Protein AF-0000000068833234 (afdb_homodimer)

pLDDT: mean 72.95, std 23.66, range [19.7, 96.44]

Organism: Rhodotorula toruloides (NCBI:txid5286)

Structure (mmCIF, N/CA/C/O backbone):
data_AF-0000000068833234-model_v1
#
loop_
_entity.id
_entity.type
_entity.pdbx_description
1 polymer 'BY PROTMAP: gi|342319693|gb|EGU11640.1| Zinc transporter 1'
#
loop_
_atom_site.group_PDB
_atom_site.id
_atom_site.type_symbol
_atom_site.label_atom_id
_atom_site.label_alt_id
_atom_site.label_comp_id
_atom_site.label_asym_id
_atom_site.label_entity_id
_atom_site.label_seq_id
_atom_site.pdbx_PDB_ins_code
_atom_site.Cartn_x
_atom_site.Cartn_y
_atom_site.Cartn_z
_atom_site.occupancy
_atom_site.B_iso_or_equiv
_atom_site.auth_seq_id
_atom_site.auth_comp_id
_atom_site.auth_asym_id
_atom_site.auth_atom_id
_atom_site.pdbx_PDB_model_num
ATOM 1 N N . MET A 1 1 ? 36.844 1.672 -14.086 1 32.22 1 MET A N 1
ATOM 2 C CA . MET A 1 1 ? 35.5 1.136 -14.133 1 32.22 1 MET A CA 1
ATOM 3 C C . MET A 1 1 ? 34.469 2.254 -14.32 1 32.22 1 MET A C 1
ATO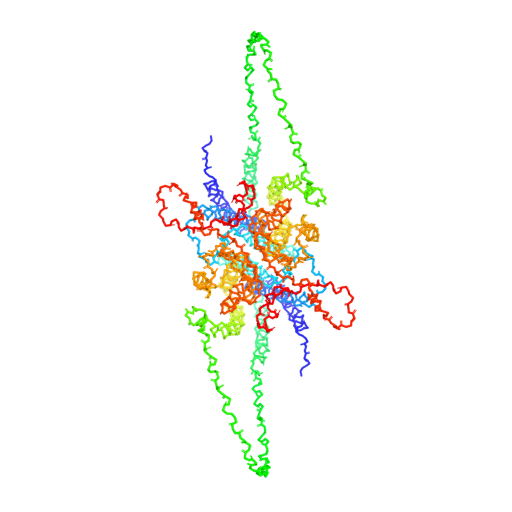M 5 O O . MET A 1 1 ? 34.5 3.256 -13.602 1 32.22 1 MET A O 1
ATOM 9 N N . PHE A 1 2 ? 33.938 2.52 -15.461 1 42.16 2 PHE A N 1
ATOM 10 C CA . PHE A 1 2 ? 33.156 3.643 -15.977 1 42.16 2 PHE A CA 1
ATOM 11 C C . PHE A 1 2 ? 32.062 4.039 -15 1 42.16 2 PHE A C 1
ATOM 13 O O . PHE A 1 2 ? 31.359 3.176 -14.453 1 42.16 2 PHE A O 1
ATOM 20 N N . ALA A 1 3 ? 32.156 4.973 -14.258 1 54.72 3 ALA A N 1
ATOM 21 C CA . ALA A 1 3 ? 31.344 5.641 -13.258 1 54.72 3 ALA A CA 1
ATOM 22 C C . ALA A 1 3 ? 29.891 5.727 -13.711 1 54.72 3 ALA A C 1
ATOM 24 O O . ALA A 1 3 ? 29.531 6.605 -14.492 1 54.72 3 ALA A O 1
ATOM 25 N N . LEU A 1 4 ? 29.156 4.633 -13.945 1 68.5 4 LEU A N 1
ATOM 26 C CA . LEU A 1 4 ? 27.766 4.668 -14.391 1 68.5 4 LEU A CA 1
ATOM 27 C C . LEU A 1 4 ? 26.891 5.422 -13.391 1 68.5 4 LEU A C 1
ATOM 29 O O . LEU A 1 4 ? 27.125 5.359 -12.18 1 68.5 4 LEU A O 1
ATOM 33 N N . SER A 1 5 ? 26.25 6.355 -13.977 1 76.69 5 SER A N 1
ATOM 34 C CA . SER A 1 5 ? 25.281 7.07 -13.156 1 76.69 5 SER A CA 1
ATOM 35 C C . SER A 1 5 ? 24.359 6.102 -12.422 1 76.69 5 SER A C 1
ATOM 37 O O . SER A 1 5 ? 24.234 4.941 -12.82 1 76.69 5 SER A O 1
ATOM 39 N N . LYS A 1 6 ? 24.031 6.402 -11.32 1 80.56 6 LYS A N 1
ATOM 40 C CA . LYS A 1 6 ? 23.094 5.598 -10.539 1 80.56 6 LYS A CA 1
ATOM 41 C C . LYS A 1 6 ? 21.922 5.125 -11.391 1 80.56 6 LYS A C 1
ATOM 43 O O . LYS A 1 6 ? 21.516 3.967 -11.305 1 80.56 6 LYS A O 1
ATOM 48 N N . ALA A 1 7 ? 21.453 5.953 -12.219 1 83.25 7 ALA A N 1
ATOM 49 C CA . ALA A 1 7 ? 20.328 5.602 -13.094 1 83.25 7 ALA A CA 1
ATOM 50 C C . ALA A 1 7 ? 20.719 4.496 -14.07 1 83.25 7 ALA A C 1
ATOM 52 O O . ALA A 1 7 ? 19.953 3.564 -14.305 1 83.25 7 ALA A O 1
ATOM 53 N N . ARG A 1 8 ? 21.828 4.656 -14.602 1 86.94 8 ARG A N 1
ATOM 54 C CA . ARG A 1 8 ? 22.297 3.672 -15.578 1 86.94 8 ARG A CA 1
ATOM 55 C C . ARG A 1 8 ? 22.516 2.318 -14.914 1 86.94 8 ARG A C 1
ATOM 57 O O . ARG A 1 8 ? 22.25 1.274 -15.508 1 86.94 8 ARG A O 1
ATOM 64 N N . LYS A 1 9 ? 23.047 2.346 -13.766 1 86.12 9 LYS A N 1
ATOM 65 C CA . LYS A 1 9 ? 23.234 1.104 -13.016 1 86.12 9 LYS A CA 1
ATOM 66 C C . LYS A 1 9 ? 21.906 0.406 -12.781 1 86.12 9 LYS A C 1
ATOM 68 O O . LYS A 1 9 ? 21.797 -0.814 -12.922 1 86.12 9 LYS A O 1
ATOM 73 N N . LEU A 1 10 ? 20.938 1.18 -12.445 1 86.44 10 LEU A N 1
ATOM 74 C CA . LEU A 1 10 ? 19.609 0.63 -12.195 1 86.44 10 LEU A CA 1
ATOM 75 C C . LEU A 1 10 ? 19.016 0.076 -13.484 1 86.44 10 LEU A C 1
ATOM 77 O O . LEU A 1 10 ? 18.375 -0.986 -13.469 1 86.44 10 LEU A O 1
ATOM 81 N N . GLU A 1 11 ? 19.234 0.723 -14.523 1 91.25 11 GLU A N 1
ATOM 82 C CA . GLU A 1 11 ? 18.719 0.266 -15.805 1 91.25 11 GLU A CA 1
ATOM 83 C C . GLU A 1 11 ? 19.359 -1.055 -16.219 1 91.25 11 GLU A C 1
ATOM 85 O O . GLU A 1 11 ? 18.688 -1.936 -16.766 1 91.25 11 GLU A O 1
ATOM 90 N N . ILE A 1 12 ? 20.578 -1.143 -16.016 1 88.62 12 ILE A N 1
ATOM 91 C CA . ILE A 1 12 ? 21.297 -2.375 -16.328 1 88.62 12 ILE A CA 1
ATOM 92 C C . ILE A 1 12 ? 20.781 -3.51 -15.453 1 88.62 12 ILE A C 1
ATOM 94 O O . ILE A 1 12 ? 20.531 -4.617 -15.938 1 88.62 12 ILE A O 1
ATOM 98 N N . ALA A 1 13 ? 20.641 -3.195 -14.195 1 87.25 13 ALA A N 1
ATOM 99 C CA . ALA A 1 13 ? 20.109 -4.191 -13.266 1 87.25 13 ALA A CA 1
ATOM 100 C C . ALA A 1 13 ? 18.719 -4.652 -13.695 1 87.25 13 ALA A C 1
ATOM 102 O O . ALA A 1 13 ? 18.422 -5.848 -13.641 1 87.25 13 ALA A O 1
ATOM 103 N N . ILE A 1 14 ? 17.969 -3.762 -14.156 1 91.56 14 ILE A N 1
ATOM 104 C CA . ILE A 1 14 ? 16.625 -4.07 -14.633 1 91.56 14 ILE A CA 1
ATOM 105 C C . ILE A 1 14 ? 16.703 -4.961 -15.867 1 91.56 14 ILE A C 1
ATOM 107 O O . ILE A 1 14 ? 15.969 -5.945 -15.977 1 91.56 14 ILE A O 1
ATOM 111 N N . GLY A 1 15 ? 17.578 -4.613 -16.766 1 93.12 15 GLY A N 1
ATOM 112 C CA . GLY A 1 15 ? 17.75 -5.41 -17.969 1 93.12 15 GLY A CA 1
ATOM 113 C C . GLY A 1 15 ? 18.203 -6.832 -17.672 1 93.12 15 GLY A C 1
ATOM 114 O O . GLY A 1 15 ? 17.625 -7.785 -18.219 1 93.12 15 GLY A O 1
ATOM 115 N N . ILE A 1 16 ? 19.141 -6.98 -16.859 1 90.62 16 ILE A N 1
ATOM 116 C CA . ILE A 1 16 ? 19.672 -8.289 -16.516 1 90.62 16 ILE A CA 1
ATOM 117 C C . ILE A 1 16 ? 18.609 -9.109 -15.789 1 90.62 16 ILE A C 1
ATOM 119 O O . ILE A 1 16 ? 18.391 -10.281 -16.109 1 90.62 16 ILE A O 1
ATOM 123 N N . SER A 1 17 ? 17.969 -8.516 -14.836 1 91.12 17 SER A N 1
ATOM 124 C CA . SER A 1 17 ? 16.938 -9.203 -14.062 1 91.12 17 SER A CA 1
ATOM 125 C C . SER A 1 17 ? 15.766 -9.617 -14.938 1 91.12 17 SER A C 1
ATOM 127 O O . SER A 1 17 ? 15.203 -10.703 -14.766 1 91.12 17 SER A O 1
ATOM 129 N N . THR A 1 18 ? 15.461 -8.742 -15.867 1 94.5 18 THR A N 1
ATOM 130 C CA . THR A 1 18 ? 14.375 -9.07 -16.781 1 94.5 18 THR A CA 1
ATOM 131 C C . THR A 1 18 ? 14.742 -10.266 -17.656 1 94.5 18 THR A C 1
ATOM 133 O O . THR A 1 18 ? 13.938 -11.18 -17.828 1 94.5 18 THR A O 1
ATOM 136 N N . ALA A 1 19 ? 15.891 -10.234 -18.156 1 95.06 19 ALA A N 1
ATOM 137 C CA . ALA A 1 19 ? 16.359 -11.344 -18.984 1 95.06 19 ALA A CA 1
ATOM 138 C C . ALA A 1 19 ? 16.375 -12.648 -18.203 1 95.06 19 ALA A C 1
ATOM 140 O O . ALA A 1 19 ? 15.938 -13.688 -18.688 1 95.06 19 ALA A O 1
ATOM 141 N N . PHE A 1 20 ? 16.875 -12.57 -17.062 1 93 20 PHE A N 1
ATOM 142 C CA . PHE A 1 20 ? 16.953 -13.766 -16.234 1 93 20 PHE A CA 1
ATOM 143 C C . PHE A 1 20 ? 15.562 -14.25 -15.859 1 93 20 PHE A C 1
ATOM 145 O O . PHE A 1 20 ? 15.32 -15.453 -15.789 1 93 20 PHE A O 1
ATOM 152 N N . PHE A 1 21 ? 14.664 -13.383 -15.555 1 94.75 21 PHE A N 1
ATOM 153 C CA . PHE A 1 21 ? 13.281 -13.734 -15.258 1 94.75 21 PHE A CA 1
ATOM 154 C C . PHE A 1 21 ? 12.656 -14.508 -16.422 1 94.75 21 PHE A C 1
ATOM 156 O O . PHE A 1 21 ? 12.023 -15.539 -16.203 1 94.75 21 PHE A O 1
ATOM 163 N N . VAL A 1 22 ? 12.875 -14.008 -17.562 1 95.62 22 VAL A N 1
ATOM 164 C CA . VAL A 1 22 ? 12.305 -14.641 -18.75 1 95.62 22 VAL A CA 1
ATOM 165 C C . VAL A 1 22 ? 12.875 -16.047 -18.906 1 95.62 22 VAL A C 1
ATOM 167 O O . VAL A 1 22 ? 12.133 -17 -19.156 1 95.62 22 VAL A O 1
ATOM 170 N N . VAL A 1 23 ? 14.148 -16.156 -18.703 1 95.81 23 VAL A N 1
ATOM 171 C CA . VAL A 1 23 ? 14.797 -17.453 -18.812 1 95.81 23 VAL A CA 1
ATOM 172 C C . VAL A 1 23 ? 14.227 -18.406 -17.766 1 95.81 23 VAL A C 1
ATOM 174 O O . VAL A 1 23 ? 13.875 -19.547 -18.078 1 95.81 23 VAL A O 1
ATOM 177 N N . GLU A 1 24 ? 14.109 -17.938 -16.594 1 95.88 24 GLU A N 1
ATOM 178 C CA . GLU A 1 24 ? 13.633 -18.781 -15.508 1 95.88 24 GLU A CA 1
ATOM 179 C C . GLU A 1 24 ? 12.18 -19.203 -15.734 1 95.88 24 GLU A C 1
ATOM 181 O O . GLU A 1 24 ? 11.828 -20.375 -15.523 1 95.88 24 GLU A O 1
ATOM 186 N N . ILE A 1 25 ? 11.383 -18.281 -16.125 1 94.19 25 ILE A N 1
ATOM 187 C CA . ILE A 1 25 ? 9.969 -18.578 -16.312 1 94.19 25 ILE A CA 1
ATOM 188 C C . ILE A 1 25 ? 9.781 -19.562 -17.469 1 94.19 25 ILE A C 1
ATOM 190 O O . ILE A 1 25 ? 9.023 -20.531 -17.359 1 94.19 25 ILE A O 1
ATOM 194 N N . VAL A 1 26 ? 10.516 -19.359 -18.562 1 94.31 26 VAL A N 1
ATOM 195 C CA . VAL A 1 26 ? 10.406 -20.219 -19.734 1 94.31 26 VAL A CA 1
ATOM 196 C C . VAL A 1 26 ? 10.906 -21.625 -19.391 1 94.31 26 VAL A C 1
ATOM 198 O O . VAL A 1 26 ? 10.211 -22.609 -19.625 1 94.31 26 VAL A O 1
ATOM 201 N N . VAL A 1 27 ? 12.07 -21.703 -18.766 1 94.25 27 VAL A N 1
ATOM 202 C CA . VAL A 1 27 ? 12.633 -23 -18.406 1 94.25 27 VAL A CA 1
ATOM 203 C C . VAL A 1 27 ? 11.797 -23.641 -17.312 1 94.25 27 VAL A C 1
ATOM 205 O O . VAL A 1 27 ? 11.586 -24.859 -17.312 1 94.25 27 VAL A O 1
ATOM 208 N N . GLY A 1 28 ? 11.352 -22.875 -16.359 1 93.94 28 GLY A N 1
ATOM 209 C CA . GLY A 1 28 ? 10.508 -23.391 -15.289 1 93.94 28 GLY A CA 1
ATOM 210 C C . GLY A 1 28 ? 9.25 -24.062 -15.797 1 93.94 28 GLY A C 1
ATOM 211 O O . GLY A 1 28 ? 8.93 -25.188 -15.391 1 93.94 28 GLY A O 1
ATOM 212 N N . PHE A 1 29 ? 8.57 -23.484 -16.703 1 91.69 29 PHE A N 1
ATOM 213 C CA . PHE A 1 29 ? 7.344 -24.047 -17.266 1 91.69 29 PHE A CA 1
ATOM 214 C C . PHE A 1 29 ? 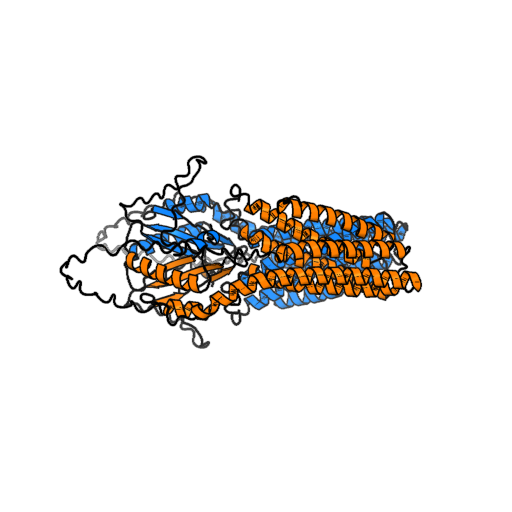7.648 -25.219 -18.172 1 91.69 29 PHE A C 1
ATOM 216 O O . PHE A 1 29 ? 6.992 -26.266 -18.094 1 91.69 29 PHE A O 1
ATOM 223 N N . ARG A 1 30 ? 8.672 -25.062 -19.016 1 90.62 30 ARG A N 1
ATOM 224 C CA . ARG A 1 30 ? 8.977 -26.125 -19.969 1 90.62 30 ARG A CA 1
ATOM 225 C C . ARG A 1 30 ? 9.438 -27.391 -19.266 1 90.62 30 ARG A C 1
ATOM 227 O O . ARG A 1 30 ? 9.156 -28.5 -19.719 1 90.62 30 ARG A O 1
ATOM 234 N N . GLN A 1 31 ? 10.055 -27.188 -18.141 1 91.81 31 GLN A N 1
ATOM 235 C CA . GLN A 1 31 ? 10.609 -28.344 -17.438 1 91.81 31 GLN A CA 1
ATOM 236 C C . GLN A 1 31 ? 9.742 -28.734 -16.25 1 91.81 31 GLN A C 1
ATOM 238 O O . GLN A 1 31 ? 10.094 -29.641 -15.484 1 91.81 31 GLN A O 1
ATOM 243 N N . ASN A 1 32 ? 8.672 -28.047 -16.047 1 91.25 32 ASN A N 1
ATOM 244 C CA . ASN A 1 32 ? 7.723 -28.312 -14.969 1 91.25 32 ASN A CA 1
ATOM 245 C C . ASN A 1 32 ? 8.391 -28.234 -13.602 1 91.25 32 ASN A C 1
ATOM 247 O O . ASN A 1 32 ? 8.219 -29.141 -12.766 1 91.25 32 ASN A O 1
ATOM 251 N N . SER A 1 33 ? 9.234 -27.297 -13.508 1 94.06 33 SER A N 1
ATOM 252 C CA . SER A 1 33 ? 9.891 -27.078 -12.227 1 94.06 33 SER A CA 1
ATOM 253 C C . SER A 1 33 ? 9.273 -25.891 -11.484 1 94.06 33 SER A C 1
ATOM 255 O O . SER A 1 33 ? 9.492 -24.734 -11.852 1 94.06 33 SER A O 1
ATOM 257 N N . LEU A 1 34 ? 8.602 -26.203 -10.438 1 93.12 34 LEU A N 1
ATOM 258 C CA . LEU A 1 34 ? 7.941 -25.156 -9.664 1 93.12 34 LEU A CA 1
ATOM 259 C C . LEU A 1 34 ? 8.969 -24.312 -8.898 1 93.12 34 LEU A C 1
ATOM 261 O O . LEU A 1 34 ? 8.766 -23.125 -8.703 1 93.12 34 LEU A O 1
ATOM 265 N N . VAL A 1 35 ? 10 -25 -8.438 1 94.19 35 VAL A N 1
ATOM 266 C CA . VAL A 1 35 ? 11 -24.281 -7.66 1 94.19 35 VAL A CA 1
ATOM 267 C C . VAL A 1 35 ? 11.664 -23.219 -8.531 1 94.19 35 VAL A C 1
ATOM 269 O O . VAL A 1 35 ? 11.969 -22.125 -8.055 1 94.19 35 VAL A O 1
ATOM 272 N N . LEU A 1 36 ? 11.859 -23.5 -9.758 1 93.69 36 LEU A N 1
ATOM 273 C CA . LEU A 1 36 ? 12.43 -22.516 -10.672 1 93.69 36 LEU A CA 1
ATOM 274 C C . LEU A 1 36 ? 11.438 -21.391 -10.945 1 93.69 36 LEU A C 1
ATOM 276 O O . LEU A 1 36 ? 11.828 -20.219 -11.031 1 93.69 36 LEU A O 1
ATOM 280 N N . ILE A 1 37 ? 10.195 -21.688 -11.094 1 93.12 37 ILE A N 1
ATOM 281 C CA . ILE A 1 37 ? 9.148 -20.688 -11.25 1 93.12 37 ILE A CA 1
ATOM 282 C C . ILE A 1 37 ? 9.086 -19.812 -10.008 1 93.12 37 ILE A C 1
ATOM 284 O O . ILE A 1 37 ? 8.969 -18.578 -10.109 1 93.12 37 ILE A O 1
ATOM 288 N N . ALA A 1 38 ? 9.18 -20.438 -8.875 1 92.81 38 ALA A N 1
ATOM 289 C CA . ALA A 1 38 ? 9.195 -19.688 -7.617 1 92.81 38 ALA A CA 1
ATOM 290 C C . ALA A 1 38 ? 10.359 -18.703 -7.582 1 92.81 38 ALA A C 1
ATOM 292 O O . ALA A 1 38 ? 10.203 -17.562 -7.152 1 92.81 38 ALA A O 1
ATOM 293 N N . ASP A 1 39 ? 11.461 -19.156 -8.016 1 92.31 39 ASP A N 1
ATOM 294 C CA . ASP A 1 39 ? 12.625 -18.266 -8.07 1 92.31 39 ASP A CA 1
ATOM 295 C C . ASP A 1 39 ? 12.391 -17.109 -9.047 1 92.31 39 ASP A C 1
ATOM 297 O O . ASP A 1 39 ? 12.805 -15.984 -8.781 1 92.31 39 ASP A O 1
ATOM 301 N N . ALA A 1 40 ? 11.797 -17.438 -10.141 1 93.06 40 ALA A N 1
ATOM 302 C CA . ALA A 1 40 ? 11.469 -16.391 -11.109 1 93.06 40 ALA A CA 1
ATOM 303 C C . ALA A 1 40 ? 10.586 -15.32 -10.477 1 93.06 40 ALA A C 1
ATOM 305 O O . ALA A 1 40 ? 10.781 -14.125 -10.727 1 93.06 40 ALA A O 1
ATOM 306 N N . PHE A 1 41 ? 9.641 -15.727 -9.68 1 89.62 41 PHE A N 1
ATOM 307 C CA . PHE A 1 41 ? 8.773 -14.773 -8.992 1 89.62 41 PHE A CA 1
ATOM 308 C C . PHE A 1 41 ? 9.57 -13.93 -8.008 1 89.62 41 PHE A C 1
ATOM 310 O O . PHE A 1 41 ? 9.289 -12.742 -7.832 1 89.62 41 PHE A O 1
ATOM 317 N N . HIS A 1 42 ? 10.5 -14.516 -7.406 1 87.75 42 HIS A N 1
ATOM 318 C CA . HIS A 1 42 ? 11.375 -13.742 -6.527 1 87.75 42 HIS A CA 1
ATOM 319 C C . HIS A 1 42 ? 12.141 -12.68 -7.309 1 87.75 42 HIS A C 1
ATOM 321 O O . HIS A 1 42 ? 12.305 -11.555 -6.836 1 87.75 42 HIS A O 1
ATOM 327 N N . VAL A 1 43 ? 12.586 -13.047 -8.492 1 89.06 43 VAL A N 1
ATOM 328 C CA . VAL A 1 43 ? 13.297 -12.109 -9.352 1 89.06 43 VAL A CA 1
ATOM 329 C C . VAL A 1 43 ? 12.391 -10.938 -9.711 1 89.06 43 VAL A C 1
ATOM 331 O O . VAL A 1 43 ? 12.852 -9.805 -9.844 1 89.06 43 VAL A O 1
ATOM 334 N N . VAL A 1 44 ? 11.156 -11.18 -9.805 1 87.25 44 VAL A N 1
ATOM 335 C CA . VAL A 1 44 ? 10.195 -10.125 -10.102 1 87.25 44 VAL A CA 1
ATOM 336 C C . VAL A 1 44 ? 10.18 -9.102 -8.969 1 87.25 44 VAL A C 1
ATOM 338 O O . VAL A 1 44 ? 10.07 -7.898 -9.211 1 87.25 44 VAL A O 1
ATOM 341 N N . SER A 1 45 ? 10.281 -9.594 -7.777 1 80.75 45 SER A N 1
ATOM 342 C CA . SER A 1 45 ? 10.336 -8.703 -6.621 1 80.75 45 SER A CA 1
ATOM 343 C C . SER A 1 45 ? 11.492 -7.707 -6.738 1 80.75 45 SER A C 1
ATOM 345 O O . SER A 1 45 ? 11.312 -6.512 -6.492 1 80.75 45 SER A O 1
ATOM 347 N N . ASP A 1 46 ? 12.602 -8.211 -7.125 1 82.56 46 ASP A N 1
ATOM 348 C CA . ASP A 1 46 ? 13.758 -7.344 -7.332 1 82.56 46 ASP A CA 1
ATOM 349 C C . ASP A 1 46 ? 13.5 -6.344 -8.453 1 82.56 46 ASP A C 1
ATOM 351 O O . ASP A 1 46 ? 13.859 -5.168 -8.344 1 82.56 46 ASP A O 1
ATOM 355 N N . LEU A 1 47 ? 12.945 -6.867 -9.445 1 87.88 47 LEU A N 1
ATOM 356 C CA . LEU A 1 47 ? 12.664 -6.035 -10.609 1 87.88 47 LEU A CA 1
ATOM 357 C C . LEU A 1 47 ? 11.742 -4.879 -10.242 1 87.88 47 LEU A C 1
ATOM 359 O O . LEU A 1 47 ? 11.992 -3.734 -10.633 1 87.88 47 LEU A O 1
ATOM 363 N N . VAL A 1 48 ? 10.719 -5.145 -9.5 1 82.12 48 VAL A N 1
ATOM 364 C CA . VAL A 1 48 ? 9.797 -4.102 -9.062 1 82.12 48 VAL A CA 1
ATOM 365 C C . VAL A 1 48 ? 10.531 -3.094 -8.188 1 82.12 48 VAL A C 1
ATOM 367 O O . VAL A 1 48 ? 10.359 -1.882 -8.336 1 82.12 48 VAL A O 1
ATOM 370 N N . GLY A 1 49 ? 11.336 -3.6 -7.348 1 77.56 49 GLY A N 1
ATOM 371 C CA . GLY A 1 49 ? 12.141 -2.715 -6.516 1 77.56 49 GLY A CA 1
ATOM 372 C C . GLY A 1 49 ? 13.031 -1.785 -7.316 1 77.56 49 GLY A C 1
ATOM 373 O O . GLY A 1 49 ? 13.109 -0.589 -7.027 1 77.56 49 GLY A O 1
ATOM 374 N N . PHE A 1 50 ? 13.648 -2.332 -8.359 1 82.75 50 PHE A N 1
ATOM 375 C CA . PHE A 1 50 ? 14.531 -1.541 -9.211 1 82.75 50 PHE A CA 1
ATOM 376 C C . PHE A 1 50 ? 13.742 -0.493 -9.984 1 82.75 50 PHE A C 1
ATOM 378 O O . PHE A 1 50 ? 14.18 0.649 -10.125 1 82.75 50 PHE A O 1
ATOM 385 N N . VAL A 1 51 ? 12.648 -0.889 -10.391 1 86.88 51 VAL A N 1
ATOM 386 C CA . VAL A 1 51 ? 11.828 0.019 -11.188 1 86.88 51 VAL A CA 1
ATOM 387 C C . VAL A 1 51 ? 11.336 1.17 -10.312 1 86.88 51 VAL A C 1
ATOM 389 O O . VAL A 1 51 ? 11.391 2.334 -10.719 1 86.88 51 VAL A O 1
ATOM 392 N N . VAL A 1 52 ? 10.906 0.849 -9.18 1 75.69 52 VAL A N 1
ATOM 393 C CA . VAL A 1 52 ? 10.445 1.874 -8.25 1 75.69 52 VAL A CA 1
ATOM 394 C C . VAL A 1 52 ? 11.586 2.822 -7.906 1 75.69 52 VAL A C 1
ATOM 396 O O . VAL A 1 52 ? 11.406 4.039 -7.871 1 75.69 52 VAL A O 1
ATOM 399 N N . ALA A 1 53 ? 12.695 2.26 -7.672 1 74.5 53 ALA A N 1
ATOM 400 C CA . ALA A 1 53 ? 13.867 3.074 -7.355 1 74.5 53 ALA A CA 1
ATOM 401 C C . ALA A 1 53 ? 14.227 3.994 -8.523 1 74.5 53 ALA A C 1
ATOM 403 O O . ALA A 1 53 ? 14.562 5.164 -8.312 1 74.5 53 ALA A O 1
ATOM 404 N N . LEU A 1 54 ? 14.148 3.479 -9.672 1 82.88 54 LEU A N 1
ATOM 405 C CA . LEU A 1 54 ? 14.469 4.262 -10.859 1 82.88 54 LEU A CA 1
ATOM 406 C C . LEU A 1 54 ? 13.469 5.398 -11.047 1 82.88 54 LEU A C 1
ATOM 408 O O . LEU A 1 54 ? 13.859 6.535 -11.32 1 82.88 54 LEU A O 1
ATOM 412 N N . VAL A 1 55 ? 12.234 5.121 -10.852 1 79.62 55 VAL A N 1
ATOM 413 C CA . VAL A 1 55 ? 11.188 6.125 -11.008 1 79.62 55 VAL A CA 1
ATOM 414 C C . VAL A 1 55 ? 11.344 7.203 -9.938 1 79.62 55 VAL A C 1
ATOM 416 O O . VAL A 1 55 ? 11.227 8.398 -10.227 1 79.62 55 VAL A O 1
ATOM 419 N N . ALA A 1 56 ? 11.547 6.766 -8.797 1 69.69 56 ALA A N 1
ATOM 420 C CA . ALA A 1 56 ? 11.758 7.719 -7.711 1 69.69 56 ALA A CA 1
ATOM 421 C C . ALA A 1 56 ? 12.945 8.633 -8.008 1 69.69 56 ALA A C 1
ATOM 423 O O . ALA A 1 56 ? 12.891 9.836 -7.75 1 69.69 56 ALA A O 1
ATOM 424 N N . PHE A 1 57 ? 13.93 8.031 -8.508 1 71.38 57 PHE A N 1
ATOM 425 C CA . PHE A 1 57 ? 15.133 8.781 -8.852 1 71.38 57 PHE A CA 1
ATOM 426 C C . PHE A 1 57 ? 14.844 9.797 -9.953 1 71.38 57 PHE A C 1
ATOM 428 O O . PHE A 1 57 ? 15.281 10.945 -9.867 1 71.38 57 PHE A O 1
ATOM 435 N N . ARG A 1 58 ? 14.117 9.414 -10.836 1 78.56 58 ARG A N 1
ATOM 436 C CA . ARG A 1 58 ? 13.812 10.297 -11.961 1 78.56 58 ARG A CA 1
ATOM 437 C C . ARG A 1 58 ? 12.852 11.398 -11.539 1 78.56 58 ARG A C 1
ATOM 439 O O . ARG A 1 58 ? 12.914 12.516 -12.062 1 78.56 58 ARG A O 1
ATOM 446 N N . LEU A 1 59 ? 11.969 11.062 -10.68 1 71.75 59 LEU A N 1
ATOM 447 C CA . LEU A 1 59 ? 11.008 12.055 -10.203 1 71.75 59 LEU A CA 1
ATOM 448 C C . LEU A 1 59 ? 11.68 13.07 -9.281 1 71.75 59 LEU A C 1
ATOM 450 O O . LEU A 1 59 ? 11.312 14.242 -9.273 1 71.75 59 LEU A O 1
ATOM 454 N N . ALA A 1 60 ? 12.523 12.531 -8.492 1 62.88 60 ALA A N 1
ATOM 455 C CA . ALA A 1 60 ? 13.266 13.438 -7.621 1 62.88 60 ALA A CA 1
ATOM 456 C C . ALA A 1 60 ? 14.086 14.43 -8.43 1 62.88 60 ALA A C 1
ATOM 458 O O . ALA A 1 60 ? 14.305 15.562 -7.992 1 62.88 60 ALA A O 1
ATOM 459 N N . ASP A 1 61 ? 14.445 13.898 -9.461 1 60.72 61 ASP A N 1
ATOM 460 C CA . ASP A 1 61 ? 15.273 14.734 -10.32 1 60.72 61 ASP A CA 1
ATOM 461 C C . ASP A 1 61 ? 14.422 15.75 -11.086 1 60.72 61 ASP A C 1
ATOM 463 O O . ASP A 1 61 ? 14.93 16.781 -11.539 1 60.72 61 ASP A O 1
ATOM 467 N N . ARG A 1 62 ? 13.188 15.422 -11.148 1 59.78 62 ARG A N 1
ATOM 468 C CA . ARG A 1 62 ? 12.328 16.328 -11.914 1 59.78 62 ARG A CA 1
ATOM 469 C C . ARG A 1 62 ? 11.789 17.438 -11.023 1 59.78 62 ARG A C 1
ATOM 471 O O . ARG A 1 62 ? 10.914 17.219 -10.188 1 59.78 62 ARG A O 1
ATOM 478 N N . LYS A 1 63 ? 12.594 18.406 -10.656 1 53.56 63 LYS A N 1
ATOM 479 C CA . LYS A 1 63 ? 12.195 19.594 -9.922 1 53.56 63 LYS A CA 1
ATOM 480 C C . LYS A 1 63 ? 10.891 20.172 -10.461 1 53.56 63 LYS A C 1
ATOM 482 O O . LYS A 1 63 ? 10.094 20.734 -9.703 1 53.56 63 LYS A O 1
ATOM 487 N N . HIS A 1 64 ? 10.68 19.891 -11.922 1 56.84 64 HIS A N 1
ATOM 488 C CA . HIS A 1 64 ? 9.633 20.578 -12.672 1 56.84 64 HIS A CA 1
ATOM 489 C C . HIS A 1 64 ? 8.562 19.594 -13.148 1 56.84 64 HIS A C 1
ATOM 491 O O . HIS A 1 64 ? 8.891 18.484 -13.57 1 56.84 64 HIS A O 1
ATOM 497 N N . GLY A 1 65 ? 7.414 19.5 -12.352 1 62.56 65 GLY A N 1
ATOM 498 C CA . GLY A 1 65 ? 6.332 18.797 -13.039 1 62.56 65 GLY A CA 1
ATOM 499 C C . GLY A 1 65 ? 5.418 18.047 -12.086 1 62.56 65 GLY A C 1
ATOM 500 O O . GLY A 1 65 ? 4.664 17.172 -12.516 1 62.56 65 GLY A O 1
ATOM 501 N N . VAL A 1 66 ? 5.648 18.234 -10.891 1 71 66 VAL A N 1
ATOM 502 C CA . VAL A 1 66 ? 4.699 17.562 -10.008 1 71 66 VAL A CA 1
ATOM 503 C C . VAL A 1 66 ? 3.363 18.297 -10.031 1 71 66 VAL A C 1
ATOM 505 O O . VAL A 1 66 ? 3.32 19.531 -9.914 1 71 66 VAL A O 1
ATOM 508 N N . PRO A 1 67 ? 2.338 17.578 -10.305 1 75.81 67 PRO A N 1
ATOM 509 C CA . PRO A 1 67 ? 1.027 18.234 -10.266 1 75.81 67 PRO A CA 1
ATOM 510 C C . PRO A 1 67 ? 0.765 18.938 -8.93 1 75.81 67 PRO A C 1
ATOM 512 O O . PRO A 1 67 ? 1.225 18.469 -7.883 1 75.81 67 PRO A O 1
ATOM 515 N N . ALA A 1 68 ? 0.074 19.969 -8.977 1 76.44 68 ALA A N 1
ATOM 516 C CA . ALA A 1 68 ? -0.185 20.844 -7.836 1 76.44 68 ALA A CA 1
ATOM 517 C C . ALA A 1 68 ? -0.916 20.094 -6.727 1 76.44 68 ALA A C 1
ATOM 519 O O . ALA A 1 68 ? -0.789 20.422 -5.551 1 76.44 68 ALA A O 1
ATOM 520 N N . ASN A 1 69 ? -1.567 19.016 -7.113 1 80.44 69 ASN A N 1
ATOM 521 C CA . ASN A 1 69 ? -2.369 18.297 -6.129 1 80.44 69 ASN A CA 1
ATOM 522 C C . ASN A 1 69 ? -1.498 17.453 -5.203 1 80.44 69 ASN A C 1
ATOM 524 O O . ASN A 1 69 ? -1.971 16.953 -4.18 1 80.44 69 ASN A O 1
ATOM 528 N N . TYR A 1 70 ? -0.329 17.375 -5.645 1 82.56 70 TYR A N 1
ATOM 529 C CA . TYR A 1 70 ? 0.622 16.703 -4.766 1 82.56 70 TYR A CA 1
ATOM 530 C C . TYR A 1 70 ? 1.478 17.703 -4.012 1 82.56 70 TYR A C 1
ATOM 532 O O . TYR A 1 70 ? 2.609 17.984 -4.41 1 82.56 70 TYR A O 1
ATOM 540 N N . SER A 1 71 ? 0.878 18.141 -2.947 1 79.38 71 SER A N 1
ATOM 541 C CA . SER A 1 71 ? 1.49 19.25 -2.219 1 79.38 71 SER A CA 1
ATOM 542 C C . SER A 1 71 ? 2.809 18.828 -1.58 1 79.38 71 SER A C 1
ATOM 544 O O . SER A 1 71 ? 3.674 19.656 -1.319 1 79.38 71 SER A O 1
ATOM 546 N N . PHE A 1 72 ? 2.951 17.484 -1.302 1 80.81 72 PHE A N 1
ATOM 547 C CA . PHE A 1 72 ? 4.207 16.984 -0.752 1 80.81 72 PHE A CA 1
ATOM 548 C C . PHE A 1 72 ? 5.078 16.391 -1.849 1 80.81 72 PHE A C 1
ATOM 550 O O . PHE A 1 72 ? 6.125 15.805 -1.565 1 80.81 72 PHE A O 1
ATOM 557 N N . GLY A 1 73 ? 4.574 16.516 -3.059 1 76.81 73 GLY A N 1
ATOM 558 C CA . GLY A 1 73 ? 5.273 15.867 -4.148 1 76.81 73 GLY A CA 1
ATOM 559 C C . GLY A 1 73 ? 5.184 14.352 -4.09 1 76.81 73 GLY A C 1
ATOM 560 O O . GLY A 1 73 ? 4.215 13.805 -3.559 1 76.81 73 GLY A O 1
ATOM 561 N N . PHE A 1 74 ? 6.191 13.727 -4.66 1 79.31 74 PHE A N 1
ATOM 562 C CA . PHE A 1 74 ? 6.184 12.273 -4.734 1 79.31 74 PHE A CA 1
ATOM 563 C C . PHE A 1 74 ? 7.141 11.68 -3.709 1 79.31 74 PHE A C 1
ATOM 565 O O . PHE A 1 74 ? 7.758 10.641 -3.959 1 79.31 74 PHE A O 1
ATOM 572 N N . GLN A 1 75 ? 7.207 12.297 -2.654 1 80 75 GLN A N 1
ATOM 573 C CA . GLN A 1 75 ? 8.156 11.883 -1.625 1 80 75 GLN A CA 1
ATOM 574 C C . GLN A 1 75 ? 7.777 10.523 -1.037 1 80 75 GLN A C 1
ATOM 576 O O . GLN A 1 75 ? 8.641 9.789 -0.566 1 80 75 GLN A O 1
ATOM 581 N N . ARG A 1 76 ? 6.555 10.203 -1.183 1 86.56 76 ARG A N 1
ATOM 582 C CA . ARG A 1 76 ? 6.09 8.961 -0.583 1 86.56 76 ARG A CA 1
ATOM 583 C C . ARG A 1 76 ? 6.133 7.816 -1.592 1 86.56 76 ARG A C 1
ATOM 585 O O . ARG A 1 76 ? 5.797 6.676 -1.263 1 86.56 76 ARG A O 1
ATOM 592 N N . ALA A 1 77 ? 6.605 8.07 -2.721 1 84 77 ALA A N 1
ATOM 593 C CA . ALA A 1 77 ? 6.637 7.055 -3.773 1 84 77 ALA A CA 1
ATOM 594 C C . ALA A 1 77 ? 7.484 5.855 -3.354 1 84 77 ALA A C 1
ATOM 596 O O . ALA A 1 77 ? 7.082 4.707 -3.547 1 84 77 ALA A O 1
ATOM 597 N N . PRO A 1 78 ? 8.617 6.09 -2.713 1 82.88 78 PRO A N 1
ATOM 598 C CA . PRO A 1 78 ? 9.422 4.934 -2.309 1 82.88 78 PRO A CA 1
ATOM 599 C C . PRO A 1 78 ? 8.711 4.055 -1.281 1 82.88 78 PRO A C 1
ATOM 601 O O . PRO A 1 78 ? 8.758 2.826 -1.381 1 82.88 78 PRO A O 1
ATOM 604 N N . VAL A 1 79 ? 8.109 4.652 -0.318 1 87.06 79 VAL A N 1
ATOM 605 C CA . VAL A 1 79 ? 7.422 3.895 0.722 1 87.06 79 VAL A CA 1
ATOM 606 C C . VAL A 1 79 ? 6.211 3.18 0.127 1 87.06 79 VAL A C 1
ATOM 608 O O . VAL A 1 79 ? 5.949 2.018 0.448 1 87.06 79 VAL A O 1
ATOM 611 N N . THR A 1 80 ? 5.488 3.84 -0.711 1 89.38 80 THR A N 1
ATOM 612 C CA . THR A 1 80 ? 4.344 3.24 -1.386 1 89.38 80 THR A CA 1
ATOM 613 C C . THR A 1 80 ? 4.785 2.088 -2.283 1 89.38 80 THR A C 1
ATOM 615 O O . THR A 1 80 ? 4.133 1.042 -2.326 1 89.38 80 THR A O 1
ATOM 618 N N . GLY A 1 81 ? 5.867 2.307 -2.967 1 87.56 81 GLY A N 1
ATOM 619 C CA . GLY A 1 81 ? 6.426 1.249 -3.793 1 87.56 81 GLY A CA 1
ATOM 620 C C . GLY A 1 81 ? 6.859 0.033 -2.994 1 87.56 81 GLY A C 1
ATOM 621 O O . GLY A 1 81 ? 6.656 -1.104 -3.426 1 87.56 81 GLY A O 1
ATOM 622 N N . ALA A 1 82 ? 7.496 0.259 -1.904 1 87.19 82 ALA A N 1
ATOM 623 C CA . ALA A 1 82 ? 7.906 -0.84 -1.035 1 87.19 82 ALA A CA 1
ATOM 624 C C . ALA A 1 82 ? 6.703 -1.648 -0.563 1 87.19 82 ALA A C 1
ATOM 626 O O . ALA A 1 82 ? 6.75 -2.881 -0.526 1 87.19 82 ALA A O 1
ATOM 627 N N . PHE A 1 83 ? 5.68 -0.959 -0.159 1 91.38 83 PHE A N 1
ATOM 628 C CA . PHE A 1 83 ? 4.453 -1.627 0.254 1 91.38 83 PHE A CA 1
ATOM 629 C C . PHE A 1 83 ? 3.859 -2.43 -0.898 1 91.38 83 PHE A C 1
ATOM 631 O O . PHE A 1 83 ? 3.43 -3.57 -0.71 1 91.38 83 PHE A O 1
ATOM 638 N N . PHE A 1 84 ? 3.814 -1.868 -2.062 1 90.56 84 PHE A N 1
ATOM 639 C CA . PHE A 1 84 ? 3.357 -2.582 -3.25 1 90.56 84 PHE A CA 1
ATOM 640 C C . PHE A 1 84 ? 4.16 -3.861 -3.455 1 90.56 84 PHE A C 1
ATOM 642 O O . PHE A 1 84 ? 3.586 -4.934 -3.654 1 90.56 84 PHE A O 1
ATOM 649 N N . ASN A 1 85 ? 5.387 -3.662 -3.439 1 88.38 85 ASN A N 1
ATOM 650 C CA . ASN A 1 85 ? 6.27 -4.801 -3.666 1 88.38 85 ASN A CA 1
ATOM 651 C C . ASN A 1 85 ? 6.008 -5.922 -2.664 1 88.38 85 ASN A C 1
ATOM 653 O O . ASN A 1 85 ? 5.914 -7.09 -3.041 1 88.38 85 ASN A O 1
ATOM 657 N N . GLY A 1 86 ? 5.977 -5.559 -1.441 1 90.38 86 GLY A N 1
ATOM 658 C CA . GLY A 1 86 ? 5.688 -6.551 -0.417 1 90.38 86 GLY A CA 1
ATOM 659 C C . GLY A 1 86 ? 4.371 -7.27 -0.638 1 90.38 86 GLY A C 1
ATOM 660 O O . GLY A 1 86 ? 4.312 -8.5 -0.569 1 90.38 86 GLY A O 1
ATOM 661 N N . ALA A 1 87 ? 3.348 -6.551 -0.904 1 91.62 87 ALA A N 1
ATOM 662 C CA . ALA A 1 87 ? 2.021 -7.129 -1.108 1 91.62 87 ALA A CA 1
ATOM 663 C C . ALA A 1 87 ? 1.989 -7.992 -2.367 1 91.62 87 ALA A C 1
ATOM 665 O O . ALA A 1 87 ? 1.409 -9.078 -2.365 1 91.62 87 ALA A O 1
ATOM 666 N N . PHE A 1 88 ? 2.549 -7.43 -3.408 1 91.62 88 PHE A N 1
ATOM 667 C CA . PHE A 1 88 ? 2.627 -8.141 -4.68 1 91.62 88 PHE A CA 1
ATOM 668 C C . PHE A 1 88 ? 3.336 -9.477 -4.512 1 91.62 88 PHE A C 1
ATOM 670 O O . PHE A 1 88 ? 2.838 -10.508 -4.965 1 91.62 88 PHE A O 1
ATOM 677 N N . LEU A 1 89 ? 4.414 -9.438 -3.818 1 90.94 89 LEU A N 1
ATOM 678 C CA . LEU A 1 89 ? 5.191 -10.648 -3.582 1 90.94 89 LEU A CA 1
ATOM 679 C C . LEU A 1 89 ? 4.449 -11.594 -2.645 1 90.94 89 LEU A C 1
ATOM 681 O O . LEU A 1 89 ? 4.57 -12.812 -2.768 1 90.94 89 LEU A O 1
ATOM 685 N N . ALA A 1 90 ? 3.803 -11.039 -1.733 1 92.25 90 ALA A N 1
ATOM 686 C CA . ALA A 1 90 ? 2.996 -11.883 -0.855 1 92.25 90 ALA A CA 1
ATOM 687 C C . ALA A 1 90 ? 1.97 -12.68 -1.653 1 92.25 90 ALA A C 1
ATOM 689 O O . ALA A 1 90 ? 1.737 -13.859 -1.373 1 92.25 90 ALA A O 1
ATOM 690 N N . GLY A 1 91 ? 1.332 -12.016 -2.635 1 92.69 91 GLY A N 1
ATOM 691 C CA . GLY A 1 91 ? 0.417 -12.734 -3.512 1 92.69 91 GLY A CA 1
ATOM 692 C C . GLY A 1 91 ? 1.084 -13.852 -4.285 1 92.69 91 GLY A C 1
ATOM 693 O O . GLY A 1 91 ? 0.558 -14.961 -4.355 1 92.69 91 GLY A O 1
ATOM 694 N N . LEU A 1 92 ? 2.207 -13.539 -4.828 1 92.88 92 LEU A N 1
ATOM 695 C CA . LEU A 1 92 ? 2.951 -14.547 -5.582 1 92.88 92 LEU A CA 1
ATOM 696 C C . LEU A 1 92 ? 3.391 -15.688 -4.672 1 92.88 92 LEU A C 1
ATOM 698 O O . LEU A 1 92 ? 3.283 -16.859 -5.043 1 92.88 92 LEU A O 1
ATOM 702 N N . GLY A 1 93 ? 3.947 -15.289 -3.514 1 93.31 93 GLY A N 1
ATOM 703 C CA . GLY A 1 93 ? 4.344 -16.297 -2.545 1 93.31 93 GLY A CA 1
ATOM 704 C C . GLY A 1 93 ? 3.195 -17.203 -2.119 1 93.31 93 GLY A C 1
ATOM 705 O O . GLY A 1 93 ? 3.369 -18.406 -1.98 1 93.31 93 GLY A O 1
ATOM 706 N N . PHE A 1 94 ? 2.09 -16.594 -1.938 1 93.25 94 PHE A N 1
ATOM 707 C CA . PHE A 1 94 ? 0.894 -17.359 -1.59 1 93.25 94 PHE A CA 1
ATOM 708 C C . PHE A 1 94 ? 0.559 -18.359 -2.678 1 93.25 94 PHE A C 1
ATOM 710 O O . PHE A 1 94 ? 0.263 -19.531 -2.381 1 93.25 94 PHE A O 1
ATOM 717 N N . SER A 1 95 ? 0.6 -17.953 -3.863 1 93.06 95 SER A N 1
ATOM 718 C CA . SER A 1 95 ? 0.335 -18.828 -4.996 1 93.06 95 SER A CA 1
ATOM 719 C C . SER A 1 95 ? 1.329 -19.984 -5.039 1 93.06 95 SER A C 1
ATOM 721 O O . SER A 1 95 ? 0.942 -21.141 -5.246 1 93.06 95 SER A O 1
ATOM 723 N N . ILE A 1 96 ? 2.59 -19.719 -4.77 1 94.12 96 ILE A N 1
ATOM 724 C CA . ILE A 1 96 ? 3.637 -20.734 -4.836 1 94.12 96 ILE A CA 1
ATOM 725 C C . ILE A 1 96 ? 3.432 -21.766 -3.723 1 94.12 96 ILE A C 1
ATOM 727 O O . ILE A 1 96 ? 3.576 -22.969 -3.947 1 94.12 96 ILE A O 1
ATOM 731 N N . VAL A 1 97 ? 3.094 -21.312 -2.572 1 95.25 97 VAL A N 1
ATOM 732 C CA . VAL A 1 97 ? 2.895 -22.203 -1.443 1 95.25 97 VAL A CA 1
ATOM 733 C C . VAL A 1 97 ? 1.747 -23.172 -1.747 1 95.25 97 VAL A C 1
ATOM 735 O O . VAL A 1 97 ? 1.858 -24.375 -1.51 1 95.25 97 VAL A O 1
ATOM 738 N N . LEU A 1 98 ? 0.684 -22.703 -2.322 1 92.81 98 LEU A N 1
ATOM 739 C CA . LEU A 1 98 ? -0.45 -23.547 -2.666 1 92.81 98 LEU A CA 1
ATOM 740 C C . LEU A 1 98 ? -0.061 -24.562 -3.732 1 92.81 98 LEU A C 1
ATOM 742 O O . LEU A 1 98 ? -0.411 -25.75 -3.629 1 92.81 98 LEU A O 1
ATOM 746 N N . GLN A 1 99 ? 0.632 -24.109 -4.68 1 92.75 99 GLN A N 1
ATOM 747 C CA . GLN A 1 99 ? 1.077 -25.016 -5.738 1 92.75 99 GLN A CA 1
ATOM 748 C C . GLN A 1 99 ? 2.064 -26.047 -5.203 1 92.75 99 GLN A C 1
ATOM 750 O O . GLN A 1 99 ? 2.053 -27.203 -5.633 1 92.75 99 GLN A O 1
ATOM 755 N N . ALA A 1 100 ? 2.904 -25.562 -4.293 1 95.06 100 ALA A N 1
ATOM 756 C CA . ALA A 1 100 ? 3.875 -26.484 -3.697 1 95.06 100 ALA A CA 1
ATOM 757 C C . ALA A 1 100 ? 3.178 -27.594 -2.922 1 95.06 100 ALA A C 1
ATOM 759 O O . ALA A 1 100 ? 3.588 -28.75 -2.984 1 95.06 100 ALA A O 1
ATOM 760 N N . ILE A 1 101 ? 2.152 -27.234 -2.232 1 92.25 101 ILE A N 1
ATOM 761 C CA . ILE A 1 101 ? 1.367 -28.234 -1.502 1 92.25 101 ILE A CA 1
ATOM 762 C C . ILE A 1 101 ? 0.758 -29.234 -2.48 1 92.25 101 ILE A C 1
ATOM 764 O O . ILE A 1 101 ? 0.794 -30.438 -2.244 1 92.25 101 ILE A O 1
ATOM 768 N N . GLU A 1 102 ? 0.246 -28.766 -3.553 1 90.19 102 GLU A N 1
ATOM 769 C CA . GLU A 1 102 ? -0.302 -29.625 -4.59 1 90.19 102 GLU A CA 1
ATOM 770 C C . GLU A 1 102 ? 0.767 -30.562 -5.156 1 90.19 102 GLU A C 1
ATOM 772 O O . GLU A 1 102 ? 0.513 -31.75 -5.367 1 90.19 102 GLU A O 1
ATOM 777 N N . ARG A 1 103 ? 1.922 -30.031 -5.359 1 91.19 103 ARG A N 1
ATOM 778 C CA . ARG A 1 103 ? 3.018 -30.812 -5.93 1 91.19 103 ARG A CA 1
ATOM 779 C C . ARG A 1 103 ? 3.506 -31.875 -4.941 1 91.19 103 ARG A C 1
ATOM 781 O O . ARG A 1 103 ? 4.055 -32.906 -5.348 1 91.19 103 ARG A O 1
ATOM 788 N N . LEU A 1 104 ? 3.354 -31.578 -3.686 1 91.88 104 LEU A N 1
ATOM 789 C CA . LEU A 1 104 ? 3.73 -32.562 -2.664 1 91.88 104 LEU A CA 1
ATOM 790 C C . LEU A 1 104 ? 2.74 -33.719 -2.625 1 91.88 104 LEU A C 1
ATOM 792 O O . LEU A 1 104 ? 3.127 -34.844 -2.375 1 91.88 104 LEU A O 1
ATOM 796 N N . ILE A 1 105 ? 1.523 -33.469 -2.92 1 89 105 ILE A N 1
ATOM 797 C CA . ILE A 1 105 ? 0.475 -34.469 -2.922 1 89 105 ILE A CA 1
ATOM 798 C C . ILE A 1 105 ? 0.515 -35.25 -4.234 1 89 105 ILE A C 1
ATOM 800 O O . ILE A 1 105 ? 0.452 -36.469 -4.234 1 89 105 ILE A O 1
ATOM 804 N N . GLU A 1 106 ? 0.69 -34.469 -5.352 1 88.38 106 GLU A N 1
ATOM 805 C CA . GLU A 1 106 ? 0.811 -35.062 -6.68 1 88.38 106 GLU A CA 1
ATOM 806 C C . GLU A 1 106 ? 2.066 -34.594 -7.395 1 88.38 106 GLU A C 1
ATOM 808 O O . GLU A 1 106 ? 2.016 -33.625 -8.148 1 88.38 106 GLU A O 1
ATOM 813 N N . PRO A 1 107 ? 3.074 -35.344 -7.211 1 88.19 107 PRO A N 1
ATOM 814 C CA . PRO A 1 107 ? 4.348 -34.906 -7.793 1 88.19 107 PRO A CA 1
ATOM 815 C C . PRO A 1 107 ? 4.34 -34.938 -9.32 1 88.19 107 PRO A C 1
ATOM 817 O O . PRO A 1 107 ? 3.707 -35.812 -9.922 1 88.19 107 PRO A O 1
ATOM 820 N N . GLU A 1 108 ? 4.902 -33.938 -9.836 1 86 108 GLU A N 1
ATOM 821 C CA . GLU A 1 108 ? 5.086 -33.844 -11.281 1 86 108 GLU A CA 1
ATOM 822 C C . GLU A 1 108 ? 6.551 -34.062 -11.664 1 86 108 GLU A C 1
ATOM 824 O O . GLU A 1 108 ? 7.449 -33.594 -10.969 1 86 108 GLU A O 1
ATOM 829 N N . GLU A 1 109 ? 6.711 -34.75 -12.719 1 89.44 109 GLU A N 1
ATOM 830 C CA . GLU A 1 109 ? 8.07 -35.062 -13.148 1 89.44 109 GLU A CA 1
ATOM 831 C C . GLU A 1 109 ? 8.727 -33.844 -13.789 1 89.44 109 GLU A C 1
ATOM 833 O O . GLU A 1 109 ? 8.094 -33.125 -14.57 1 89.44 109 GLU A O 1
ATOM 838 N N . VAL A 1 110 ? 9.961 -33.656 -13.391 1 90.5 110 VAL A N 1
ATOM 839 C CA . VAL A 1 110 ? 10.789 -32.625 -14.039 1 90.5 110 VAL A CA 1
ATOM 840 C C . VAL A 1 110 ? 11.5 -33.219 -15.242 1 90.5 110 VAL A C 1
ATOM 842 O O . VAL A 1 110 ? 12.297 -34.156 -15.102 1 90.5 110 VAL A O 1
ATOM 845 N N . THR A 1 111 ? 11.266 -32.656 -16.391 1 89.62 111 THR A N 1
ATOM 846 C CA . THR A 1 111 ? 11.672 -33.25 -17.641 1 89.62 111 THR A CA 1
ATOM 847 C C . THR A 1 111 ? 13.195 -33.219 -17.797 1 89.62 111 THR A C 1
ATOM 849 O O . THR A 1 111 ? 13.812 -34.25 -18.141 1 89.62 111 THR A O 1
ATOM 852 N N . GLU A 1 112 ? 13.805 -32.094 -17.578 1 93.62 112 GLU A N 1
ATOM 853 C CA . GLU A 1 112 ? 15.25 -31.953 -17.703 1 93.62 112 GLU A CA 1
ATOM 854 C C . GLU A 1 112 ? 15.844 -31.234 -16.484 1 93.62 112 GLU A C 1
ATOM 856 O O . GLU A 1 112 ? 16.141 -30.047 -16.531 1 93.62 112 GLU A O 1
ATOM 861 N N . PRO A 1 113 ? 16.109 -32.031 -15.5 1 93.88 113 PRO A N 1
ATOM 862 C CA . PRO A 1 113 ? 16.609 -31.422 -14.258 1 93.88 113 PRO A CA 1
ATOM 863 C C . PRO A 1 113 ? 17.969 -30.734 -14.453 1 93.88 113 PRO A C 1
ATOM 865 O O . PRO A 1 113 ? 18.281 -29.781 -13.727 1 93.88 113 PRO A O 1
ATOM 868 N N . LEU A 1 114 ? 18.688 -31.188 -15.422 1 94.5 114 LEU A N 1
ATOM 869 C CA . LEU A 1 114 ? 20 -30.594 -15.672 1 94.5 114 LEU A CA 1
ATOM 870 C C . LEU A 1 114 ? 19.859 -29.141 -16.109 1 94.5 114 LEU A C 1
ATOM 872 O O . LEU A 1 114 ? 20.656 -28.281 -15.727 1 94.5 114 LEU A O 1
ATOM 876 N N . LEU A 1 115 ? 18.906 -28.922 -17 1 95.19 115 LEU A N 1
ATOM 877 C CA . LEU A 1 115 ? 18.672 -27.547 -17.438 1 95.19 115 LEU A CA 1
ATOM 878 C C . LEU A 1 115 ? 18.25 -26.672 -16.266 1 95.19 115 LEU A C 1
ATOM 880 O O . LEU A 1 115 ? 18.672 -25.516 -16.188 1 95.19 115 LEU A O 1
ATOM 884 N N . VAL A 1 116 ? 17.438 -27.203 -15.398 1 95.5 116 VAL A N 1
ATOM 885 C CA . VAL A 1 116 ? 17.016 -26.484 -14.195 1 95.5 116 VAL A CA 1
ATOM 886 C C . VAL A 1 116 ? 18.234 -26.188 -13.328 1 95.5 116 VAL A C 1
ATOM 888 O O . VAL A 1 116 ? 18.375 -25.094 -12.789 1 95.5 116 VAL A O 1
ATOM 891 N N . LEU A 1 117 ? 19.125 -27.125 -13.219 1 96.06 117 LEU A N 1
ATOM 892 C CA . LEU A 1 117 ? 20.359 -26.984 -12.453 1 96.06 117 LEU A CA 1
ATOM 893 C C . LEU A 1 117 ? 21.25 -25.891 -13.031 1 96.06 117 LEU A C 1
ATOM 895 O O . LEU A 1 117 ? 21.797 -25.078 -12.289 1 96.06 117 LEU A O 1
ATOM 899 N N . ILE A 1 118 ? 21.344 -25.875 -14.289 1 95.94 118 ILE A N 1
ATOM 900 C CA . ILE A 1 118 ? 22.172 -24.875 -14.969 1 95.94 118 ILE A CA 1
ATOM 901 C C . ILE A 1 118 ? 21.609 -23.484 -14.734 1 95.94 118 ILE A C 1
ATOM 903 O O . ILE A 1 118 ? 22.344 -22.562 -14.359 1 95.94 118 ILE A O 1
ATOM 907 N N . VAL A 1 119 ? 20.312 -23.359 -14.945 1 95.62 119 VAL A N 1
ATOM 908 C CA . VAL A 1 119 ? 19.688 -22.047 -14.773 1 95.62 119 VAL A CA 1
ATOM 909 C C . VAL A 1 119 ? 19.797 -21.609 -13.32 1 95.62 119 VAL A C 1
ATOM 911 O O . VAL A 1 119 ? 20.078 -20.438 -13.039 1 95.62 119 VAL A O 1
ATOM 914 N N . GLY A 1 120 ? 19.594 -22.547 -12.406 1 94.44 120 GLY A N 1
ATOM 915 C CA . GLY A 1 120 ? 19.797 -22.234 -11 1 94.44 120 GLY A CA 1
ATOM 916 C C . GLY A 1 120 ? 21.203 -21.797 -10.68 1 94.44 120 GLY A C 1
ATOM 917 O O . GLY A 1 120 ? 21.406 -20.844 -9.922 1 94.44 120 GLY A O 1
ATOM 918 N N . ALA A 1 121 ? 22.141 -22.422 -11.266 1 95.25 121 ALA A N 1
ATOM 919 C CA . ALA A 1 121 ? 23.547 -22.094 -11.047 1 95.25 121 ALA A CA 1
ATOM 920 C C . ALA A 1 121 ? 23.875 -20.719 -11.617 1 95.25 121 ALA A C 1
ATOM 922 O O . ALA A 1 121 ? 24.641 -19.953 -11.016 1 95.25 121 ALA A O 1
ATOM 923 N N . VAL A 1 122 ? 23.359 -20.453 -12.75 1 94.62 122 VAL A N 1
ATOM 924 C CA . VAL A 1 122 ? 23.547 -19.125 -13.344 1 94.62 122 VAL A CA 1
ATOM 925 C C . VAL A 1 122 ? 22.953 -18.062 -12.43 1 94.62 122 VAL A C 1
ATOM 927 O O . VAL A 1 122 ? 23.547 -17 -12.234 1 94.62 122 VAL A O 1
ATOM 930 N N . GLY A 1 123 ? 21.781 -18.359 -11.93 1 91.25 123 GLY A N 1
ATOM 931 C CA . GLY A 1 123 ? 21.188 -17.438 -10.984 1 91.25 123 GLY A CA 1
ATOM 932 C C . GLY A 1 123 ? 22.047 -17.172 -9.773 1 91.25 123 GLY A C 1
ATOM 933 O O . GLY A 1 123 ? 22.219 -16.031 -9.359 1 91.25 123 GLY A O 1
ATOM 934 N N . LEU A 1 124 ? 22.594 -18.188 -9.211 1 91.94 124 LEU A N 1
ATOM 935 C CA . LEU A 1 124 ? 23.5 -18.047 -8.07 1 91.94 124 LEU A CA 1
ATOM 936 C C . LEU A 1 124 ? 24.734 -17.234 -8.461 1 91.94 124 LEU A C 1
ATOM 938 O O . LEU A 1 124 ? 25.188 -16.391 -7.695 1 91.94 124 LEU A O 1
ATOM 942 N N . GLY A 1 125 ? 25.234 -17.516 -9.602 1 91.31 125 GLY A N 1
ATOM 943 C CA . GLY A 1 125 ? 26.375 -16.75 -10.102 1 91.31 125 GLY A CA 1
ATOM 944 C C . GLY A 1 125 ? 26.078 -15.258 -10.227 1 91.31 125 GLY A C 1
ATOM 945 O O . GLY A 1 125 ? 26.875 -14.43 -9.805 1 91.31 125 GLY A O 1
ATOM 946 N N . LEU A 1 126 ? 24.953 -14.969 -10.805 1 87.38 126 LEU A N 1
ATOM 947 C CA . LEU A 1 126 ? 24.547 -13.57 -10.953 1 87.38 126 LEU A CA 1
ATOM 948 C C . LEU A 1 126 ? 24.391 -12.906 -9.586 1 87.38 126 LEU A C 1
ATOM 950 O O . LEU A 1 126 ? 24.766 -11.742 -9.422 1 87.38 126 LEU A O 1
ATOM 954 N N . ASN A 1 127 ? 23.859 -13.602 -8.672 1 83.62 127 ASN A N 1
ATOM 955 C CA . ASN A 1 127 ? 23.703 -13.086 -7.316 1 83.62 127 ASN A CA 1
ATOM 956 C C . ASN A 1 127 ? 25.047 -12.82 -6.652 1 83.62 127 ASN A C 1
ATOM 958 O O . ASN A 1 127 ? 25.219 -11.805 -5.973 1 83.62 127 ASN A O 1
ATOM 962 N N . ILE A 1 128 ? 25.922 -13.656 -6.863 1 84.88 128 ILE A N 1
ATOM 963 C CA . ILE A 1 128 ? 27.25 -13.508 -6.297 1 84.88 128 ILE A CA 1
ATOM 964 C C . ILE A 1 128 ? 27.938 -12.297 -6.922 1 84.88 128 ILE A C 1
ATOM 966 O O . ILE A 1 128 ? 28.562 -11.5 -6.219 1 84.88 128 ILE A O 1
ATOM 970 N N . VAL A 1 129 ? 27.828 -12.156 -8.172 1 82.88 129 VAL A N 1
ATOM 971 C CA . VAL A 1 129 ? 28.406 -11.016 -8.867 1 82.88 129 VAL A CA 1
ATOM 972 C C . VAL A 1 129 ? 27.781 -9.719 -8.328 1 82.88 129 VAL A C 1
ATOM 974 O O . VAL A 1 129 ? 28.5 -8.742 -8.086 1 82.88 129 VAL A O 1
ATOM 977 N N . SER A 1 130 ? 26.531 -9.734 -8.188 1 77.12 130 SER A N 1
ATOM 978 C CA . SER A 1 130 ? 25.828 -8.562 -7.668 1 77.12 130 SER A CA 1
ATOM 979 C C . SER A 1 130 ? 26.281 -8.227 -6.254 1 77.12 130 SER A C 1
ATOM 981 O O . SER A 1 130 ? 26.438 -7.051 -5.906 1 77.12 130 SER A O 1
ATOM 983 N N . ALA A 1 131 ? 26.453 -9.195 -5.445 1 75.75 131 ALA A N 1
ATOM 984 C CA . ALA A 1 131 ? 26.906 -9.008 -4.07 1 75.75 131 ALA A CA 1
ATOM 985 C C . ALA A 1 131 ? 28.312 -8.398 -4.031 1 75.75 131 ALA A C 1
ATOM 987 O O . ALA A 1 131 ? 28.594 -7.551 -3.186 1 75.75 131 ALA A O 1
ATOM 988 N N . LEU A 1 132 ? 29.078 -8.75 -4.941 1 76.12 132 LEU A N 1
ATOM 989 C CA . LEU A 1 132 ? 30.453 -8.258 -5 1 76.12 132 LEU A CA 1
ATOM 990 C C . LEU A 1 132 ? 30.5 -6.809 -5.461 1 76.12 132 LEU A C 1
ATOM 992 O O . LEU A 1 132 ? 31.328 -6.031 -5.004 1 76.12 132 LEU A O 1
ATOM 996 N N . VAL A 1 133 ? 29.594 -6.469 -6.262 1 70.25 133 VAL A N 1
ATOM 997 C CA . VAL A 1 133 ? 29.547 -5.098 -6.758 1 70.25 133 VAL A CA 1
ATOM 998 C C . VAL A 1 133 ? 29 -4.172 -5.668 1 70.25 133 VAL A C 1
ATOM 1000 O O . VAL A 1 133 ? 29.484 -3.049 -5.508 1 70.25 133 VAL A O 1
ATOM 1003 N N . VAL A 1 134 ? 27.984 -4.613 -4.965 1 62.62 134 VAL A N 1
ATOM 1004 C CA . VAL A 1 134 ? 27.406 -3.805 -3.896 1 62.62 134 VAL A CA 1
ATOM 1005 C C . VAL A 1 134 ? 28.422 -3.66 -2.758 1 62.62 134 VAL A C 1
ATOM 1007 O O . VAL A 1 134 ? 28.531 -2.596 -2.145 1 62.62 134 VAL A O 1
ATOM 1010 N N . HIS A 1 135 ? 29.047 -4.699 -2.318 1 56.09 135 HIS A N 1
ATOM 1011 C CA . HIS A 1 135 ? 30.062 -4.664 -1.271 1 56.09 135 HIS A CA 1
ATOM 1012 C C . HIS A 1 135 ? 31.219 -3.75 -1.655 1 56.09 135 HIS A C 1
ATOM 1014 O O . HIS A 1 135 ? 31.828 -3.117 -0.79 1 56.09 135 HIS A O 1
ATOM 1020 N N . ASP A 1 136 ? 31.688 -3.75 -2.785 1 50.59 136 ASP A N 1
ATOM 1021 C CA . ASP A 1 136 ? 32.812 -2.9 -3.164 1 50.59 136 ASP A CA 1
ATOM 1022 C C . ASP A 1 136 ? 32.469 -1.423 -2.986 1 50.59 136 ASP A C 1
ATOM 1024 O O . ASP A 1 136 ? 33.312 -0.615 -2.639 1 50.59 136 ASP A O 1
ATOM 1028 N N . HIS A 1 137 ? 31.266 -1.038 -3.135 1 46.53 137 HIS A N 1
ATOM 1029 C CA . HIS A 1 137 ? 30.984 0.389 -3.043 1 46.53 137 HIS A CA 1
ATOM 1030 C C . HIS A 1 137 ? 30.812 0.824 -1.59 1 46.53 137 HIS A C 1
ATOM 1032 O O . HIS A 1 137 ? 30.734 2.02 -1.302 1 46.53 137 HIS A O 1
ATOM 1038 N N . GLY A 1 138 ? 30.484 0.003 -0.672 1 41.53 138 GLY A N 1
ATOM 1039 C CA . GLY A 1 138 ? 30.391 0.47 0.702 1 41.53 138 GLY A CA 1
ATOM 1040 C C . GLY A 1 138 ? 31.75 0.644 1.359 1 41.53 138 GLY A C 1
ATOM 1041 O O . GLY A 1 138 ? 31.844 1.139 2.484 1 41.53 138 GLY A O 1
ATOM 1042 N N . GLY A 1 139 ? 32.812 -0.038 0.974 1 34.72 139 GLY A N 1
ATOM 1043 C CA . GLY A 1 139 ? 34.031 -0.021 1.741 1 34.72 139 GLY A CA 1
ATOM 1044 C C . GLY A 1 139 ? 34.812 1.281 1.608 1 34.72 139 GLY A C 1
ATOM 1045 O O . GLY A 1 139 ? 35.719 1.564 2.406 1 34.72 139 GLY A O 1
ATOM 1046 N N . HIS A 1 140 ? 34.969 1.778 0.38 1 33.81 140 HIS A N 1
ATOM 1047 C CA . HIS A 1 140 ? 36.062 2.762 0.355 1 33.81 140 HIS A CA 1
ATOM 1048 C C . HIS A 1 140 ? 35.594 4.09 0.955 1 33.81 140 HIS A C 1
ATOM 1050 O O . HIS A 1 140 ? 35.031 4.93 0.255 1 33.81 140 HIS A O 1
ATOM 1056 N N . GLY A 1 141 ? 34.969 4.098 2.096 1 30.83 141 GLY A N 1
ATOM 1057 C CA . GLY A 1 141 ? 35 5.371 2.795 1 30.83 141 GLY A CA 1
ATOM 1058 C C . GLY A 1 141 ? 36.406 5.973 2.863 1 30.83 141 GLY A C 1
ATOM 1059 O O . GLY A 1 141 ? 37.312 5.383 3.447 1 30.83 141 GLY A O 1
ATOM 1060 N N . HIS A 1 142 ? 36.875 6.551 1.787 1 28.73 142 HIS A N 1
ATOM 1061 C CA . HIS A 1 142 ? 38.125 7.297 1.8 1 28.73 142 HIS A CA 1
ATOM 1062 C C . HIS A 1 142 ? 38.219 8.203 3.023 1 28.73 142 HIS A C 1
ATOM 1064 O O . HIS A 1 142 ? 37.375 9.078 3.219 1 28.73 142 HIS A O 1
ATOM 1070 N N . SER A 1 143 ? 38.688 7.707 4.145 1 29.3 143 SER A N 1
ATOM 1071 C CA . SER A 1 143 ? 39.281 8.523 5.203 1 29.3 143 SER A CA 1
ATOM 1072 C C . SER A 1 143 ? 40.281 9.508 4.641 1 29.3 143 SER A C 1
ATOM 1074 O O . SER A 1 143 ? 41.375 9.102 4.211 1 29.3 143 SER A O 1
ATOM 1076 N N . HIS A 1 144 ? 39.938 10.445 3.768 1 25.81 144 HIS A N 1
ATOM 1077 C CA . HIS A 1 144 ? 40.875 11.508 3.457 1 25.81 144 HIS A CA 1
ATOM 1078 C C . HIS A 1 144 ? 41.5 12.078 4.727 1 25.81 144 HIS A C 1
ATOM 1080 O O . HIS A 1 144 ? 40.812 12.648 5.562 1 25.81 144 HIS A O 1
ATOM 1086 N N . ASP A 1 145 ? 42.469 11.422 5.289 1 26.48 145 ASP A N 1
ATOM 1087 C CA . ASP A 1 145 ? 43.406 11.93 6.277 1 26.48 145 ASP A CA 1
ATOM 1088 C C . ASP A 1 145 ? 44.094 13.203 5.781 1 26.48 145 ASP A C 1
ATOM 1090 O O . ASP A 1 145 ? 44.875 13.172 4.828 1 26.48 145 ASP A O 1
ATOM 1094 N N . GLY A 1 146 ? 43.375 14.305 5.484 1 23.48 146 GLY A N 1
ATOM 1095 C CA . GLY A 1 146 ? 44 15.586 5.23 1 23.48 146 GLY A CA 1
ATOM 1096 C C . GLY A 1 146 ? 45.062 15.922 6.242 1 23.48 146 GLY A C 1
ATOM 1097 O O . GLY A 1 146 ? 44.781 16.156 7.418 1 23.48 146 GLY A O 1
ATOM 1098 N N . SER A 1 147 ? 46.219 15.258 6.164 1 25.22 147 SER A N 1
ATOM 1099 C CA . SER A 1 147 ? 47.438 15.57 6.895 1 25.22 147 SER A CA 1
ATOM 1100 C C . SER A 1 147 ? 47.812 17.047 6.738 1 25.22 147 SER A C 1
ATOM 1102 O O . SER A 1 147 ? 48.125 17.5 5.637 1 25.22 147 SER A O 1
ATOM 1104 N N . THR A 1 148 ? 46.969 17.953 7.387 1 24 148 THR A N 1
ATOM 1105 C CA . THR A 1 148 ? 47.312 19.375 7.488 1 24 148 THR A CA 1
ATOM 1106 C C . THR A 1 148 ? 48.781 19.531 7.895 1 24 148 THR A C 1
ATOM 1108 O O . THR A 1 148 ? 49.219 18.891 8.836 1 24 148 THR A O 1
ATOM 1111 N N . SER A 1 149 ? 49.594 19.797 6.918 1 23.33 149 SER A N 1
ATOM 1112 C CA . SER A 1 149 ? 51 20.141 6.953 1 23.33 149 SER A CA 1
ATOM 1113 C C . SER A 1 149 ? 51.281 21.203 8 1 23.33 149 SER A C 1
ATOM 1115 O O . SER A 1 149 ? 50.438 22.031 8.305 1 23.33 149 SER A O 1
ATOM 1117 N N . SER A 1 150 ? 52.281 20.891 8.844 1 22.94 150 SER A N 1
ATOM 1118 C CA . SER A 1 150 ? 52.969 21.406 10.031 1 22.94 150 SER A CA 1
ATOM 1119 C C . SER A 1 150 ? 53.531 22.797 9.789 1 22.94 150 SER A C 1
ATOM 1121 O O . SER A 1 150 ? 54.5 22.938 9.031 1 22.94 150 SER A O 1
ATOM 1123 N N . HIS A 1 151 ? 52.594 23.75 9.297 1 22.11 151 HIS A N 1
ATOM 1124 C CA . HIS A 1 151 ? 53.219 25.047 9.031 1 22.11 151 HIS A CA 1
ATOM 1125 C C . HIS A 1 151 ? 54.062 25.516 10.203 1 22.11 151 HIS A C 1
ATOM 1127 O O . HIS A 1 151 ? 53.719 25.219 11.359 1 22.11 151 HIS A O 1
ATOM 1133 N N . GLY A 1 152 ? 55.344 25.75 9.945 1 20.77 152 GLY A N 1
ATOM 1134 C CA . GLY A 1 152 ? 56.562 26.188 10.625 1 20.77 152 GLY A CA 1
ATOM 1135 C C . GLY A 1 152 ? 56.375 27.469 11.414 1 20.77 152 GLY A C 1
ATOM 1136 O O . GLY A 1 152 ? 55.656 28.375 10.969 1 20.77 152 GLY A O 1
ATOM 1137 N N . SER A 1 153 ? 56.375 27.328 12.789 1 20.97 153 SER A N 1
ATOM 1138 C CA . SER A 1 153 ? 56.188 28.188 13.945 1 20.97 153 SER A CA 1
ATOM 1139 C C . SER A 1 153 ? 57.125 29.391 13.898 1 20.97 153 SER A C 1
ATOM 1141 O O . SER A 1 153 ? 58.344 29.25 14.07 1 20.97 153 SER A O 1
ATOM 1143 N N . HIS A 1 154 ? 57.125 30.125 12.719 1 20.44 154 HIS A N 1
ATOM 1144 C CA . HIS A 1 154 ? 58.125 31.172 12.766 1 20.44 154 HIS A CA 1
ATOM 1145 C C . HIS A 1 154 ? 58 32.031 14.023 1 20.44 154 HIS A C 1
ATOM 1147 O O . HIS A 1 154 ? 56.875 32.375 14.406 1 20.44 154 HIS A O 1
ATOM 1153 N N . SER A 1 155 ? 59 31.906 14.906 1 20.3 155 SER A N 1
ATOM 1154 C CA . SER A 1 155 ? 59.281 32.406 16.25 1 20.3 155 SER A CA 1
ATOM 1155 C C . SER A 1 155 ? 59.344 33.906 16.281 1 20.3 155 SER A C 1
ATOM 1157 O O . SER A 1 155 ? 59.812 34.5 17.266 1 20.3 155 SER A O 1
ATOM 1159 N N . HIS A 1 156 ? 58.5 34.562 15.477 1 19.83 156 HIS A N 1
ATOM 1160 C CA . HIS A 1 156 ? 58.875 35.969 15.461 1 19.83 156 HIS A CA 1
ATOM 1161 C C . HIS A 1 156 ? 58.906 36.562 16.875 1 19.83 156 HIS A C 1
ATOM 1163 O O . HIS A 1 156 ? 58.156 36.125 17.75 1 19.83 156 HIS A O 1
ATOM 1169 N N . SER A 1 157 ? 60.125 37.281 17.125 1 22.52 157 SER A N 1
ATOM 1170 C CA . SER A 1 157 ? 60.719 37.875 18.297 1 22.52 157 SER A CA 1
ATOM 1171 C C . SER A 1 157 ? 59.812 38.875 18.953 1 22.52 157 SER A C 1
ATOM 1173 O O . SER A 1 157 ? 58.969 39.5 18.281 1 22.52 157 SER A O 1
ATOM 1175 N N . PRO A 1 158 ? 59.844 38.906 20.344 1 21.03 158 PRO A N 1
ATOM 1176 C CA . PRO A 1 158 ? 58.969 39.406 21.406 1 21.03 158 PRO A CA 1
ATOM 1177 C C . PRO A 1 158 ? 58.938 40.938 21.453 1 21.03 158 PRO A C 1
ATOM 1179 O O . PRO A 1 158 ? 58.438 41.5 22.422 1 21.03 158 PRO A O 1
ATOM 1182 N N . VAL A 1 159 ? 58.812 41.594 20.188 1 22.17 159 VAL A N 1
ATOM 1183 C CA . VAL A 1 159 ? 59.125 43 20.438 1 22.17 159 VAL A CA 1
ATOM 1184 C C . VAL A 1 159 ? 58.344 43.469 21.672 1 22.17 159 VAL A C 1
ATOM 1186 O O . VAL A 1 159 ? 57.312 42.906 22.016 1 22.17 159 VAL A O 1
ATOM 1189 N N . ALA A 1 160 ? 58.906 44.656 22.203 1 23.86 160 ALA A N 1
ATOM 1190 C CA . ALA A 1 160 ? 58.906 45.406 23.453 1 23.86 160 ALA A CA 1
ATOM 1191 C C . ALA A 1 160 ? 57.531 45.875 23.828 1 23.86 160 ALA A C 1
ATOM 1193 O O . ALA A 1 160 ? 56.656 46 22.969 1 23.86 160 ALA A O 1
ATOM 1194 N N . GLY A 1 161 ? 57.281 45.969 25.109 1 21.45 161 GLY A N 1
ATOM 1195 C CA . GLY A 1 161 ? 56.312 45.906 26.188 1 21.45 161 GLY A CA 1
ATOM 1196 C C . GLY A 1 161 ? 55.375 47.094 26.25 1 21.45 161 GLY A C 1
ATOM 1197 O O . GLY A 1 161 ? 54.625 47.25 27.219 1 21.45 161 GLY A O 1
ATOM 1198 N N . ASP A 1 162 ? 55.312 47.875 25.062 1 22.27 162 ASP A N 1
ATOM 1199 C CA . ASP A 1 162 ? 54.844 49.188 25.562 1 22.27 162 ASP A CA 1
ATOM 1200 C C . ASP A 1 162 ? 53.531 49 26.328 1 22.27 162 ASP A C 1
ATOM 1202 O O . ASP A 1 162 ? 52.781 48.062 26.078 1 22.27 162 ASP A O 1
ATOM 1206 N N . GLU A 1 163 ? 53.469 49.688 27.469 1 23.61 163 GLU A N 1
ATOM 1207 C CA . GLU A 1 163 ? 52.656 49.781 28.672 1 23.61 163 GLU A CA 1
ATOM 1208 C C . GLU A 1 163 ? 51.188 50.125 28.344 1 23.61 163 GLU A C 1
ATOM 1210 O O . GLU A 1 163 ? 50.406 50.344 29.234 1 23.61 163 GLU A O 1
ATOM 1215 N N . GLY A 1 164 ? 50.719 49.75 27.125 1 20.7 164 GLY A N 1
ATOM 1216 C CA . GLY A 1 164 ? 49.5 50.469 26.859 1 20.7 164 GLY A CA 1
ATOM 1217 C C . GLY A 1 164 ? 48.438 50.25 27.938 1 20.7 164 GLY A C 1
ATOM 1218 O O . GLY A 1 164 ? 48.469 49.281 28.672 1 20.7 164 GLY A O 1
ATOM 1219 N N . GLN A 1 165 ? 47.844 51.406 28.422 1 24.06 165 GLN A N 1
ATOM 1220 C CA . GLN A 1 165 ? 46.844 51.656 29.422 1 24.06 165 GLN A CA 1
ATOM 1221 C C . GLN A 1 165 ? 45.625 50.75 29.25 1 24.06 165 GLN A C 1
ATOM 1223 O O . GLN A 1 165 ? 45.094 50.656 28.156 1 24.06 165 GLN A O 1
ATOM 1228 N N . SER A 1 166 ? 45.625 49.625 29.984 1 23.44 166 SER A N 1
ATOM 1229 C CA . SER A 1 166 ? 44.656 48.5 30.062 1 23.44 166 SER A CA 1
ATOM 1230 C C . SER A 1 166 ? 43.25 49.031 30.328 1 23.44 166 SER A C 1
ATOM 1232 O O . SER A 1 166 ? 42.969 49.625 31.391 1 23.44 166 SER A O 1
ATOM 1234 N N . SER A 1 167 ? 42.719 49.938 29.453 1 23.89 167 SER A N 1
ATOM 1235 C CA . SER A 1 167 ? 41.375 50.312 29.844 1 23.89 167 SER A CA 1
ATOM 1236 C C . SER A 1 167 ? 40.5 49.094 30.109 1 23.89 167 SER A C 1
ATOM 1238 O O . SER A 1 167 ? 40.625 48.094 29.391 1 23.89 167 SER A O 1
ATOM 1240 N N . SER A 1 168 ? 40.219 48.812 31.391 1 23.84 168 SER A N 1
ATOM 1241 C CA . SER A 1 168 ? 39.406 47.75 31.984 1 23.84 168 SER A CA 1
ATOM 1242 C C . SER A 1 168 ? 38.094 47.625 31.25 1 23.84 168 SER A C 1
ATOM 1244 O O . SER A 1 168 ? 37.25 48.531 31.281 1 23.84 168 SER A O 1
ATOM 1246 N N . THR A 1 169 ? 38.062 47.25 29.969 1 26.06 169 THR A N 1
ATOM 1247 C CA . THR A 1 169 ? 36.75 47 29.406 1 26.06 169 THR A CA 1
ATOM 1248 C C . THR A 1 169 ? 36 45.969 30.25 1 26.06 169 THR A C 1
ATOM 1250 O O . THR A 1 169 ? 36.5 44.906 30.562 1 26.06 169 THR A O 1
ATOM 1253 N N . GLY A 1 170 ? 35.156 46.375 31.219 1 24.39 170 GLY A N 1
ATOM 1254 C CA . GLY A 1 170 ? 34.25 45.594 32.031 1 24.39 170 GLY A CA 1
ATOM 1255 C C . GLY A 1 170 ? 33.594 44.5 31.25 1 24.39 170 GLY A C 1
ATOM 1256 O O . GLY A 1 170 ? 33.062 44.719 30.156 1 24.39 170 GLY A O 1
ATOM 1257 N N . ASP A 1 171 ? 34.156 43.281 31.312 1 28.36 171 ASP A N 1
ATOM 1258 C CA . ASP A 1 171 ? 33.562 42.031 30.844 1 28.36 171 ASP A CA 1
ATOM 1259 C C . ASP A 1 171 ? 32.094 41.875 31.266 1 28.36 171 ASP A C 1
ATOM 1261 O O . ASP A 1 171 ? 31.812 41.812 32.469 1 28.36 171 ASP A O 1
ATOM 1265 N N . ILE A 1 172 ? 31.203 42.625 30.688 1 30.91 172 ILE A N 1
ATOM 1266 C CA . ILE A 1 172 ? 29.812 42.281 30.938 1 30.91 172 ILE A CA 1
ATOM 1267 C C . ILE A 1 172 ? 29.625 40.781 30.812 1 30.91 172 ILE A C 1
ATOM 1269 O O . ILE A 1 172 ? 29.922 40.188 29.75 1 30.91 172 ILE A O 1
ATOM 1273 N N . GLU A 1 173 ? 29.844 40.031 31.891 1 29.8 173 GLU A N 1
ATOM 1274 C CA . GLU A 1 173 ? 29.391 38.656 32.031 1 29.8 173 GLU A CA 1
ATOM 1275 C C . GLU A 1 173 ? 28.062 38.438 31.328 1 29.8 173 GLU A C 1
ATOM 1277 O O . GLU A 1 173 ? 27.062 39.062 31.688 1 29.8 173 GLU A O 1
ATOM 1282 N N . LEU A 1 174 ? 28.047 38.188 30.047 1 31.72 174 LEU A N 1
ATOM 1283 C CA . LEU A 1 174 ? 26.859 37.656 29.406 1 31.72 174 LEU A CA 1
ATOM 1284 C C . LEU A 1 174 ? 26.188 36.625 30.281 1 31.72 174 LEU A C 1
ATOM 1286 O O . LEU A 1 174 ? 26.797 35.562 30.578 1 31.72 174 LEU A O 1
ATOM 1290 N N . SER A 1 175 ? 25.469 36.938 31.281 1 32.06 175 SER A N 1
ATOM 1291 C CA . SER A 1 175 ? 24.578 36.031 32 1 32.06 175 SER A CA 1
ATOM 1292 C C . SER A 1 175 ? 24.094 34.875 31.125 1 32.06 175 SER A C 1
ATOM 1294 O O . SER A 1 175 ? 23.672 35.094 29.984 1 32.06 175 SER A O 1
ATOM 1296 N N . SER A 1 176 ? 24.609 33.656 31.219 1 34.53 176 SER A N 1
ATOM 1297 C CA . SER A 1 176 ? 24.219 32.375 30.625 1 34.53 176 SER A CA 1
ATOM 1298 C C . SER A 1 176 ? 22.703 32.219 30.562 1 34.53 176 SER A C 1
ATOM 1300 O O . SER A 1 176 ? 22.031 32.219 31.609 1 34.53 176 SER A O 1
ATOM 1302 N N . VAL A 1 177 ? 22.047 32.781 29.688 1 39.78 177 VAL A N 1
ATOM 1303 C CA . VAL A 1 177 ? 20.641 32.469 29.469 1 39.78 177 VAL A CA 1
ATOM 1304 C C . VAL A 1 177 ? 20.406 30.969 29.734 1 39.78 177 VAL A C 1
ATOM 1306 O O . VAL A 1 177 ? 21.141 30.125 29.219 1 39.78 177 VAL A O 1
ATOM 1309 N N . PRO A 1 178 ? 19.812 30.438 30.844 1 44.34 178 PRO A N 1
ATOM 1310 C CA . PRO A 1 178 ? 19.516 29.031 31.125 1 44.34 178 PRO A CA 1
ATOM 1311 C C . PRO A 1 178 ? 19.078 28.266 29.875 1 44.34 178 PRO A C 1
ATOM 1313 O O . PRO A 1 178 ? 18.422 28.828 29 1 44.34 178 PRO A O 1
ATOM 1316 N N . ASP A 1 179 ? 19.812 27.266 29.453 1 49.78 179 ASP A N 1
ATOM 1317 C CA . ASP A 1 179 ? 19.531 26.344 28.359 1 49.78 179 ASP A CA 1
ATOM 1318 C C . ASP A 1 179 ? 18.062 25.891 28.375 1 49.78 179 ASP A C 1
ATOM 1320 O O . ASP A 1 179 ? 17.641 25.203 29.297 1 49.78 179 ASP A O 1
ATOM 1324 N N . LYS A 1 180 ? 17.25 26.688 27.828 1 58.03 180 LYS A N 1
ATOM 1325 C CA . LYS A 1 180 ? 15.812 26.469 27.734 1 58.03 180 LYS A CA 1
ATOM 1326 C C . LYS A 1 180 ? 15.5 25 27.453 1 58.03 180 LYS A C 1
ATOM 1328 O O . LYS A 1 180 ? 14.367 24.562 27.641 1 58.03 180 LYS A O 1
ATOM 1333 N N . HIS A 1 181 ? 16.5 24.203 26.984 1 59.69 181 HIS A N 1
ATOM 1334 C CA . HIS A 1 181 ? 16.234 22.812 26.594 1 59.69 181 HIS A CA 1
ATOM 1335 C C . HIS A 1 181 ? 16.969 21.844 27.516 1 59.69 181 HIS A C 1
ATOM 1337 O O . HIS A 1 181 ? 17.156 20.672 27.156 1 59.69 181 HIS A O 1
ATOM 1343 N N . ALA A 1 182 ? 17.688 22.203 28.516 1 54.38 182 ALA A N 1
ATOM 1344 C CA . ALA A 1 182 ? 18.578 21.406 29.359 1 54.38 182 ALA A CA 1
ATOM 1345 C C . ALA A 1 182 ? 17.859 20.141 29.844 1 54.38 182 ALA A C 1
ATOM 1347 O O . ALA A 1 182 ? 18.469 19.078 29.922 1 54.38 182 ALA A O 1
ATOM 1348 N N . ASP A 1 183 ? 16.562 20.156 30.188 1 55 183 ASP A N 1
ATOM 1349 C CA . ASP A 1 183 ? 15.883 19.031 30.812 1 55 183 ASP A CA 1
ATOM 1350 C C . ASP A 1 183 ? 14.953 18.328 29.828 1 55 183 ASP A C 1
ATOM 1352 O O . ASP A 1 183 ? 14.062 17.578 30.219 1 55 183 ASP A O 1
ATOM 1356 N N . HIS A 1 184 ? 15.32 18.625 28.609 1 63.34 184 HIS A N 1
ATOM 1357 C CA . HIS A 1 184 ? 14.375 18.062 27.656 1 63.34 184 HIS A CA 1
ATOM 1358 C C . HIS A 1 184 ? 14.742 16.641 27.266 1 63.34 184 HIS A C 1
ATOM 1360 O O . HIS A 1 184 ? 15.914 16.266 27.312 1 63.34 184 HIS A O 1
ATOM 1366 N N . GLN A 1 185 ? 13.82 15.703 26.969 1 60.34 185 GLN A N 1
ATOM 1367 C CA . GLN A 1 185 ? 13.945 14.281 26.656 1 60.34 185 GLN A CA 1
ATOM 1368 C C . GLN A 1 185 ? 14.648 14.07 25.328 1 60.34 185 GLN A C 1
ATOM 1370 O O . GLN A 1 185 ? 15.273 13.031 25.109 1 60.34 185 GLN A O 1
ATOM 1375 N N . HIS A 1 186 ? 14.688 14.977 24.422 1 57.31 186 HIS A N 1
ATOM 1376 C CA . HIS A 1 186 ? 15.242 14.773 23.078 1 57.31 186 HIS A CA 1
ATOM 1377 C C . HIS A 1 186 ? 16.766 14.656 23.141 1 57.31 186 HIS A C 1
ATOM 1379 O O . HIS A 1 186 ? 17.391 14.219 22.172 1 57.31 186 HIS A O 1
ATOM 1385 N N . THR A 1 187 ? 17.578 15.18 23.969 1 52.09 187 THR A N 1
ATOM 1386 C CA . THR A 1 187 ? 19.031 15.109 24.047 1 52.09 187 THR A CA 1
ATOM 1387 C C . THR A 1 187 ? 19.5 13.656 23.969 1 52.09 187 THR A C 1
ATOM 1389 O O . THR A 1 187 ? 20.641 13.391 23.578 1 52.09 187 THR A O 1
ATOM 1392 N N . LYS A 1 188 ? 18.844 12.719 24.297 1 48 188 LYS A N 1
ATOM 1393 C CA . LYS A 1 188 ? 19.234 11.312 24.297 1 48 188 LYS A CA 1
ATOM 1394 C C . LYS A 1 188 ? 19.031 10.688 22.922 1 48 188 LYS A C 1
ATOM 1396 O O . LYS A 1 188 ? 19.609 9.641 22.625 1 48 188 LYS A O 1
ATOM 1401 N N . LEU A 1 189 ? 18.25 11.195 21.969 1 51.59 189 LEU A N 1
ATOM 1402 C CA . LEU A 1 189 ? 17.688 10.523 20.797 1 51.59 189 LEU A CA 1
ATOM 1403 C C . LEU A 1 189 ? 18.609 10.672 19.594 1 51.59 189 LEU A C 1
ATOM 1405 O O . LEU A 1 189 ? 18.766 9.734 18.797 1 51.59 189 LEU A O 1
ATOM 1409 N N . GLN A 1 190 ? 19.344 11.781 19.25 1 49.94 190 GLN A N 1
ATOM 1410 C CA . GLN A 1 190 ? 19.984 12.062 17.969 1 49.94 190 GLN A CA 1
ATOM 1411 C C . GLN A 1 190 ? 21.062 11.039 17.656 1 49.94 190 GLN A C 1
ATOM 1413 O O . GLN A 1 190 ? 21.203 10.602 16.516 1 49.94 190 GLN A O 1
ATOM 1418 N N . GLU A 1 191 ? 21.984 10.828 18.469 1 46.81 191 GLU A N 1
ATOM 1419 C CA . GLU A 1 191 ? 23.109 9.922 18.203 1 46.81 191 GLU A CA 1
ATOM 1420 C C . GLU A 1 191 ? 22.609 8.547 17.781 1 46.81 191 GLU A C 1
ATOM 1422 O O . GLU A 1 191 ? 23.188 7.918 16.891 1 46.81 191 GLU A O 1
ATOM 1427 N N . VAL A 1 192 ? 21.594 8.211 18.219 1 46 192 VAL A N 1
ATOM 1428 C CA . VAL A 1 192 ? 21.109 6.844 18.031 1 46 192 VAL A CA 1
ATOM 1429 C C . VAL A 1 192 ? 20.484 6.691 16.656 1 46 192 VAL A C 1
ATOM 1431 O O . VAL A 1 192 ? 20.656 5.656 16 1 46 192 VAL A O 1
ATOM 1434 N N . LEU A 1 193 ? 20.031 7.738 16.016 1 50.03 193 LEU A N 1
ATOM 1435 C CA . LEU A 1 193 ? 19.25 7.648 14.789 1 50.03 193 LEU A CA 1
ATOM 1436 C C . LEU A 1 193 ? 20.172 7.508 13.578 1 50.03 193 LEU A C 1
ATOM 1438 O O . LEU A 1 193 ? 19.891 6.73 12.664 1 50.03 193 LEU A O 1
ATOM 1442 N N . GLU A 1 194 ? 21.203 8.312 13.414 1 48.38 194 GLU A N 1
ATOM 1443 C CA . GLU A 1 194 ? 22.047 8.273 12.234 1 48.38 194 GLU A CA 1
ATOM 1444 C C . GLU A 1 194 ? 22.75 6.922 12.109 1 48.38 194 GLU A C 1
ATOM 1446 O O . GLU A 1 194 ? 22.844 6.363 11.008 1 48.38 194 GLU A O 1
ATOM 1451 N N . LYS A 1 195 ? 23.453 6.59 13.094 1 46.47 195 LYS A N 1
ATOM 1452 C CA . LYS A 1 195 ? 24.203 5.336 13.078 1 46.47 195 LYS A CA 1
ATOM 1453 C C . LYS A 1 195 ? 23.297 4.152 12.758 1 46.47 195 LYS A C 1
ATOM 1455 O O . LYS A 1 195 ? 23.688 3.254 12.008 1 46.47 195 LYS A O 1
ATOM 1460 N N . LYS A 1 196 ? 22.188 4.227 13.125 1 49.03 196 LYS A N 1
ATOM 1461 C CA . LYS A 1 196 ? 21.234 3.119 12.984 1 49.03 196 LYS A CA 1
ATOM 1462 C C . LYS A 1 196 ? 20.719 3.025 11.555 1 49.03 196 LYS A C 1
ATOM 1464 O O . LYS A 1 196 ? 20.5 1.929 11.039 1 49.03 196 LYS A O 1
ATOM 1469 N N . SER A 1 197 ? 20.688 4.137 10.812 1 51.06 197 SER A N 1
ATOM 1470 C CA . SER A 1 197 ? 20.125 4.117 9.469 1 51.06 197 SER A CA 1
ATOM 1471 C C . SER A 1 197 ? 21.062 3.447 8.484 1 51.06 197 SER A C 1
ATOM 1473 O O . SER A 1 197 ? 20.641 2.658 7.637 1 51.06 197 SER A O 1
ATOM 1475 N N . TYR A 1 198 ? 22.391 3.885 8.5 1 47.78 198 TYR A N 1
ATOM 1476 C CA . TYR A 1 198 ? 23.375 3.295 7.609 1 47.78 198 TYR A CA 1
ATOM 1477 C C . TYR A 1 198 ? 23.484 1.789 7.824 1 47.78 198 TYR A C 1
ATOM 1479 O O . TYR A 1 198 ? 23.516 1.019 6.863 1 47.78 198 TYR A O 1
ATOM 1487 N N . ASP A 1 199 ? 23.469 1.458 9.078 1 50.16 199 ASP A N 1
ATOM 1488 C CA . ASP A 1 199 ? 23.625 0.052 9.438 1 50.16 199 ASP A CA 1
ATOM 1489 C C . ASP A 1 199 ? 22.406 -0.76 9 1 50.16 199 ASP A C 1
ATOM 1491 O O . ASP A 1 199 ? 22.547 -1.869 8.477 1 50.16 199 ASP A O 1
ATOM 1495 N N . LEU A 1 200 ? 21.422 -0.08 8.961 1 53.28 200 LEU A N 1
ATOM 1496 C CA . LEU A 1 200 ? 20.203 -0.812 8.641 1 53.28 200 LEU A CA 1
ATOM 1497 C C . LEU A 1 200 ? 20.062 -1.001 7.137 1 53.28 200 LEU A C 1
ATOM 1499 O O . LEU A 1 200 ? 19.562 -2.033 6.68 1 53.28 200 LEU A O 1
ATOM 1503 N N . GLY A 1 201 ? 20.656 -0.05 6.418 1 56.88 201 GLY A N 1
ATOM 1504 C CA . GLY A 1 201 ? 20.641 -0.184 4.973 1 56.88 201 GLY A CA 1
ATOM 1505 C C . GLY A 1 201 ? 21.5 -1.321 4.465 1 56.88 201 GLY A C 1
ATOM 1506 O O . GLY A 1 201 ? 21.078 -2.102 3.611 1 56.88 201 GLY A O 1
ATOM 1507 N N . LEU A 1 202 ? 22.688 -1.312 5.039 1 57.84 202 LEU A N 1
ATOM 1508 C CA . LEU A 1 202 ? 23.625 -2.373 4.66 1 57.84 202 LEU A CA 1
ATOM 1509 C C . LEU A 1 202 ? 23.094 -3.736 5.098 1 57.84 202 LEU A C 1
ATOM 1511 O O . LEU A 1 202 ? 23.188 -4.711 4.344 1 57.84 202 LEU A O 1
ATOM 1515 N N . LEU A 1 203 ? 22.594 -3.744 6.234 1 59.94 203 LEU A N 1
ATOM 1516 C CA . LEU A 1 203 ? 22.031 -4.984 6.742 1 59.94 203 LEU A CA 1
ATOM 1517 C C . LEU A 1 203 ? 20.859 -5.441 5.871 1 59.94 203 LEU A C 1
ATOM 1519 O O . LEU A 1 203 ? 20.734 -6.629 5.555 1 59.94 203 LEU A O 1
ATOM 1523 N N . GLY A 1 204 ? 20.141 -4.512 5.438 1 64.38 204 GLY A N 1
ATOM 1524 C CA . GLY A 1 204 ? 19.016 -4.828 4.559 1 64.38 204 GLY A CA 1
ATOM 1525 C C . GLY A 1 204 ? 19.453 -5.402 3.225 1 64.38 204 GLY A C 1
ATOM 1526 O O . GLY A 1 204 ? 18.875 -6.383 2.746 1 64.38 204 GLY A O 1
ATOM 1527 N N . ALA A 1 205 ? 20.516 -4.848 2.738 1 65.12 205 ALA A N 1
ATOM 1528 C CA . ALA A 1 205 ? 21.047 -5.324 1.462 1 65.12 205 ALA A CA 1
ATOM 1529 C C . ALA A 1 205 ? 21.625 -6.723 1.6 1 65.12 205 ALA A C 1
ATOM 1531 O O . ALA A 1 205 ? 21.438 -7.574 0.73 1 65.12 205 ALA A O 1
ATOM 1532 N N . MET A 1 206 ? 22.297 -6.938 2.678 1 65.31 206 MET A N 1
ATOM 1533 C CA . MET A 1 206 ? 22.922 -8.234 2.912 1 65.31 206 MET A CA 1
ATOM 1534 C C . MET A 1 206 ? 21.859 -9.32 3.109 1 65.31 206 MET A C 1
ATOM 1536 O O . MET A 1 206 ? 22 -10.422 2.572 1 65.31 206 MET A O 1
ATOM 1540 N N . VAL A 1 207 ? 20.891 -9.016 3.809 1 68.06 207 VAL A N 1
ATOM 1541 C CA . VAL A 1 207 ? 19.812 -9.969 4.062 1 68.06 207 VAL A CA 1
ATOM 1542 C C . VAL A 1 207 ? 19.109 -10.32 2.754 1 68.06 207 VAL A C 1
ATOM 1544 O O . VAL A 1 207 ? 18.766 -11.477 2.514 1 68.06 207 VAL A O 1
ATOM 1547 N N . HIS A 1 208 ? 19.016 -9.312 1.987 1 70.81 208 HIS A N 1
ATOM 1548 C CA . HIS A 1 208 ? 18.391 -9.531 0.69 1 70.81 208 HIS A CA 1
ATOM 1549 C C . HIS A 1 208 ? 19.234 -10.453 -0.183 1 70.81 208 HIS A C 1
ATOM 1551 O O . HIS A 1 208 ? 18.719 -11.406 -0.77 1 70.81 208 HIS A O 1
ATOM 1557 N N . LEU A 1 209 ? 20.547 -10.188 -0.151 1 71.81 209 LEU A N 1
ATOM 1558 C CA . LEU A 1 209 ? 21.453 -10.992 -0.972 1 71.81 209 LEU A CA 1
ATOM 1559 C C . LEU A 1 209 ? 21.516 -12.422 -0.46 1 71.81 209 LEU A C 1
ATOM 1561 O O . LEU A 1 209 ? 21.578 -13.367 -1.251 1 71.81 209 LEU A O 1
ATOM 1565 N N . PHE A 1 210 ? 21.422 -12.547 0.784 1 74.81 210 PHE A N 1
ATOM 1566 C CA . PHE A 1 210 ? 21.438 -13.875 1.388 1 74.81 210 PHE A CA 1
ATOM 1567 C C . PHE A 1 210 ? 20.141 -14.625 1.066 1 74.81 210 PHE A C 1
ATOM 1569 O O . PHE A 1 210 ? 20.172 -15.82 0.79 1 74.81 210 PHE A O 1
ATOM 1576 N N . GLY A 1 211 ? 19.109 -13.945 1.162 1 76.69 211 GLY A N 1
ATOM 1577 C CA . GLY A 1 211 ? 17.844 -14.539 0.79 1 76.69 211 GLY A CA 1
ATOM 1578 C C . GLY A 1 211 ? 17.812 -15.016 -0.651 1 76.69 211 GLY A C 1
ATOM 1579 O O . GLY A 1 211 ? 17.328 -16.109 -0.935 1 76.69 211 GLY A O 1
ATOM 1580 N N . ASP A 1 212 ? 18.422 -14.25 -1.469 1 82.94 212 ASP A N 1
ATOM 1581 C CA . ASP A 1 212 ? 18.5 -14.609 -2.883 1 82.94 212 ASP A CA 1
ATOM 1582 C C . ASP A 1 212 ? 19.344 -15.859 -3.088 1 82.94 212 ASP A C 1
ATOM 1584 O O . ASP A 1 212 ? 18.984 -16.734 -3.867 1 82.94 212 ASP A O 1
ATOM 1588 N N . ALA A 1 213 ? 20.422 -15.828 -2.404 1 84.25 213 ALA A N 1
ATOM 1589 C CA . ALA A 1 213 ? 21.328 -16.969 -2.523 1 84.25 213 ALA A CA 1
ATOM 1590 C C . ALA A 1 213 ? 20.656 -18.25 -2.021 1 84.25 213 ALA A C 1
ATOM 1592 O O . ALA A 1 213 ? 20.828 -19.312 -2.615 1 84.25 213 ALA A O 1
ATOM 1593 N N . LEU A 1 214 ? 19.969 -18.141 -0.99 1 87.19 214 LEU A N 1
ATOM 1594 C CA . LEU A 1 214 ? 19.281 -19.297 -0.434 1 87.19 214 LEU A CA 1
ATOM 1595 C C . LEU A 1 214 ? 18.266 -19.844 -1.428 1 87.19 214 LEU A C 1
ATOM 1597 O O . LEU A 1 214 ? 18.141 -21.062 -1.589 1 87.19 214 LEU A O 1
ATOM 1601 N N . ASN A 1 215 ? 17.547 -19.016 -2.049 1 89.19 215 ASN A N 1
ATOM 1602 C CA . ASN A 1 215 ? 16.578 -19.438 -3.045 1 89.19 215 ASN A CA 1
ATOM 1603 C C . ASN A 1 215 ? 17.234 -20.188 -4.195 1 89.19 215 ASN A C 1
ATOM 1605 O O . ASN A 1 215 ? 16.75 -21.234 -4.621 1 89.19 215 ASN A O 1
ATOM 1609 N N . ASN A 1 216 ? 18.359 -19.656 -4.629 1 90.88 216 ASN A N 1
ATOM 1610 C CA . ASN A 1 216 ? 19.094 -20.328 -5.691 1 90.88 216 ASN A CA 1
ATOM 1611 C C . ASN A 1 216 ? 19.625 -21.688 -5.238 1 90.88 216 ASN A C 1
ATOM 1613 O O . ASN A 1 216 ? 19.625 -22.656 -6.016 1 90.88 216 ASN A O 1
ATOM 1617 N N . LEU A 1 217 ? 19.984 -21.703 -4.062 1 93.06 217 LEU A N 1
ATOM 1618 C CA . LEU A 1 217 ? 20.484 -22.969 -3.523 1 93.06 217 LEU A CA 1
ATOM 1619 C C . LEU A 1 217 ? 19.375 -24.016 -3.492 1 93.06 217 LEU A C 1
ATOM 1621 O O . LEU A 1 217 ? 19.609 -25.188 -3.82 1 93.06 217 LEU A O 1
ATOM 1625 N N . PHE A 1 218 ? 18.203 -23.641 -3.082 1 94.56 218 PHE A N 1
ATOM 1626 C CA . PHE A 1 218 ? 17.094 -24.562 -3.08 1 94.56 218 PHE A CA 1
ATOM 1627 C C . PHE A 1 218 ? 16.828 -25.109 -4.48 1 94.56 218 PHE A C 1
ATOM 1629 O O . PHE A 1 218 ? 16.578 -26.297 -4.648 1 94.56 218 PHE A O 1
ATOM 1636 N N . VAL A 1 219 ? 16.922 -24.234 -5.469 1 94.25 219 VAL A N 1
ATOM 1637 C CA . VAL A 1 219 ? 16.703 -24.641 -6.855 1 94.25 219 VAL A CA 1
ATOM 1638 C C . VAL A 1 219 ? 17.781 -25.641 -7.27 1 94.25 219 VAL A C 1
ATOM 1640 O O . VAL A 1 219 ? 17.469 -26.703 -7.809 1 94.25 219 VAL A O 1
ATOM 1643 N N . ILE A 1 220 ? 19.016 -25.328 -6.957 1 95.69 220 ILE A N 1
ATOM 1644 C CA . ILE A 1 220 ? 20.156 -26.125 -7.363 1 95.69 220 ILE A CA 1
ATOM 1645 C C . ILE A 1 220 ? 20.094 -27.484 -6.672 1 95.69 220 ILE A C 1
ATOM 1647 O O . ILE A 1 220 ? 20.25 -28.531 -7.316 1 95.69 220 ILE A O 1
ATOM 1651 N N . ILE A 1 221 ? 19.828 -27.5 -5.426 1 95.75 221 ILE A N 1
ATOM 1652 C CA . ILE A 1 221 ? 19.766 -28.734 -4.656 1 95.75 221 ILE A CA 1
ATOM 1653 C C . ILE A 1 221 ? 18.625 -29.609 -5.16 1 95.75 221 ILE A C 1
ATOM 1655 O O . ILE A 1 221 ? 18.797 -30.812 -5.375 1 95.75 221 ILE A O 1
ATOM 1659 N N . ALA A 1 222 ? 17.516 -29.016 -5.344 1 96.12 222 ALA A N 1
ATOM 1660 C CA . ALA A 1 222 ? 16.359 -29.766 -5.832 1 96.12 222 ALA A CA 1
ATOM 1661 C C . ALA A 1 222 ? 16.656 -30.391 -7.199 1 96.12 222 ALA A C 1
ATOM 1663 O O . ALA A 1 222 ? 16.391 -31.562 -7.418 1 96.12 222 ALA A O 1
ATOM 1664 N N . ALA A 1 223 ? 17.25 -29.578 -8.047 1 95.81 223 ALA A N 1
ATOM 1665 C CA . ALA A 1 223 ? 17.547 -30.047 -9.398 1 95.81 223 ALA A CA 1
ATOM 1666 C C . ALA A 1 223 ? 18.578 -31.172 -9.359 1 95.81 223 ALA A C 1
ATOM 1668 O O . ALA A 1 223 ? 18.453 -32.156 -10.078 1 95.81 223 ALA A O 1
ATOM 1669 N N . ALA A 1 224 ? 19.547 -31.062 -8.531 1 96.25 224 ALA A N 1
ATOM 1670 C CA . ALA A 1 224 ? 20.594 -32.062 -8.406 1 96.25 224 ALA A CA 1
ATOM 1671 C C . ALA A 1 224 ? 20.031 -33.375 -7.871 1 96.25 224 ALA A C 1
ATOM 1673 O O . ALA A 1 224 ? 20.375 -34.469 -8.367 1 96.25 224 ALA A O 1
ATOM 1674 N N . VAL A 1 225 ? 19.219 -33.281 -6.887 1 96.44 225 VAL A N 1
ATOM 1675 C CA . VAL A 1 225 ? 18.625 -34.469 -6.277 1 96.44 225 VAL A CA 1
ATOM 1676 C C . VAL A 1 225 ? 17.734 -35.156 -7.297 1 96.44 225 VAL A C 1
ATOM 1678 O O . VAL A 1 225 ? 17.781 -36.375 -7.43 1 96.44 225 VAL A O 1
ATOM 1681 N N . ILE A 1 226 ? 16.969 -34.406 -8.039 1 94.69 226 ILE A N 1
ATOM 1682 C CA . ILE A 1 226 ? 16.078 -34.969 -9.047 1 94.69 226 ILE A CA 1
ATOM 1683 C C . ILE A 1 226 ? 16.906 -35.625 -10.156 1 94.69 226 ILE A C 1
ATOM 1685 O O . ILE A 1 226 ? 16.594 -36.719 -10.625 1 94.69 226 ILE A O 1
ATOM 1689 N N . TRP A 1 227 ? 18 -34.969 -10.508 1 94.06 227 TRP A N 1
ATOM 1690 C CA . TRP A 1 227 ? 18.859 -35.438 -11.586 1 94.06 227 TRP A CA 1
ATOM 1691 C C . TRP A 1 227 ? 19.5 -36.781 -11.203 1 94.06 227 TRP A C 1
ATOM 1693 O O . TRP A 1 227 ? 19.578 -37.688 -12.023 1 94.06 227 TRP A O 1
ATOM 1703 N N . LYS A 1 228 ? 19.859 -36.969 -10.023 1 95.06 228 LYS A N 1
ATOM 1704 C CA . LYS A 1 228 ? 20.609 -38.125 -9.594 1 95.06 228 LYS A CA 1
ATOM 1705 C C . LYS A 1 228 ? 19.672 -39.25 -9.133 1 95.06 228 LYS A C 1
ATOM 1707 O O . LYS A 1 228 ? 19.953 -40.438 -9.336 1 95.06 228 LYS A O 1
ATOM 1712 N N . THR A 1 229 ? 18.5 -38.875 -8.539 1 94.12 229 THR A N 1
ATOM 1713 C CA . THR A 1 229 ? 17.688 -39.906 -7.895 1 94.12 229 THR A CA 1
ATOM 1714 C C . THR A 1 229 ? 16.328 -40.031 -8.594 1 94.12 229 THR A C 1
ATOM 1716 O O . THR A 1 229 ? 15.625 -41.031 -8.406 1 94.12 229 THR A O 1
ATOM 1719 N N . GLY A 1 230 ? 15.867 -39.062 -9.227 1 90.88 230 GLY A N 1
ATOM 1720 C CA . GLY A 1 230 ? 14.555 -39.094 -9.852 1 90.88 230 GLY A CA 1
ATOM 1721 C C . GLY A 1 230 ? 13.43 -38.719 -8.891 1 90.88 230 GLY A C 1
ATOM 1722 O O . GLY A 1 230 ? 12.258 -38.781 -9.258 1 90.88 230 GLY A O 1
ATOM 1723 N N . PHE A 1 231 ? 13.82 -38.344 -7.656 1 92.12 231 PHE A N 1
ATOM 1724 C CA . PHE A 1 231 ? 12.852 -38 -6.633 1 92.12 231 PHE A CA 1
ATOM 1725 C C . PHE A 1 231 ? 12.25 -36.625 -6.906 1 92.12 231 PHE A C 1
ATOM 1727 O O . PHE A 1 231 ? 12.703 -35.625 -6.348 1 92.12 231 PHE A O 1
ATOM 1734 N N . SER A 1 232 ? 11.156 -36.625 -7.625 1 91.38 232 SER A N 1
ATOM 1735 C CA . SER A 1 232 ? 10.57 -35.375 -8.133 1 91.38 232 SER A CA 1
ATOM 1736 C C . SER A 1 232 ? 9.867 -34.594 -7.023 1 91.38 232 SER A C 1
ATOM 1738 O O . SER A 1 232 ? 9.617 -33.406 -7.16 1 91.38 232 SER A O 1
ATOM 1740 N N . ARG A 1 233 ? 9.562 -35.219 -5.863 1 93.06 233 ARG A N 1
ATOM 1741 C CA . ARG A 1 233 ? 8.875 -34.562 -4.758 1 93.06 233 ARG A CA 1
ATOM 1742 C C . ARG A 1 233 ? 9.75 -33.469 -4.145 1 93.06 233 ARG A C 1
ATOM 1744 O O . ARG A 1 233 ? 9.25 -32.594 -3.457 1 93.06 233 ARG A O 1
ATOM 1751 N N . VAL A 1 234 ? 11 -33.625 -4.453 1 94.62 234 VAL A N 1
ATOM 1752 C CA . VAL A 1 234 ? 11.93 -32.625 -3.912 1 94.62 234 VAL A CA 1
ATOM 1753 C C . VAL A 1 234 ? 11.633 -31.25 -4.512 1 94.62 234 VAL A C 1
ATOM 1755 O O . VAL A 1 234 ? 11.852 -30.234 -3.867 1 94.62 234 VAL A O 1
ATOM 1758 N N . ASP A 1 235 ? 11.133 -31.25 -5.719 1 94.75 235 ASP A N 1
ATOM 1759 C CA . ASP A 1 235 ? 10.75 -29.984 -6.328 1 94.75 235 ASP A CA 1
ATOM 1760 C C . ASP A 1 235 ? 9.648 -29.297 -5.523 1 94.75 235 ASP A C 1
ATOM 1762 O O . ASP A 1 235 ? 9.68 -28.078 -5.324 1 94.75 235 ASP A O 1
ATOM 1766 N N . GLY A 1 236 ? 8.664 -30.047 -5.059 1 94.75 236 GLY A N 1
ATOM 1767 C CA . GLY A 1 236 ? 7.602 -29.516 -4.215 1 94.75 236 GLY A CA 1
ATOM 1768 C C . GLY A 1 236 ? 8.102 -29 -2.879 1 94.75 236 GLY A C 1
ATOM 1769 O O . GLY A 1 236 ? 7.688 -27.922 -2.424 1 94.75 236 GLY A O 1
ATOM 1770 N N . ILE A 1 237 ? 8.977 -29.719 -2.289 1 96.12 237 ILE A N 1
ATOM 1771 C CA . ILE A 1 237 ? 9.539 -29.344 -1 1 96.12 237 ILE A CA 1
ATOM 1772 C C . ILE A 1 237 ? 10.328 -28.047 -1.148 1 96.12 237 ILE A C 1
ATOM 1774 O O . ILE A 1 237 ? 10.133 -27.094 -0.378 1 96.12 237 ILE A O 1
ATOM 1778 N N . ALA A 1 238 ? 11.188 -28.062 -2.137 1 95.94 238 ALA A N 1
ATOM 1779 C CA . ALA A 1 238 ? 12 -26.875 -2.385 1 95.94 238 ALA A CA 1
ATOM 1780 C C . ALA A 1 238 ? 11.125 -25.656 -2.699 1 95.94 238 ALA A C 1
ATOM 1782 O O . ALA A 1 238 ? 11.398 -24.547 -2.234 1 95.94 238 ALA A O 1
ATOM 1783 N N . SER A 1 239 ? 10.109 -25.859 -3.5 1 95.69 239 SER A N 1
ATOM 1784 C CA . SER A 1 239 ? 9.195 -24.766 -3.838 1 95.69 239 SER A CA 1
ATOM 1785 C C . SER A 1 239 ? 8.469 -24.25 -2.6 1 95.69 239 SER A C 1
ATOM 1787 O O . SER A 1 239 ? 8.234 -23.047 -2.471 1 95.69 239 SER A O 1
ATOM 1789 N N . PHE A 1 240 ? 8.078 -25.172 -1.759 1 96.06 240 PHE A N 1
ATOM 1790 C CA . PHE A 1 240 ? 7.441 -24.781 -0.505 1 96.06 240 PHE A CA 1
ATOM 1791 C C . PHE A 1 240 ? 8.375 -23.922 0.332 1 96.06 240 PHE A C 1
ATOM 1793 O O . PHE A 1 240 ? 7.957 -22.891 0.86 1 96.06 240 PHE A O 1
ATOM 1800 N N . LEU A 1 241 ? 9.594 -24.312 0.389 1 95.38 241 LEU A N 1
ATOM 1801 C CA . LEU A 1 241 ? 10.586 -23.562 1.156 1 95.38 241 LEU A CA 1
ATOM 1802 C C . LEU A 1 241 ? 10.828 -22.188 0.538 1 95.38 241 LEU A C 1
ATOM 1804 O O . LEU A 1 241 ? 10.914 -21.188 1.254 1 95.38 241 LEU A O 1
ATOM 1808 N N . VAL A 1 242 ? 10.914 -22.125 -0.73 1 93.69 242 VAL A N 1
ATOM 1809 C CA . VAL A 1 242 ? 11.094 -20.844 -1.413 1 93.69 242 VAL A CA 1
ATOM 1810 C C . VAL A 1 242 ? 9.859 -19.969 -1.206 1 93.69 242 VAL A C 1
ATOM 1812 O O . VAL A 1 242 ? 9.977 -18.781 -0.953 1 93.69 242 VAL A O 1
ATOM 1815 N N . GLY A 1 243 ? 8.688 -20.609 -1.332 1 94.44 243 GLY A N 1
ATOM 1816 C CA . GLY A 1 243 ? 7.461 -19.859 -1.069 1 94.44 243 GLY A CA 1
ATOM 1817 C C . GLY A 1 243 ? 7.422 -19.25 0.317 1 94.44 243 GLY A C 1
ATOM 1818 O O . GLY A 1 243 ? 7.059 -18.078 0.475 1 94.44 243 GLY A O 1
ATOM 1819 N N . ILE A 1 244 ? 7.844 -20 1.262 1 93.94 244 ILE A N 1
ATOM 1820 C CA . ILE A 1 244 ? 7.895 -19.516 2.641 1 93.94 244 ILE A CA 1
ATOM 1821 C C . ILE A 1 244 ? 8.922 -18.406 2.762 1 93.94 244 ILE A C 1
ATOM 1823 O O . ILE A 1 244 ? 8.695 -17.406 3.463 1 93.94 244 ILE A O 1
ATOM 1827 N N . SER A 1 245 ? 9.961 -18.641 2.104 1 91.25 245 SER A N 1
ATOM 1828 C CA . SER A 1 245 ? 11 -17.609 2.125 1 91.25 245 SER A CA 1
ATOM 1829 C C . SER A 1 245 ? 10.5 -16.297 1.536 1 91.25 245 SER A C 1
ATOM 1831 O O . SER A 1 245 ? 10.766 -15.227 2.08 1 91.25 245 SER A O 1
ATOM 1833 N N . ILE A 1 246 ? 9.781 -16.359 0.436 1 89.62 246 ILE A N 1
ATOM 1834 C CA . ILE A 1 246 ? 9.211 -15.172 -0.204 1 89.62 246 ILE A CA 1
ATOM 1835 C C . ILE A 1 246 ? 8.242 -14.477 0.757 1 89.62 246 ILE A C 1
ATOM 1837 O O . ILE A 1 246 ? 8.312 -13.266 0.943 1 89.62 246 ILE A O 1
ATOM 1841 N N . LEU A 1 247 ? 7.488 -15.242 1.468 1 92.56 247 LEU A N 1
ATOM 1842 C CA . LEU A 1 247 ? 6.527 -14.68 2.41 1 92.56 247 LEU A CA 1
ATOM 1843 C C . LEU A 1 247 ? 7.238 -14.102 3.631 1 92.56 247 LEU A C 1
ATOM 1845 O O . LEU A 1 247 ? 6.855 -13.039 4.129 1 92.56 247 LEU A O 1
ATOM 1849 N N . ALA A 1 248 ? 8.242 -14.742 4.043 1 90.12 248 ALA A N 1
ATOM 1850 C CA . ALA A 1 248 ? 8.984 -14.328 5.23 1 90.12 248 ALA A CA 1
ATOM 1851 C C . ALA A 1 248 ? 9.703 -13.008 4.988 1 90.12 248 ALA A C 1
ATOM 1853 O O . ALA A 1 248 ? 9.961 -12.25 5.93 1 90.12 248 ALA A O 1
ATOM 1854 N N . THR A 1 249 ? 10.016 -12.695 3.789 1 84.06 249 THR A N 1
ATOM 1855 C CA . THR A 1 249 ? 10.711 -11.453 3.48 1 84.06 249 THR A CA 1
ATOM 1856 C C . THR A 1 249 ? 9.719 -10.367 3.08 1 84.06 249 THR A C 1
ATOM 1858 O O . THR A 1 249 ? 9.906 -9.195 3.414 1 84.06 249 THR A O 1
ATOM 1861 N N . SER A 1 250 ? 8.688 -10.773 2.391 1 89 250 SER A N 1
ATOM 1862 C CA . SER A 1 250 ? 7.746 -9.789 1.871 1 89 250 SER A CA 1
ATOM 1863 C C . SER A 1 250 ? 6.844 -9.258 2.977 1 89 250 SER A C 1
ATOM 1865 O O . SER A 1 250 ? 6.5 -8.07 2.986 1 89 250 SER A O 1
ATOM 1867 N N . ILE A 1 251 ? 6.516 -10.047 3.975 1 91.12 251 ILE A N 1
ATOM 1868 C CA . ILE A 1 251 ? 5.547 -9.656 4.996 1 91.12 251 ILE A CA 1
ATOM 1869 C C . ILE A 1 251 ? 6.152 -8.594 5.902 1 91.12 251 ILE A C 1
ATOM 1871 O O . ILE A 1 251 ? 5.539 -7.543 6.133 1 91.12 251 ILE A O 1
ATOM 1875 N N . PRO A 1 252 ? 7.398 -8.773 6.414 1 89.12 252 PRO A N 1
ATOM 1876 C CA . PRO A 1 252 ? 8 -7.703 7.215 1 89.12 252 PRO A CA 1
ATOM 1877 C C . PRO A 1 252 ? 8.172 -6.402 6.434 1 89.12 252 PRO A C 1
ATOM 1879 O O . PRO A 1 252 ? 7.984 -5.316 6.988 1 89.12 252 PRO A O 1
ATOM 1882 N N . LEU A 1 253 ? 8.586 -6.508 5.184 1 83.88 253 LEU A N 1
ATOM 1883 C CA . LEU A 1 253 ? 8.711 -5.332 4.332 1 83.88 253 LEU A CA 1
ATOM 1884 C C . LEU A 1 253 ? 7.383 -4.59 4.227 1 83.88 253 LEU A C 1
ATOM 1886 O O . LEU A 1 253 ? 7.344 -3.361 4.324 1 83.88 253 LEU A O 1
ATOM 1890 N N . MET A 1 254 ? 6.359 -5.355 4.035 1 89.94 254 MET A N 1
ATOM 1891 C CA . MET A 1 254 ? 5.016 -4.793 3.936 1 89.94 254 MET A CA 1
ATOM 1892 C C . MET A 1 254 ? 4.617 -4.105 5.238 1 89.94 254 MET A C 1
ATOM 1894 O O . MET A 1 254 ? 4.102 -2.988 5.219 1 89.94 254 MET A O 1
ATOM 1898 N N . TRP A 1 255 ? 4.934 -4.648 6.336 1 89.94 255 TRP A N 1
ATOM 1899 C CA . TRP A 1 255 ? 4.531 -4.105 7.629 1 89.94 255 TRP A CA 1
ATOM 1900 C C . TRP A 1 255 ? 5.297 -2.828 7.949 1 89.94 255 TRP A C 1
ATOM 1902 O O . TRP A 1 255 ? 4.727 -1.863 8.461 1 89.94 255 TRP A O 1
ATOM 1912 N N . ARG A 1 256 ? 6.508 -2.826 7.66 1 86.81 256 ARG A N 1
ATOM 1913 C CA . ARG A 1 256 ? 7.316 -1.637 7.91 1 86.81 256 ARG A CA 1
ATOM 1914 C C . ARG A 1 256 ? 6.84 -0.46 7.066 1 86.81 256 ARG A C 1
ATOM 1916 O O . ARG A 1 256 ? 6.758 0.668 7.555 1 86.81 256 ARG A O 1
ATOM 1923 N N . SER A 1 257 ? 6.555 -0.753 5.859 1 89.62 257 SER A N 1
ATOM 1924 C CA . SER A 1 257 ? 6.078 0.304 4.973 1 89.62 257 SER A CA 1
ATOM 1925 C C . SER A 1 257 ? 4.652 0.719 5.324 1 89.62 257 SER A C 1
ATOM 1927 O O . SER A 1 257 ? 4.297 1.895 5.215 1 89.62 257 SER A O 1
ATOM 1929 N N . ALA A 1 258 ? 3.85 -0.232 5.785 1 91.44 258 ALA A N 1
ATOM 1930 C CA . ALA A 1 258 ? 2.473 0.059 6.176 1 91.44 258 ALA A CA 1
ATOM 1931 C C . ALA A 1 258 ? 2.43 1.037 7.344 1 91.44 258 ALA A C 1
ATOM 1933 O O . ALA A 1 258 ? 1.56 1.909 7.402 1 91.44 258 ALA A O 1
ATOM 1934 N N . ARG A 1 259 ? 3.311 0.916 8.234 1 88.88 259 ARG A N 1
ATOM 1935 C CA . ARG A 1 259 ? 3.375 1.807 9.391 1 88.88 259 ARG A CA 1
ATOM 1936 C C . ARG A 1 259 ? 3.521 3.26 8.953 1 88.88 259 ARG A C 1
ATOM 1938 O O . ARG A 1 259 ? 2.857 4.148 9.492 1 88.88 259 ARG A O 1
ATOM 1945 N N . LEU A 1 260 ? 4.34 3.482 7.996 1 88.5 260 LEU A N 1
ATOM 1946 C CA . LEU A 1 260 ? 4.555 4.832 7.484 1 88.5 260 LEU A CA 1
ATOM 1947 C C . LEU A 1 260 ? 3.318 5.336 6.746 1 88.5 260 LEU A C 1
ATOM 1949 O O . LEU A 1 260 ? 2.928 6.492 6.898 1 88.5 260 LEU A O 1
ATOM 1953 N N . LEU A 1 261 ? 2.721 4.445 6.031 1 89.25 261 LEU A N 1
ATOM 1954 C CA . LEU A 1 261 ? 1.558 4.824 5.238 1 89.25 261 LEU A CA 1
ATOM 1955 C C . LEU A 1 261 ? 0.36 5.117 6.137 1 89.25 261 LEU A C 1
ATOM 1957 O O . LEU A 1 261 ? -0.524 5.895 5.766 1 89.25 261 LEU A O 1
ATOM 1961 N N . LEU A 1 262 ? 0.363 4.523 7.305 1 87.12 262 LEU A N 1
ATOM 1962 C CA . LEU A 1 262 ? -0.692 4.773 8.281 1 87.12 262 LEU A CA 1
ATOM 1963 C C . LEU A 1 262 ? -0.406 6.039 9.078 1 87.12 262 LEU A C 1
ATOM 1965 O O . LEU A 1 262 ? -1.134 6.363 10.023 1 87.12 262 LEU A O 1
ATOM 1969 N N . GLU A 1 263 ? 0.583 6.703 8.711 1 87.31 263 GLU A N 1
ATOM 1970 C CA . GLU A 1 263 ? 0.97 7.977 9.32 1 87.31 263 GLU A CA 1
ATOM 1971 C C . GLU A 1 263 ? 1.398 7.785 10.773 1 87.31 263 GLU A C 1
ATOM 1973 O O . GLU A 1 263 ? 1.063 8.602 11.633 1 87.31 263 GLU A O 1
ATOM 1978 N N . ALA A 1 264 ? 2.035 6.723 11.008 1 85.19 264 ALA A N 1
ATOM 1979 C CA . ALA A 1 264 ? 2.586 6.508 12.344 1 85.19 264 ALA A CA 1
ATOM 1980 C C . ALA A 1 264 ? 3.832 7.359 12.57 1 85.19 264 ALA A C 1
ATOM 1982 O O . ALA A 1 264 ? 4.652 7.52 11.664 1 85.19 264 ALA A O 1
ATOM 1983 N N . ALA A 1 265 ? 3.918 7.906 13.734 1 86.19 265 ALA A N 1
ATOM 1984 C CA . ALA A 1 265 ? 5.152 8.578 14.133 1 86.19 265 ALA A CA 1
ATOM 1985 C C . ALA A 1 265 ? 6.289 7.57 14.297 1 86.19 265 ALA A C 1
ATOM 1987 O O . ALA A 1 265 ? 6.047 6.383 14.539 1 86.19 265 ALA A O 1
ATOM 1988 N N . PRO A 1 266 ? 7.496 8.062 14.086 1 83.31 266 PRO A N 1
ATOM 1989 C CA . PRO A 1 266 ? 8.617 7.148 14.305 1 83.31 266 PRO A CA 1
ATOM 1990 C C . PRO A 1 266 ? 8.586 6.488 15.68 1 83.31 266 PRO A C 1
ATOM 1992 O O . PRO A 1 266 ? 8.172 7.113 16.656 1 83.31 266 PRO A O 1
ATOM 1995 N N . GLU A 1 267 ? 9.016 5.312 15.68 1 79.31 267 GLU A N 1
ATOM 1996 C CA . GLU A 1 267 ? 8.961 4.52 16.906 1 79.31 267 GLU A CA 1
ATOM 1997 C C . GLU A 1 267 ? 9.828 5.133 18 1 79.31 267 GLU A C 1
ATOM 1999 O O . GLU A 1 267 ? 9.523 5.004 19.188 1 79.31 267 GLU A O 1
ATOM 2004 N N . GLU A 1 268 ? 10.805 5.809 17.562 1 77.69 268 GLU A N 1
ATOM 2005 C CA . GLU A 1 268 ? 11.766 6.367 18.516 1 77.69 268 GLU A CA 1
ATOM 2006 C C . GLU A 1 268 ? 11.234 7.652 19.141 1 77.69 268 GLU A C 1
ATOM 2008 O O . GLU A 1 268 ? 11.773 8.125 20.141 1 77.69 268 GLU A O 1
ATOM 2013 N N . MET A 1 269 ? 10.242 8.117 18.625 1 82.31 269 MET A N 1
ATOM 2014 C CA . MET A 1 269 ? 9.688 9.375 19.109 1 82.31 269 MET A CA 1
ATOM 2015 C C . MET A 1 269 ? 8.531 9.125 20.078 1 82.31 269 MET A C 1
ATOM 2017 O O . MET A 1 269 ? 7.633 8.328 19.781 1 82.31 269 MET A O 1
ATOM 2021 N N . SER A 1 270 ? 8.68 9.664 21.203 1 83.81 270 SER A N 1
ATOM 2022 C CA . SER A 1 270 ? 7.59 9.609 22.172 1 83.81 270 SER A CA 1
ATOM 2023 C C . SER A 1 270 ? 6.699 10.844 22.062 1 83.81 270 SER A C 1
ATOM 2025 O O . SER A 1 270 ? 7.121 11.953 22.406 1 83.81 270 SER A O 1
ATOM 2027 N N . LEU A 1 271 ? 5.461 10.648 21.656 1 85.81 271 LEU A N 1
ATOM 2028 C CA . LEU A 1 271 ? 4.539 11.773 21.531 1 85.81 271 LEU A CA 1
ATOM 2029 C C . LEU A 1 271 ? 4.285 12.422 22.891 1 85.81 271 LEU A C 1
ATOM 2031 O O . LEU A 1 271 ? 4.184 13.641 23 1 85.81 271 LEU A O 1
ATOM 2035 N N . ALA A 1 272 ? 4.215 11.547 23.875 1 84.88 272 ALA A N 1
ATOM 2036 C CA . ALA A 1 272 ? 4.023 12.055 25.234 1 84.88 272 ALA A CA 1
ATOM 2037 C C . ALA A 1 272 ? 5.215 12.906 25.672 1 84.88 272 ALA A C 1
ATOM 2039 O O . ALA A 1 272 ? 5.039 13.945 26.312 1 84.88 272 ALA A O 1
ATOM 2040 N N . GLY A 1 273 ? 6.355 12.43 25.328 1 85.69 273 GLY A N 1
ATOM 2041 C CA . GLY A 1 273 ? 7.555 13.188 25.641 1 85.69 273 GLY A CA 1
ATOM 2042 C C . GLY A 1 273 ? 7.609 14.531 24.938 1 85.69 273 GLY A C 1
ATOM 2043 O O . GLY A 1 273 ? 7.988 15.539 25.531 1 85.69 273 GLY A O 1
ATOM 2044 N N . ILE A 1 274 ? 7.223 14.562 23.703 1 89.75 274 ILE A N 1
ATOM 2045 C CA . ILE A 1 274 ? 7.211 15.797 22.922 1 89.75 274 ILE A CA 1
ATOM 2046 C C . ILE A 1 274 ? 6.199 16.781 23.516 1 89.75 274 ILE A C 1
ATOM 2048 O O . ILE A 1 274 ? 6.496 17.953 23.672 1 89.75 274 ILE A O 1
ATOM 2052 N N . GLU A 1 275 ? 5.039 16.281 23.812 1 88.88 275 GLU A N 1
ATOM 2053 C CA . GLU A 1 275 ? 3.996 17.125 24.406 1 88.88 275 GLU A CA 1
ATOM 2054 C C . GLU A 1 275 ? 4.465 17.734 25.719 1 88.88 275 GLU A C 1
ATOM 2056 O O . GLU A 1 275 ? 4.242 18.922 25.969 1 88.88 275 GLU A O 1
ATOM 2061 N N . GLU A 1 276 ? 5.078 16.953 26.516 1 89.56 276 GLU A N 1
ATOM 2062 C CA . GLU A 1 276 ? 5.582 17.422 27.797 1 89.56 276 GLU A CA 1
ATOM 2063 C C . GLU A 1 276 ? 6.656 18.484 27.609 1 89.56 276 GLU A C 1
ATOM 2065 O O . GLU A 1 276 ? 6.676 19.5 28.328 1 89.56 276 GLU A O 1
ATOM 2070 N N . ASP A 1 277 ? 7.547 18.25 26.719 1 90.5 277 ASP A N 1
ATOM 2071 C CA . ASP A 1 277 ? 8.625 19.203 26.438 1 90.5 277 ASP A CA 1
ATOM 2072 C C . ASP A 1 277 ? 8.078 20.547 25.969 1 90.5 277 ASP A C 1
ATOM 2074 O O . ASP A 1 277 ? 8.531 21.594 26.422 1 90.5 277 ASP A O 1
ATOM 2078 N N . ILE A 1 278 ? 7.117 20.484 25.109 1 91.62 278 ILE A N 1
ATOM 2079 C CA . ILE A 1 278 ? 6.551 21.703 24.562 1 91.62 278 ILE A CA 1
ATOM 2080 C C . ILE A 1 278 ? 5.738 22.438 25.625 1 91.62 278 ILE A C 1
ATOM 2082 O O . ILE A 1 278 ? 5.805 23.656 25.75 1 91.62 278 ILE A O 1
ATOM 2086 N N . ALA A 1 279 ? 5.023 21.703 26.422 1 89.56 279 ALA A N 1
ATOM 2087 C CA . ALA A 1 279 ? 4.207 22.297 27.484 1 89.56 279 ALA A CA 1
ATOM 2088 C C . ALA A 1 279 ? 5.082 22.984 28.531 1 89.56 279 ALA A C 1
ATOM 2090 O O . ALA A 1 279 ? 4.629 23.891 29.234 1 89.56 279 ALA A O 1
ATOM 2091 N N . ALA A 1 280 ? 6.305 22.594 28.609 1 90.5 280 ALA A N 1
ATOM 2092 C CA . ALA A 1 280 ? 7.227 23.125 29.625 1 90.5 280 ALA A CA 1
ATOM 2093 C C . ALA A 1 280 ? 7.855 24.438 29.156 1 90.5 280 ALA A C 1
ATOM 2095 O O . ALA A 1 280 ? 8.469 25.156 29.938 1 90.5 280 ALA A O 1
ATOM 2096 N N . LEU A 1 281 ? 7.68 24.812 27.969 1 90.5 281 LEU A N 1
ATOM 2097 C CA . LEU A 1 281 ? 8.266 26.031 27.438 1 90.5 281 LEU A CA 1
ATOM 2098 C C . LEU A 1 281 ? 7.562 27.266 28 1 90.5 281 LEU A C 1
ATOM 2100 O O . LEU A 1 281 ? 6.336 27.266 28.141 1 90.5 281 LEU A O 1
ATOM 2104 N N . PRO A 1 282 ? 8.312 28.266 28.266 1 90.62 282 PRO A N 1
ATOM 2105 C CA . PRO A 1 282 ? 7.68 29.516 28.719 1 90.62 282 PRO A CA 1
ATOM 2106 C C . PRO A 1 282 ? 6.746 30.109 27.672 1 90.62 282 PRO A C 1
ATOM 2108 O O . PRO A 1 282 ? 7.086 30.156 26.484 1 90.62 282 PRO A O 1
ATOM 2111 N N . GLY A 1 283 ? 5.555 30.562 28.078 1 88.94 283 GLY A N 1
ATOM 2112 C CA . GLY A 1 283 ? 4.598 31.172 27.188 1 88.94 283 GLY A CA 1
ATOM 2113 C C . GLY A 1 283 ? 3.553 30.203 26.656 1 88.94 283 GLY A C 1
ATOM 2114 O O . GLY A 1 283 ? 2.568 30.625 26.047 1 88.94 283 GLY A O 1
ATOM 2115 N N . VAL A 1 284 ? 3.82 28.938 26.891 1 91.25 284 VAL A N 1
ATOM 2116 C CA . VAL A 1 284 ? 2.883 27.922 26.438 1 91.25 284 VAL A CA 1
ATOM 2117 C C . VAL A 1 284 ? 1.968 27.516 27.594 1 91.25 284 VAL A C 1
ATOM 2119 O O . VAL A 1 284 ? 2.441 27.156 28.672 1 91.25 284 VAL A O 1
ATOM 2122 N N . LYS A 1 285 ? 0.699 27.547 27.391 1 88.44 285 LYS A N 1
ATOM 2123 C CA . LYS A 1 285 ? -0.263 27.141 28.422 1 88.44 285 LYS A CA 1
ATOM 2124 C C . LYS A 1 285 ? -0.7 25.703 28.219 1 88.44 285 LYS A C 1
ATOM 2126 O O . LYS A 1 285 ? -0.81 24.938 29.188 1 88.44 285 LYS A O 1
ATOM 2131 N N . ALA A 1 286 ? -0.999 25.453 26.953 1 87.5 286 ALA A N 1
ATOM 2132 C CA . ALA A 1 286 ? -1.443 24.094 26.609 1 87.5 286 ALA A CA 1
ATOM 2133 C C . ALA A 1 286 ? -1.136 23.766 25.156 1 87.5 286 ALA A C 1
ATOM 2135 O O . ALA A 1 286 ? -0.981 24.672 24.328 1 87.5 286 ALA A O 1
ATOM 2136 N N . VAL A 1 287 ? -0.973 22.5 24.969 1 89.62 287 VAL A N 1
ATOM 2137 C CA . VAL A 1 287 ? -0.767 22 23.609 1 89.62 287 VAL A CA 1
ATOM 2138 C C . VAL A 1 287 ? -1.801 20.922 23.297 1 89.62 287 VAL A C 1
ATOM 2140 O O . VAL A 1 287 ? -2.115 20.094 24.141 1 89.62 287 VAL A O 1
ATOM 2143 N N . HIS A 1 288 ? -2.465 21.031 22.141 1 84.25 288 HIS A N 1
ATOM 2144 C CA . HIS A 1 288 ? -3.434 20.031 21.734 1 84.25 288 HIS A CA 1
ATOM 2145 C C . HIS A 1 288 ? -3.412 19.812 20.234 1 84.25 288 HIS A C 1
ATOM 2147 O O . HIS A 1 288 ? -2.721 20.531 19.5 1 84.25 288 HIS A O 1
ATOM 2153 N N . GLU A 1 289 ? -4.074 18.75 19.766 1 84.5 289 GLU A N 1
ATOM 2154 C CA . GLU A 1 289 ? -4.145 18.391 18.359 1 84.5 289 GLU A CA 1
ATOM 2155 C C . GLU A 1 289 ? -2.748 18.203 17.766 1 84.5 289 GLU A C 1
ATOM 2157 O O . GLU A 1 289 ? -2.432 18.766 16.719 1 84.5 289 GLU A O 1
ATOM 2162 N N . ILE A 1 290 ? -1.952 17.5 18.5 1 87.69 290 ILE A N 1
ATOM 2163 C CA . ILE A 1 290 ? -0.607 17.203 18.016 1 87.69 290 ILE A CA 1
ATOM 2164 C C . ILE A 1 290 ? -0.66 16.062 17.016 1 87.69 290 ILE A C 1
ATOM 2166 O O . ILE A 1 290 ? -1.159 14.969 17.312 1 87.69 290 ILE A O 1
ATOM 2170 N N . HIS A 1 291 ? -0.204 16.266 15.875 1 88.5 291 HIS A N 1
ATOM 2171 C CA . HIS A 1 291 ? -0.098 15.258 14.828 1 88.5 291 HIS A CA 1
ATOM 2172 C C . HIS A 1 291 ? 1.317 15.195 14.266 1 88.5 291 HIS A C 1
ATOM 2174 O O . HIS A 1 291 ? 1.828 16.188 13.742 1 88.5 291 HIS A O 1
ATOM 2180 N N . ILE A 1 292 ? 1.885 14.102 14.438 1 89.25 292 ILE A N 1
ATOM 2181 C CA . ILE A 1 292 ? 3.217 13.852 13.898 1 89.25 292 ILE A CA 1
ATOM 2182 C C . ILE A 1 292 ? 3.186 12.609 13.008 1 89.25 292 ILE A C 1
ATOM 2184 O O . ILE A 1 292 ? 2.658 11.57 13.398 1 89.25 292 ILE A O 1
ATOM 2188 N N . PHE A 1 293 ? 3.717 12.742 11.836 1 86.88 293 PHE A N 1
ATOM 2189 C CA . PHE A 1 293 ? 3.783 11.594 10.938 1 86.88 293 PHE A CA 1
ATOM 2190 C C . PHE A 1 293 ? 5 11.703 10.023 1 86.88 293 PHE A C 1
ATOM 2192 O O . PHE A 1 293 ? 5.629 12.758 9.938 1 86.88 293 PHE A O 1
ATOM 2199 N N . SER A 1 294 ? 5.312 10.609 9.438 1 85.38 294 SER A N 1
ATOM 2200 C CA . SER A 1 294 ? 6.496 10.555 8.586 1 85.38 294 SER A CA 1
ATOM 2201 C C . SER A 1 294 ? 6.117 10.492 7.109 1 85.38 294 SER A C 1
ATOM 2203 O O . SER A 1 294 ? 5.324 9.641 6.699 1 85.38 294 SER A O 1
ATOM 2205 N N . LEU A 1 295 ? 6.68 11.461 6.359 1 82.19 295 LEU A N 1
ATOM 2206 C CA . LEU A 1 295 ? 6.547 11.398 4.906 1 82.19 295 LEU A CA 1
ATOM 2207 C C . LEU A 1 295 ? 7.445 10.312 4.328 1 82.19 295 LEU A C 1
ATOM 2209 O O . LEU A 1 295 ? 7.035 9.57 3.434 1 82.19 295 LEU A O 1
ATOM 2213 N N . THR A 1 296 ? 8.586 10.297 4.762 1 80.38 296 THR A N 1
ATOM 2214 C CA . THR A 1 296 ? 9.578 9.281 4.449 1 80.38 296 THR A CA 1
ATOM 2215 C C . THR A 1 296 ? 10.258 8.781 5.723 1 80.38 296 THR A C 1
ATOM 2217 O O . THR A 1 296 ? 9.836 9.109 6.828 1 80.38 296 THR A O 1
ATOM 2220 N N . GLN A 1 297 ? 11.266 8.008 5.559 1 76.19 297 GLN A N 1
ATOM 2221 C CA . GLN A 1 297 ? 11.977 7.488 6.715 1 76.19 297 GLN A CA 1
ATOM 2222 C C . GLN A 1 297 ? 12.734 8.594 7.438 1 76.19 297 GLN A C 1
ATOM 2224 O O . GLN A 1 297 ? 13.016 8.492 8.633 1 76.19 297 GLN A O 1
ATOM 2229 N N . ILE A 1 298 ? 12.961 9.664 6.766 1 74.25 298 ILE A N 1
ATOM 2230 C CA . ILE A 1 298 ? 13.828 10.672 7.359 1 74.25 298 ILE A CA 1
ATOM 2231 C C . ILE A 1 298 ? 13.062 11.992 7.504 1 74.25 298 ILE A C 1
ATOM 2233 O O . ILE A 1 298 ? 13.453 12.859 8.289 1 74.25 298 ILE A O 1
ATOM 2237 N N . LYS A 1 299 ? 12.109 12.164 6.754 1 83.38 299 LYS A N 1
ATOM 2238 C CA . LYS A 1 299 ? 11.352 13.414 6.797 1 83.38 299 LYS A CA 1
ATOM 2239 C C . LYS A 1 299 ? 10.078 13.258 7.625 1 83.38 299 LYS A C 1
ATOM 2241 O O . LYS A 1 299 ? 9.18 12.492 7.262 1 83.38 299 LYS A O 1
ATOM 2246 N N . HIS A 1 300 ? 10.062 14.016 8.688 1 87.25 300 HIS A N 1
ATOM 2247 C CA . HIS A 1 300 ? 8.922 13.977 9.602 1 87.25 300 HIS A CA 1
ATOM 2248 C C . HIS A 1 300 ? 8.203 15.32 9.641 1 87.25 300 HIS A C 1
ATOM 2250 O O . HIS A 1 300 ? 8.844 16.375 9.578 1 87.25 300 HIS A O 1
ATOM 2256 N N . ILE A 1 301 ? 6.91 15.258 9.711 1 88 301 ILE A N 1
ATOM 2257 C CA . ILE A 1 301 ? 6.059 16.438 9.719 1 88 301 ILE A CA 1
ATOM 2258 C C . ILE A 1 301 ? 5.309 16.531 11.047 1 88 301 ILE A C 1
ATOM 2260 O O . ILE A 1 301 ? 4.957 15.508 11.641 1 88 301 ILE A O 1
ATOM 2264 N N . ALA A 1 302 ? 5.16 17.734 11.516 1 90.69 302 ALA A N 1
ATOM 2265 C CA . ALA A 1 302 ? 4.434 17.953 12.758 1 90.69 302 ALA A CA 1
ATOM 2266 C C . ALA A 1 302 ? 3.475 19.125 12.641 1 90.69 302 ALA A C 1
ATOM 2268 O O . ALA A 1 302 ? 3.803 20.141 12.016 1 90.69 302 ALA A O 1
ATOM 2269 N N . SER A 1 303 ? 2.33 18.969 13.102 1 90.44 303 SER A N 1
ATOM 2270 C CA . SER A 1 303 ? 1.349 20.031 13.258 1 90.44 303 SER A CA 1
ATOM 2271 C C . SER A 1 303 ? 0.75 20.031 14.664 1 90.44 303 SER A C 1
ATOM 2273 O O . SER A 1 303 ? 0.482 18.969 15.227 1 90.44 303 SER A O 1
ATOM 2275 N N . LEU A 1 304 ? 0.642 21.156 15.258 1 91 304 LEU A N 1
ATOM 2276 C CA . LEU A 1 304 ? 0.091 21.25 16.609 1 91 304 LEU A CA 1
ATOM 2277 C C . LEU A 1 304 ? -0.554 22.609 16.844 1 91 304 LEU A C 1
ATOM 2279 O O . LEU A 1 304 ? -0.258 23.562 16.141 1 91 304 LEU A O 1
ATOM 2283 N N . HIS A 1 305 ? -1.482 22.641 17.734 1 89.56 305 HIS A N 1
ATOM 2284 C CA . HIS A 1 305 ? -2.076 23.859 18.266 1 89.56 305 HIS A CA 1
ATOM 2285 C C . HIS A 1 305 ? -1.537 24.172 19.656 1 89.56 305 HIS A C 1
ATOM 2287 O O 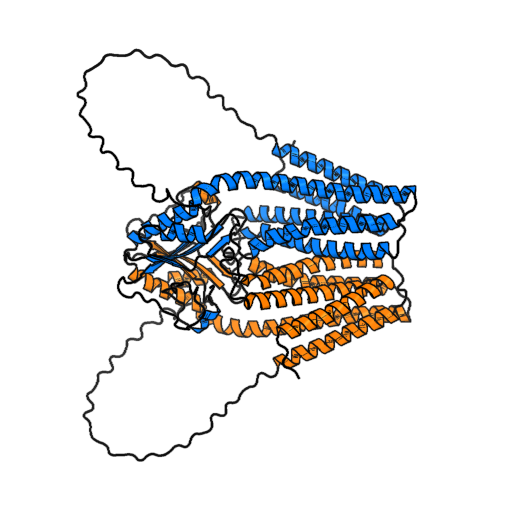. HIS A 1 305 ? -1.373 23.281 20.484 1 89.56 305 HIS A O 1
ATOM 2293 N N . VAL A 1 306 ? -1.254 25.438 19.844 1 91.75 306 VAL A N 1
ATOM 2294 C CA . VAL A 1 306 ? -0.704 25.844 21.125 1 91.75 306 VAL A CA 1
ATOM 2295 C C . VAL A 1 306 ? -1.533 26.984 21.703 1 91.75 306 VAL A C 1
ATOM 2297 O O . VAL A 1 306 ? -1.848 27.953 21.016 1 91.75 306 VAL A O 1
ATOM 2300 N N . SER A 1 307 ? -1.886 26.828 22.922 1 89.88 307 SER A N 1
ATOM 2301 C CA . SER A 1 307 ? -2.555 27.891 23.656 1 89.88 307 SER A CA 1
ATOM 2302 C C . SER A 1 307 ? -1.545 28.828 24.312 1 89.88 307 SER A C 1
ATOM 2304 O O . SER A 1 307 ? -0.662 28.391 25.047 1 89.88 307 SER A O 1
ATOM 2306 N N . VAL A 1 308 ? -1.713 30.094 24 1 89.81 308 VAL A N 1
ATOM 2307 C CA . VAL A 1 308 ? -0.79 31.094 24.531 1 89.81 308 VAL A CA 1
ATOM 2308 C C . VAL A 1 308 ? -1.569 32.156 25.312 1 89.81 308 VAL A C 1
ATOM 2310 O O . VAL A 1 308 ? -2.762 32.344 25.062 1 89.81 308 VAL A O 1
ATOM 2313 N N . ASN A 1 309 ? -0.913 32.844 26.188 1 83.56 309 ASN A N 1
ATOM 2314 C CA . ASN A 1 309 ? -1.561 33.844 27 1 83.56 309 ASN A CA 1
ATOM 2315 C C . ASN A 1 309 ? -1.264 35.25 26.5 1 83.56 309 ASN A C 1
ATOM 2317 O O . ASN A 1 309 ? -1.974 36.219 26.828 1 83.56 309 ASN A O 1
ATOM 2321 N N . SER A 1 310 ? -0.283 35.438 25.703 1 84.75 310 SER A N 1
ATOM 2322 C CA . SER A 1 310 ? 0.058 36.75 25.172 1 84.75 310 SER A CA 1
ATOM 2323 C C . SER A 1 310 ? -0.719 37.031 23.891 1 84.75 310 SER A C 1
ATOM 2325 O O . SER A 1 310 ? -0.882 36.156 23.047 1 84.75 310 SER A O 1
ATOM 2327 N N . SER A 1 311 ? -1.191 38.25 23.812 1 83.94 311 SER A N 1
ATOM 2328 C CA . SER A 1 311 ? -1.943 38.625 22.625 1 83.94 311 SER A CA 1
ATOM 2329 C C . SER A 1 311 ? -1.02 39.156 21.531 1 83.94 311 SER A C 1
ATOM 2331 O O . SER A 1 311 ? -1.477 39.531 20.453 1 83.94 311 SER A O 1
ATOM 2333 N N . SER A 1 312 ? 0.209 39.156 21.781 1 88.31 312 SER A N 1
ATOM 2334 C CA . SER A 1 312 ? 1.163 39.688 20.812 1 88.31 312 SER A CA 1
ATOM 2335 C C . SER A 1 312 ? 1.684 38.594 19.891 1 88.31 312 SER A C 1
ATOM 2337 O O . SER A 1 312 ? 2.18 37.562 20.359 1 88.31 312 SER A O 1
ATOM 2339 N N . LEU A 1 313 ? 1.623 38.844 18.672 1 88.62 313 LEU A N 1
ATOM 2340 C CA . LEU A 1 313 ? 2.15 37.906 17.688 1 88.62 313 LEU A CA 1
ATOM 2341 C C . LEU A 1 313 ? 3.674 37.875 17.75 1 88.62 313 LEU A C 1
ATOM 2343 O O . LEU A 1 313 ? 4.281 36.844 17.406 1 88.62 313 LEU A O 1
ATOM 2347 N N . HIS A 1 314 ? 4.262 38.938 18.141 1 84.94 314 HIS A N 1
ATOM 2348 C CA . HIS A 1 314 ? 5.707 38.938 18.344 1 84.94 314 HIS A CA 1
ATOM 2349 C C . HIS A 1 314 ? 6.121 37.938 19.422 1 84.94 314 HIS A C 1
ATOM 2351 O O . HIS A 1 314 ? 7.086 37.188 19.234 1 84.94 314 HIS A O 1
ATOM 2357 N N . ASP A 1 315 ? 5.406 38 20.484 1 87.56 315 ASP A N 1
ATOM 2358 C CA . ASP A 1 315 ? 5.676 37.062 21.547 1 87.56 315 ASP A CA 1
ATOM 2359 C C . ASP A 1 315 ? 5.477 35.625 21.078 1 87.56 315 ASP A C 1
ATOM 2361 O O . ASP A 1 315 ? 6.254 34.719 21.438 1 87.56 315 ASP A O 1
ATOM 2365 N N . PHE A 1 316 ? 4.492 35.438 20.297 1 89.88 316 PHE A N 1
ATOM 2366 C CA . PHE A 1 316 ? 4.23 34.094 19.781 1 89.88 316 PHE A CA 1
ATOM 2367 C C . PHE A 1 316 ? 5.375 33.625 18.891 1 89.88 316 PHE A C 1
ATOM 2369 O O . PHE A 1 316 ? 5.727 32.469 18.891 1 89.88 316 PHE A O 1
ATOM 2376 N N . THR A 1 317 ? 5.844 34.5 18.047 1 86.38 317 THR A N 1
ATOM 2377 C CA . THR A 1 317 ? 6.945 34.156 17.172 1 86.38 317 THR A CA 1
ATOM 2378 C C . THR A 1 317 ? 8.117 33.562 17.969 1 86.38 317 THR A C 1
ATOM 2380 O O . THR A 1 317 ? 8.766 32.625 17.531 1 86.38 317 THR A O 1
ATOM 2383 N N . HIS A 1 318 ? 8.312 34.156 19.078 1 85.62 318 HIS A N 1
ATOM 2384 C CA . HIS A 1 318 ? 9.367 33.656 19.953 1 85.62 318 HIS A CA 1
ATOM 2385 C C . HIS A 1 318 ? 9.031 32.25 20.484 1 85.62 318 HIS A C 1
ATOM 2387 O O . HIS A 1 318 ? 9.891 31.375 20.547 1 85.62 318 HIS A O 1
ATOM 2393 N N . VAL A 1 319 ? 7.84 32.094 20.891 1 89.69 319 VAL A N 1
ATOM 2394 C CA . VAL A 1 319 ? 7.383 30.797 21.375 1 89.69 319 VAL A CA 1
ATOM 2395 C C . VAL A 1 319 ? 7.477 29.766 20.266 1 89.69 319 VAL A C 1
ATOM 2397 O O . VAL A 1 319 ? 7.949 28.641 20.484 1 89.69 319 VAL A O 1
ATOM 2400 N N . ALA A 1 320 ? 7.039 30.109 19.109 1 90.19 320 ALA A N 1
ATOM 2401 C CA . ALA A 1 320 ? 7.07 29.219 17.953 1 90.19 320 ALA A CA 1
ATOM 2402 C C . ALA A 1 320 ? 8.492 28.781 17.641 1 90.19 320 ALA A C 1
ATOM 2404 O O . ALA A 1 320 ? 8.734 27.609 17.297 1 90.19 320 ALA A O 1
ATOM 2405 N N . ARG A 1 321 ? 9.398 29.688 17.719 1 85.81 321 ARG A N 1
ATOM 2406 C CA . ARG A 1 321 ? 10.797 29.375 17.469 1 85.81 321 ARG A CA 1
ATOM 2407 C C . ARG A 1 321 ? 11.312 28.375 18.5 1 85.81 321 ARG A C 1
ATOM 2409 O O . ARG A 1 321 ? 12.016 27.422 18.156 1 85.81 321 ARG A O 1
ATOM 2416 N N . SER A 1 322 ? 10.945 28.625 19.703 1 87.44 322 SER A N 1
ATOM 2417 C CA . SER A 1 322 ? 11.352 27.703 20.75 1 87.44 322 SER A CA 1
ATOM 2418 C C . SER A 1 322 ? 10.766 26.312 20.531 1 87.44 322 SER A C 1
ATOM 2420 O O . SER A 1 322 ? 11.43 25.297 20.766 1 87.44 322 SER A O 1
ATOM 2422 N N . ILE A 1 323 ? 9.539 26.234 20.156 1 90.69 323 ILE A N 1
ATOM 2423 C CA . ILE A 1 323 ? 8.883 24.969 19.875 1 90.69 323 ILE A CA 1
ATOM 2424 C C . ILE A 1 323 ? 9.594 24.266 18.719 1 90.69 323 ILE A C 1
ATOM 2426 O O . ILE A 1 323 ? 9.836 23.047 18.781 1 90.69 323 ILE A O 1
ATOM 2430 N N . ARG A 1 324 ? 9.867 24.984 17.703 1 87.31 324 ARG A N 1
ATOM 2431 C CA . ARG A 1 324 ? 10.562 24.422 16.547 1 87.31 324 ARG A CA 1
ATOM 2432 C C . ARG A 1 324 ? 11.914 23.844 16.938 1 87.31 324 ARG A C 1
ATOM 2434 O O . ARG A 1 324 ? 12.336 22.797 16.422 1 87.31 324 ARG A O 1
ATOM 2441 N N . GLU A 1 325 ? 12.609 24.562 17.781 1 83.75 325 GLU A N 1
ATOM 2442 C CA . GLU A 1 325 ? 13.891 24.062 18.281 1 83.75 325 GLU A CA 1
ATOM 2443 C C . GLU A 1 325 ? 13.719 22.75 19.031 1 83.75 325 GLU A C 1
ATOM 2445 O O . GLU A 1 325 ? 14.531 21.844 18.875 1 83.75 325 GLU A O 1
ATOM 2450 N N . CYS A 1 326 ? 12.719 22.719 19.781 1 84.5 326 CYS A N 1
ATOM 2451 C CA . CYS A 1 326 ? 12.414 21.484 20.5 1 84.5 326 CYS A CA 1
ATOM 2452 C C . CYS A 1 326 ? 12.141 20.344 19.531 1 84.5 326 CYS A C 1
ATOM 2454 O O . CYS A 1 326 ? 12.703 19.25 19.672 1 84.5 326 CYS A O 1
ATOM 2456 N N . LEU A 1 327 ? 11.305 20.594 18.578 1 87.56 327 LEU A N 1
ATOM 2457 C CA . LEU A 1 327 ? 10.945 19.578 17.594 1 87.56 327 LEU A CA 1
ATOM 2458 C C . LEU A 1 327 ? 12.156 19.172 16.766 1 87.56 327 LEU A C 1
ATOM 2460 O O . LEU A 1 327 ? 12.305 18 16.406 1 87.56 327 LEU A O 1
ATOM 2464 N N . HIS A 1 328 ? 12.969 20.125 16.469 1 83.38 328 HIS A N 1
ATOM 2465 C CA . HIS A 1 328 ? 14.211 19.828 15.773 1 83.38 328 HIS A CA 1
ATOM 2466 C C . HIS A 1 328 ? 15.062 18.828 16.547 1 83.38 328 HIS A C 1
ATOM 2468 O O . HIS A 1 328 ? 15.641 17.906 15.969 1 83.38 328 HIS A O 1
ATOM 2474 N N . ALA A 1 329 ? 15.125 19.062 17.766 1 82.25 329 ALA A N 1
ATOM 2475 C CA . ALA A 1 329 ? 15.898 18.172 18.641 1 82.25 329 ALA A CA 1
ATOM 2476 C C . ALA A 1 329 ? 15.305 16.766 18.656 1 82.25 329 ALA A C 1
ATOM 2478 O O . ALA A 1 329 ? 16.031 15.781 18.828 1 82.25 329 ALA A O 1
ATOM 2479 N N . TRP A 1 330 ? 14.016 16.688 18.453 1 84.88 330 TRP A N 1
ATOM 2480 C CA . TRP A 1 330 ? 13.336 15.406 18.406 1 84.88 330 TRP A CA 1
ATOM 2481 C C . TRP A 1 330 ? 13.453 14.773 17.016 1 84.88 330 TRP A C 1
ATOM 2483 O O . TRP A 1 330 ? 12.992 13.648 16.797 1 84.88 330 TRP A O 1
ATOM 2493 N N . GLY A 1 331 ? 14.016 15.461 16.016 1 79.94 331 GLY A N 1
ATOM 2494 C CA . GLY A 1 331 ? 14.258 14.898 14.703 1 79.94 331 GLY A CA 1
ATOM 2495 C C . GLY A 1 331 ? 13.289 15.414 13.656 1 79.94 331 GLY A C 1
ATOM 2496 O O . GLY A 1 331 ? 13.273 14.922 12.523 1 79.94 331 GLY A O 1
ATOM 2497 N N . ILE A 1 332 ? 12.445 16.297 14.047 1 86.06 332 ILE A N 1
ATOM 2498 C CA . ILE A 1 332 ? 11.523 16.922 13.094 1 86.06 332 ILE A CA 1
ATOM 2499 C C . ILE A 1 332 ? 12.117 18.219 12.562 1 86.06 332 ILE A C 1
ATOM 2501 O O . ILE A 1 332 ? 12.086 19.25 13.234 1 86.06 332 ILE A O 1
ATOM 2505 N N . HIS A 1 333 ? 12.602 18.156 11.445 1 75.75 333 HIS A N 1
ATOM 2506 C CA . HIS A 1 333 ? 13.398 19.266 10.922 1 75.75 333 HIS A CA 1
ATOM 2507 C C . HIS A 1 333 ? 12.555 20.188 10.047 1 75.75 333 HIS A C 1
ATOM 2509 O O . HIS A 1 333 ? 12.781 21.391 10.008 1 75.75 333 HIS A O 1
ATOM 2515 N N . GLY A 1 334 ? 11.711 19.531 9.273 1 70.69 334 GLY A N 1
ATOM 2516 C CA . GLY A 1 334 ? 10.891 20.312 8.375 1 70.69 334 GLY A CA 1
ATOM 2517 C C . GLY A 1 334 ? 9.414 19.984 8.477 1 70.69 334 GLY A C 1
ATOM 2518 O O . GLY A 1 334 ? 9.023 19.078 9.219 1 70.69 334 GLY A O 1
ATOM 2519 N N . GLY A 1 335 ? 8.609 20.922 7.973 1 79 335 GLY A N 1
ATOM 2520 C CA . GLY A 1 335 ? 7.18 20.688 7.863 1 79 335 GLY A CA 1
ATOM 2521 C C . GLY A 1 335 ? 6.449 20.844 9.18 1 79 335 GLY A C 1
ATOM 2522 O O . GLY A 1 335 ? 5.738 19.938 9.617 1 79 335 GLY A O 1
ATOM 2523 N N . VAL A 1 336 ? 6.789 21.859 9.867 1 88.25 336 VAL A N 1
ATOM 2524 C CA . VAL A 1 336 ? 6.148 22.125 11.148 1 88.25 336 VAL A CA 1
ATOM 2525 C C . VAL A 1 336 ? 5.137 23.266 11 1 88.25 336 VAL A C 1
ATOM 2527 O O . VAL A 1 336 ? 5.426 24.281 10.359 1 88.25 336 VAL A O 1
ATOM 2530 N N . SER A 1 337 ? 3.98 23.016 11.438 1 89.62 337 SER A N 1
ATOM 2531 C CA . SER A 1 337 ? 2.938 24.031 11.492 1 89.62 337 SER A CA 1
ATOM 2532 C C . SER A 1 337 ? 2.389 24.203 12.906 1 89.62 337 SER A C 1
ATOM 2534 O O . SER A 1 337 ? 1.876 23.234 13.484 1 89.62 337 SER A O 1
ATOM 2536 N N . ILE A 1 338 ? 2.523 25.422 13.445 1 92.19 338 ILE A N 1
ATOM 2537 C CA . ILE A 1 338 ? 2.084 25.719 14.805 1 92.19 338 ILE A CA 1
ATOM 2538 C C . ILE A 1 338 ? 0.984 26.781 14.773 1 92.19 338 ILE A C 1
ATOM 2540 O O . ILE A 1 338 ? 1.217 27.906 14.336 1 92.19 338 ILE A O 1
ATOM 2544 N N . GLN A 1 339 ? -0.143 26.406 15.164 1 90.62 339 GLN A N 1
ATOM 2545 C CA . GLN A 1 339 ? -1.249 27.359 15.219 1 90.62 339 GLN A CA 1
ATOM 2546 C C . GLN A 1 339 ? -1.462 27.875 16.641 1 90.62 339 GLN A C 1
ATOM 2548 O O . GLN A 1 339 ? -1.724 27.094 17.547 1 90.62 339 GLN A O 1
ATOM 2553 N N . PRO A 1 340 ? -1.412 29.156 16.797 1 91.19 340 PRO A N 1
ATOM 2554 C CA . PRO A 1 340 ? -1.667 29.719 18.125 1 91.19 340 PRO A CA 1
ATOM 2555 C C . PRO A 1 340 ? -3.156 29.891 18.422 1 91.19 340 PRO A C 1
ATOM 2557 O O . PRO A 1 340 ? -3.941 30.156 17.516 1 91.19 340 PRO A O 1
ATOM 2560 N N . GLU A 1 341 ? -3.5 29.688 19.625 1 86.88 341 GLU A N 1
ATOM 2561 C CA . GLU A 1 341 ? -4.832 29.953 20.156 1 86.88 341 GLU A CA 1
ATOM 2562 C C . GLU A 1 341 ? -4.762 30.797 21.422 1 86.88 341 GLU A C 1
ATOM 2564 O O . GLU A 1 341 ? -4.031 30.469 22.359 1 86.88 341 GLU A O 1
ATOM 2569 N N . LEU A 1 342 ? -5.48 31.953 21.375 1 85.06 342 LEU A N 1
ATOM 2570 C CA . LEU A 1 342 ? -5.453 32.875 22.516 1 85.06 342 LEU A CA 1
ATOM 2571 C C . LEU A 1 342 ? -6.395 32.406 23.609 1 85.06 342 LEU A C 1
ATOM 2573 O O . LEU A 1 342 ? -7.555 32.062 23.344 1 85.06 342 LEU A O 1
ATOM 2577 N N . VAL A 1 343 ? -5.914 32.125 24.703 1 76.12 343 VAL A N 1
ATOM 2578 C CA . VAL A 1 343 ? -6.746 31.75 25.844 1 76.12 343 VAL A CA 1
ATOM 2579 C C . VAL A 1 343 ? -6.832 32.906 26.828 1 76.12 343 VAL A C 1
ATOM 2581 O O . VAL A 1 343 ? -5.824 33.562 27.125 1 76.12 343 VAL A O 1
ATOM 2584 N N . ASP A 1 344 ? -8.078 33.562 26.953 1 60.78 344 ASP A N 1
ATOM 2585 C CA . ASP A 1 344 ? -8.281 34.625 27.938 1 60.78 344 ASP A CA 1
ATOM 2586 C C . ASP A 1 344 ? -8.023 34.125 29.359 1 60.78 344 ASP A C 1
ATOM 2588 O O . ASP A 1 344 ? -8.281 32.938 29.656 1 60.78 344 ASP A O 1
ATOM 2592 N N . ASP A 1 345 ? -6.977 34.688 30.062 1 54 345 ASP A N 1
ATOM 2593 C CA . ASP A 1 345 ? -6.719 34.375 31.469 1 54 345 ASP A CA 1
ATOM 2594 C C . ASP A 1 345 ? -8.016 34 32.188 1 54 345 ASP A C 1
ATOM 2596 O O . ASP A 1 345 ? -8.008 33.156 33.094 1 54 345 ASP A O 1
ATOM 2600 N N . ASP A 1 346 ? -9.125 34.812 32.188 1 46.19 346 ASP A N 1
ATOM 2601 C CA . ASP A 1 346 ? -10.281 34.594 33.031 1 46.19 346 ASP A CA 1
ATOM 2602 C C . ASP A 1 346 ? -11.062 33.344 32.562 1 46.19 346 ASP A C 1
ATOM 2604 O O . ASP A 1 346 ? -11.859 32.781 33.312 1 46.19 346 ASP A O 1
ATOM 2608 N N . GLU A 1 347 ? -11.359 33.188 31.375 1 41.34 347 GLU A N 1
ATOM 2609 C CA . GLU A 1 347 ? -12.281 32.125 30.938 1 41.34 347 GLU A CA 1
ATOM 2610 C C . GLU A 1 347 ? -11.586 30.781 30.875 1 41.34 347 GLU A C 1
ATOM 2612 O O . GLU A 1 347 ? -10.766 30.547 29.984 1 41.34 347 GLU A O 1
ATOM 2617 N N . GLN A 1 348 ? -11.18 30.266 31.891 1 40.06 348 GLN A N 1
ATOM 2618 C CA . GLN A 1 348 ? -10.953 28.828 32.062 1 40.06 348 GLN A CA 1
ATOM 2619 C C . GLN A 1 348 ? -11.961 28.016 31.266 1 40.06 348 GLN A C 1
ATOM 2621 O O . GLN A 1 348 ? -13.047 27.688 31.75 1 40.06 348 GLN A O 1
ATOM 2626 N N . SER A 1 349 ? -12.414 28.344 30.188 1 36.94 349 SER A N 1
ATOM 2627 C CA . SER A 1 349 ? -13.461 27.516 29.609 1 36.94 349 SER A CA 1
ATOM 2628 C C . SER A 1 349 ? -13.062 26.047 29.609 1 36.94 349 SER A C 1
ATOM 2630 O O . SER A 1 349 ? -12.258 25.609 28.781 1 36.94 349 SER A O 1
ATOM 2632 N N . ILE A 1 350 ? -12.805 25.516 30.797 1 35.25 350 ILE A N 1
ATOM 2633 C CA . ILE A 1 350 ? -12.883 24.078 31.047 1 35.25 350 ILE A CA 1
ATOM 2634 C C . ILE A 1 350 ? -14.141 23.5 30.391 1 35.25 350 ILE A C 1
ATOM 2636 O O . ILE A 1 350 ? -15.258 23.781 30.844 1 35.25 350 ILE A O 1
ATOM 2640 N N . VAL A 1 351 ? -14.445 23.547 29.234 1 32.88 351 VAL A N 1
ATOM 2641 C CA . VAL A 1 351 ? -15.609 22.75 28.875 1 32.88 351 VAL A CA 1
ATOM 2642 C C . VAL A 1 351 ? -15.531 21.391 29.547 1 32.88 351 VAL A C 1
ATOM 2644 O O . VAL A 1 351 ? -14.641 20.594 29.234 1 32.88 351 VAL A O 1
ATOM 2647 N N . VAL A 1 352 ? -15.891 21.281 30.828 1 30.78 352 VAL A N 1
ATOM 2648 C CA . VAL A 1 352 ? -16.281 20.047 31.516 1 30.78 352 VAL A CA 1
ATOM 2649 C C . VAL A 1 352 ? -17.234 19.25 30.641 1 30.78 352 VAL A C 1
ATOM 2651 O O . VAL A 1 352 ? -18.359 19.688 30.375 1 30.78 352 VAL A O 1
ATOM 2654 N N . LEU A 1 353 ? -16.875 18.609 29.578 1 30.11 353 LEU A N 1
ATOM 2655 C CA . LEU A 1 353 ? -17.859 17.594 29.188 1 30.11 353 LEU A CA 1
ATOM 2656 C C . LEU A 1 353 ? -18.297 16.781 30.406 1 30.11 353 LEU A C 1
ATOM 2658 O O . LEU A 1 353 ? -17.469 16.156 31.078 1 30.11 353 LEU A O 1
ATOM 2662 N N . GLY A 1 354 ? -19.219 17.203 31.156 1 26.98 354 GLY A N 1
ATOM 2663 C CA . GLY A 1 354 ? -19.984 16.516 32.188 1 26.98 354 GLY A CA 1
ATOM 2664 C C . GLY A 1 354 ? -20.25 15.062 31.859 1 26.98 354 GLY A C 1
ATOM 2665 O O . GLY A 1 354 ? -21.016 14.398 32.562 1 26.98 354 GLY A O 1
ATOM 2666 N N . THR A 1 355 ? -20.297 14.336 30.844 1 29.77 355 THR A N 1
ATOM 2667 C CA . THR A 1 355 ? -20.859 13.07 31.297 1 29.77 355 THR A CA 1
ATOM 2668 C C . THR A 1 355 ? -19.969 12.422 32.344 1 29.77 355 THR A C 1
ATOM 2670 O O . THR A 1 355 ? -18.766 12.656 32.375 1 29.77 355 THR A O 1
ATOM 2673 N N . ALA A 1 356 ? -20.516 11.812 33.562 1 28.8 356 ALA A N 1
ATOM 2674 C CA . ALA A 1 356 ? -20.109 11.141 34.781 1 28.8 356 ALA A CA 1
ATOM 2675 C C . ALA A 1 356 ? -18.875 10.281 34.562 1 28.8 356 ALA A C 1
ATOM 2677 O O . ALA A 1 356 ? -17.953 10.281 35.375 1 28.8 356 ALA A O 1
ATOM 2678 N N . GLN A 1 357 ? -19.062 8.977 34.156 1 29.09 357 GLN A N 1
ATOM 2679 C CA . GLN A 1 357 ? -18.25 7.828 34.531 1 29.09 357 GLN A CA 1
ATOM 2680 C C . GLN A 1 357 ? -16.797 8 34.094 1 29.09 357 GLN A C 1
ATOM 2682 O O . GLN A 1 357 ? -15.875 7.539 34.781 1 29.09 357 GLN A O 1
ATOM 2687 N N . GLU A 1 358 ? -16.484 7.812 32.781 1 31.2 358 GLU A N 1
ATOM 2688 C CA . GLU A 1 358 ? -15.141 7.328 32.5 1 31.2 358 GLU A CA 1
ATOM 2689 C C . GLU A 1 358 ? -14.102 8.398 32.781 1 31.2 358 GLU A C 1
ATOM 2691 O O . GLU A 1 358 ? -14.203 9.523 32.281 1 31.2 358 GLU A O 1
ATOM 2696 N N . THR A 1 359 ? -13.367 8.539 33.938 1 30.02 359 THR A N 1
ATOM 2697 C CA . THR A 1 359 ? -12.32 9.203 34.719 1 30.02 359 THR A CA 1
ATOM 2698 C C . THR A 1 359 ? -11.242 9.758 33.781 1 30.02 359 THR A C 1
ATOM 2700 O O . THR A 1 359 ? -10.664 10.812 34.062 1 30.02 359 THR A O 1
ATOM 2703 N N . ALA A 1 360 ? -10.477 8.867 33.25 1 32.34 360 ALA A N 1
ATOM 2704 C CA . ALA A 1 360 ? -9.188 9.312 32.719 1 32.34 360 ALA A CA 1
ATOM 2705 C C . ALA A 1 360 ? -9.383 10.367 31.625 1 32.34 360 ALA A C 1
ATOM 2707 O O . ALA A 1 360 ? -9.5 10.031 30.438 1 32.34 360 ALA A O 1
ATOM 2708 N N . THR A 1 361 ? -10.406 11.203 31.688 1 33.16 361 THR A N 1
ATOM 2709 C CA . THR A 1 361 ? -10.992 12.164 30.75 1 33.16 361 THR A CA 1
ATOM 2710 C C . THR A 1 361 ? -10 13.273 30.422 1 33.16 361 THR A C 1
ATOM 2712 O O . THR A 1 361 ? -9.773 14.18 31.219 1 33.16 361 THR A O 1
ATOM 2715 N N . GLY A 1 362 ? -8.734 12.938 30.172 1 32.88 362 GLY A N 1
ATOM 2716 C CA . GLY A 1 362 ? -7.773 13.984 29.875 1 32.88 362 GLY A CA 1
ATOM 2717 C C . GLY A 1 362 ? -8.391 15.18 29.172 1 32.88 362 GLY A C 1
ATOM 2718 O O . GLY A 1 362 ? -9.297 15.016 28.359 1 32.88 362 GLY A O 1
ATOM 2719 N N . ILE A 1 363 ? -8.484 16.297 29.844 1 33.69 363 ILE A N 1
ATOM 2720 C CA . ILE A 1 363 ? -8.914 17.641 29.469 1 33.69 363 ILE A CA 1
ATOM 2721 C C . ILE A 1 363 ? -8.438 17.953 28.062 1 33.69 363 ILE A C 1
ATOM 2723 O O . ILE A 1 363 ? -7.242 18.156 27.828 1 33.69 363 ILE A O 1
ATOM 2727 N N . ARG A 1 364 ? -8.711 17.234 27.109 1 39.47 364 ARG A N 1
ATOM 2728 C CA . ARG A 1 364 ? -8.391 17.688 25.766 1 39.47 364 ARG A CA 1
ATOM 2729 C C . ARG A 1 364 ? -8.922 19.094 25.516 1 39.47 364 ARG A C 1
ATOM 2731 O O . ARG A 1 364 ? -10.125 19.328 25.625 1 39.47 364 ARG A O 1
ATOM 2738 N N . GLN A 1 365 ? -8.148 20.078 25.891 1 44.47 365 GLN A N 1
ATOM 2739 C CA . GLN A 1 365 ? -8.523 21.453 25.547 1 44.47 365 GLN A CA 1
ATOM 2740 C C . GLN A 1 365 ? -8.969 21.562 24.094 1 44.47 365 GLN A C 1
ATOM 2742 O O . GLN A 1 365 ? -8.352 20.969 23.203 1 44.47 365 GLN A O 1
ATOM 2747 N N . ARG A 1 366 ? -10.234 21.797 23.906 1 49.81 366 ARG A N 1
ATOM 2748 C CA . ARG A 1 366 ? -10.898 21.906 22.625 1 49.81 366 ARG A CA 1
ATOM 2749 C C . ARG A 1 366 ? -10.32 23.062 21.812 1 49.81 366 ARG A C 1
ATOM 2751 O O . ARG A 1 366 ? -9.875 24.062 22.375 1 49.81 366 ARG A O 1
ATOM 2758 N N . CYS A 1 367 ? -10.062 22.844 20.609 1 54.25 367 CYS A N 1
ATOM 2759 C CA . CYS A 1 367 ? -9.617 23.844 19.656 1 54.25 367 CYS A CA 1
ATOM 2760 C C . CYS A 1 367 ? -10.492 25.094 19.734 1 54.25 367 CYS A C 1
ATOM 2762 O O . CYS A 1 367 ? -11.727 24.984 19.766 1 54.25 367 CYS A O 1
ATOM 2764 N N . GLN A 1 368 ? -10.008 26.172 20.062 1 48.03 368 GLN A N 1
ATOM 2765 C CA . GLN A 1 368 ? -10.734 27.438 20.219 1 48.03 368 GLN A CA 1
ATOM 2766 C C . GLN A 1 368 ? -11.203 27.953 18.859 1 48.03 368 GLN A C 1
ATOM 2768 O O . GLN A 1 368 ? -12.039 28.844 18.797 1 48.03 368 GLN A O 1
ATOM 2773 N N . ILE A 1 369 ? -10.68 27.391 17.812 1 53.09 369 ILE A N 1
ATOM 2774 C CA . ILE A 1 369 ? -11.109 27.797 16.469 1 53.09 369 ILE A CA 1
ATOM 2775 C C . ILE A 1 369 ? -11.68 26.594 15.727 1 53.09 369 ILE A C 1
ATOM 2777 O O . ILE A 1 369 ? -11.078 26.109 14.766 1 53.09 369 ILE A O 1
ATOM 2781 N N . PRO A 1 370 ? -12.773 26.125 16.391 1 46.78 370 PRO A N 1
ATOM 2782 C CA . PRO A 1 370 ? -13.352 24.938 15.758 1 46.78 370 PRO A CA 1
ATOM 2783 C C . PRO A 1 370 ? -14.055 25.266 14.438 1 46.78 370 PRO A C 1
ATOM 2785 O O . PRO A 1 370 ? -14.258 26.438 14.109 1 46.78 370 PRO A O 1
ATOM 2788 N N . CYS A 1 371 ? -14.125 24.219 13.672 1 53.38 371 CYS A N 1
ATOM 2789 C CA . CYS A 1 371 ? -14.961 24.406 12.484 1 53.38 371 CYS A CA 1
ATOM 2790 C C . CYS A 1 371 ? -16.375 24.812 12.875 1 53.38 371 CYS A C 1
ATOM 2792 O O . CYS A 1 371 ? -16.891 24.391 13.914 1 53.38 371 CYS A O 1
ATOM 2794 N N . ALA A 1 372 ? -16.875 25.844 12.352 1 47.44 372 ALA A N 1
ATOM 2795 C CA . ALA A 1 372 ? -18.141 26.5 12.695 1 47.44 372 ALA A CA 1
ATOM 2796 C C . ALA A 1 372 ? -19.297 25.5 12.711 1 47.44 372 ALA A C 1
ATOM 2798 O O . ALA A 1 372 ? -20.266 25.672 13.445 1 47.44 372 ALA A O 1
ATOM 2799 N N . LYS A 1 373 ? -19.219 24.469 11.828 1 50.38 373 LYS A N 1
ATOM 2800 C CA . LYS A 1 373 ? -20.406 23.594 11.773 1 50.38 373 LYS A CA 1
ATOM 2801 C C . LYS A 1 373 ? -20.203 22.344 12.625 1 50.38 373 LYS A C 1
ATOM 2803 O O . LYS A 1 373 ? -19.203 21.641 12.484 1 50.38 373 LYS A O 1
ATOM 2808 N N . ALA A 1 374 ? -21.047 22.156 13.617 1 49.44 374 ALA A N 1
ATOM 2809 C CA . ALA A 1 374 ? -21.062 21.047 14.562 1 49.44 374 ALA A CA 1
ATOM 2810 C C . ALA A 1 374 ? -21.031 19.703 13.836 1 49.44 374 ALA A C 1
ATOM 2812 O O . ALA A 1 374 ? -20.484 18.734 14.344 1 49.44 374 ALA A O 1
ATOM 2813 N N . SER A 1 375 ? -21.656 19.594 12.68 1 50.34 375 SER A N 1
ATOM 2814 C CA . SER A 1 375 ? -21.734 18.359 11.914 1 50.34 375 SER A CA 1
ATOM 2815 C C . SER A 1 375 ? -20.344 17.891 11.461 1 50.34 375 SER A C 1
ATOM 2817 O O . SER A 1 375 ? -20.156 16.734 11.117 1 50.34 375 SER A O 1
ATOM 2819 N N . CYS A 1 376 ? -19.484 18.781 11.641 1 55.5 376 CYS A N 1
ATOM 2820 C CA . CYS A 1 376 ? -18.172 18.484 11.117 1 55.5 376 CYS A CA 1
ATOM 2821 C C . CYS A 1 376 ? -17.312 17.781 12.172 1 55.5 376 CYS A C 1
ATOM 2823 O O . CYS A 1 376 ? -16.203 17.344 11.883 1 55.5 376 CYS A O 1
ATOM 2825 N N . ASP A 1 377 ? -17.891 17.703 13.352 1 52.22 377 ASP A N 1
ATOM 2826 C CA . ASP A 1 377 ? -17.141 17.094 14.438 1 52.22 377 ASP A CA 1
ATOM 2827 C C . ASP A 1 377 ? -16.781 15.648 14.102 1 52.22 377 ASP A C 1
ATOM 2829 O O . ASP A 1 377 ? -15.727 15.156 14.516 1 52.22 377 ASP A O 1
ATOM 2833 N N . GLU A 1 378 ? -17.703 15.039 13.383 1 52.5 378 GLU A N 1
ATOM 2834 C CA . GLU A 1 378 ? -17.422 13.656 13.023 1 52.5 378 GLU A CA 1
ATOM 2835 C C . GLU A 1 378 ? -16.25 13.555 12.062 1 52.5 378 GLU A C 1
ATOM 2837 O O . GLU A 1 378 ? -15.562 12.531 12.016 1 52.5 378 GLU A O 1
ATOM 2842 N N . ASN A 1 379 ? -16.078 14.656 11.383 1 48.53 379 ASN A N 1
ATOM 2843 C CA . ASN A 1 379 ? -15 14.648 10.398 1 48.53 379 ASN A CA 1
ATOM 2844 C C . ASN A 1 379 ? -13.719 15.258 10.953 1 48.53 379 ASN A C 1
ATOM 2846 O O . ASN A 1 379 ? -12.805 15.602 10.203 1 48.53 379 ASN A O 1
ATOM 2850 N N . ALA A 1 380 ? -13.859 15.422 12.289 1 48.78 380 ALA A N 1
ATOM 2851 C CA . ALA A 1 380 ? -12.672 16 12.922 1 48.78 380 ALA A CA 1
ATOM 2852 C C . ALA A 1 380 ? -11.523 15 12.945 1 48.78 380 ALA A C 1
ATOM 2854 O O . ALA A 1 380 ? -11.742 13.789 12.867 1 48.78 380 ALA A O 1
ATOM 2855 N N . CYS A 1 381 ? -10.305 15.461 12.688 1 50.38 381 CYS A N 1
ATOM 2856 C CA . CYS A 1 381 ? -9.117 14.625 12.625 1 50.38 381 CYS A CA 1
ATOM 2857 C C . CYS A 1 381 ? -8.945 13.828 13.914 1 50.38 381 CYS A C 1
ATOM 2859 O O . CYS A 1 381 ? -8.211 12.836 13.945 1 50.38 381 CYS A O 1
ATOM 2861 N N . CYS A 1 382 ? -9.516 14.445 15.125 1 44.34 382 CYS A N 1
ATOM 2862 C CA . CYS A 1 382 ? -9.344 13.781 16.422 1 44.34 382 CYS A CA 1
ATOM 2863 C C . CYS A 1 382 ? -10.625 13.062 16.828 1 44.34 382 CYS A C 1
ATOM 2865 O O . CYS A 1 382 ? -11.727 13.516 16.531 1 44.34 382 CYS A O 1
ATOM 2867 N N . MET B 1 1 ? -36.344 -11.039 9.43 1 31.34 1 MET B N 1
ATOM 2868 C CA . MET B 1 1 ? -34.969 -11.328 9.031 1 31.34 1 MET B CA 1
ATOM 2869 C C . MET B 1 1 ? -33.969 -10.719 10.008 1 31.34 1 MET B C 1
ATOM 2871 O O . MET B 1 1 ? -34.062 -9.539 10.344 1 31.34 1 MET B O 1
ATOM 2875 N N . PHE B 1 2 ? -33.344 -11.398 10.945 1 42 2 PHE B N 1
ATOM 2876 C CA . PHE B 1 2 ? -32.594 -11.07 12.141 1 42 2 PHE B CA 1
ATOM 2877 C C . PHE B 1 2 ? -31.531 -10.031 11.836 1 42 2 PHE B C 1
ATOM 2879 O O . PHE B 1 2 ? -30.828 -10.133 10.836 1 42 2 PHE B O 1
ATOM 2886 N N . ALA B 1 3 ? -31.688 -8.883 12.094 1 54.34 3 ALA B N 1
ATOM 2887 C CA . ALA B 1 3 ? -30.891 -7.656 11.977 1 54.34 3 ALA B CA 1
ATOM 2888 C C . ALA B 1 3 ? -29.438 -7.898 12.359 1 54.34 3 ALA B C 1
ATOM 2890 O O . ALA B 1 3 ? -29.094 -7.926 13.539 1 54.34 3 ALA B O 1
ATOM 2891 N N . LEU B 1 4 ? -28.656 -8.742 11.664 1 67.69 4 LEU B N 1
ATOM 2892 C CA . LEU B 1 4 ? -27.266 -9.016 12 1 67.69 4 LEU B CA 1
ATOM 2893 C C . LEU B 1 4 ? -26.438 -7.742 11.969 1 67.69 4 LEU B C 1
ATOM 2895 O O . LEU B 1 4 ? -26.688 -6.848 11.156 1 67.69 4 LEU B O 1
ATOM 2899 N N . SER B 1 5 ? -25.828 -7.602 13.078 1 76.19 5 SER B N 1
ATOM 2900 C CA . SER B 1 5 ? -24.891 -6.484 13.133 1 76.19 5 SER B CA 1
ATOM 2901 C C . SER B 1 5 ? -23.953 -6.488 11.93 1 76.19 5 SER B C 1
ATOM 2903 O O . SER B 1 5 ? -23.781 -7.52 11.273 1 76.19 5 SER B O 1
ATOM 2905 N N . LYS B 1 6 ? -23.641 -5.43 11.477 1 80.31 6 LYS B N 1
ATOM 2906 C CA . LYS B 1 6 ? -22.688 -5.293 10.375 1 80.31 6 LYS B CA 1
ATOM 2907 C C . LYS B 1 6 ? -21.5 -6.219 10.555 1 80.31 6 LYS B C 1
ATOM 2909 O O . LYS B 1 6 ? -21.047 -6.863 9.602 1 80.31 6 LYS B O 1
ATOM 2914 N N . ALA B 1 7 ? -21.047 -6.328 11.734 1 83.06 7 ALA B N 1
ATOM 2915 C CA . ALA B 1 7 ? -19.891 -7.191 12.031 1 83.06 7 ALA B CA 1
ATOM 2916 C C . ALA B 1 7 ? -20.234 -8.656 11.781 1 83.06 7 ALA B C 1
ATOM 2918 O O . ALA B 1 7 ? -19.438 -9.398 11.211 1 83.06 7 ALA B O 1
ATOM 2919 N N . ARG B 1 8 ? -21.344 -9.008 12.227 1 86.69 8 ARG B N 1
ATOM 2920 C CA . ARG B 1 8 ? -21.75 -10.398 12.062 1 86.69 8 ARG B CA 1
ATOM 2921 C C . ARG B 1 8 ? -21.953 -10.742 10.594 1 86.69 8 ARG B C 1
ATOM 2923 O O . ARG B 1 8 ? -21.641 -11.852 10.164 1 86.69 8 ARG B O 1
ATOM 2930 N N . LYS B 1 9 ? -22.5 -9.844 9.875 1 85.94 9 LYS B N 1
ATOM 2931 C CA . LYS B 1 9 ? -22.656 -10.055 8.445 1 85.94 9 LYS B CA 1
ATOM 2932 C C . LYS B 1 9 ? -21.312 -10.266 7.766 1 85.94 9 LYS B C 1
ATOM 2934 O O . LYS B 1 9 ? -21.156 -11.141 6.914 1 85.94 9 LYS B O 1
ATOM 2939 N N . LEU B 1 10 ? -20.375 -9.484 8.164 1 86.12 10 LEU B N 1
ATOM 2940 C CA . LEU B 1 10 ? -19.031 -9.602 7.605 1 86.12 10 LEU B CA 1
ATOM 2941 C C . LEU B 1 10 ? -18.391 -10.93 7.992 1 86.12 10 LEU B C 1
ATOM 2943 O O . LEU B 1 10 ? -17.734 -11.57 7.168 1 86.12 10 LEU B O 1
ATOM 2947 N N . GLU B 1 11 ? -18.625 -11.344 9.148 1 91.12 11 GLU B N 1
ATOM 2948 C CA . GLU B 1 11 ? -18.078 -12.609 9.609 1 91.12 11 GLU B CA 1
ATOM 2949 C C . GLU B 1 11 ? -18.672 -13.781 8.836 1 91.12 11 GLU B C 1
ATOM 2951 O O . GLU B 1 11 ? -17.953 -14.734 8.5 1 91.12 11 GLU B O 1
ATOM 2956 N N . ILE B 1 12 ? -19.891 -13.719 8.617 1 88.31 12 ILE B N 1
ATOM 2957 C CA . ILE B 1 12 ? -20.562 -14.758 7.852 1 88.31 12 ILE B CA 1
ATOM 2958 C C . ILE B 1 12 ? -20.031 -14.773 6.422 1 88.31 12 ILE B C 1
ATOM 2960 O O . ILE B 1 12 ? -19.734 -15.836 5.871 1 88.31 12 ILE B O 1
ATOM 2964 N N . ALA B 1 13 ? -19.922 -13.594 5.875 1 86.94 13 ALA B N 1
ATOM 2965 C CA . ALA B 1 13 ? -19.375 -13.484 4.523 1 86.94 13 ALA B CA 1
ATOM 2966 C C . ALA B 1 13 ? -17.969 -14.062 4.453 1 86.94 13 ALA B C 1
ATOM 2968 O O . ALA B 1 13 ? -17.625 -14.766 3.498 1 86.94 13 ALA B O 1
ATOM 2969 N N . ILE B 1 14 ? -17.234 -13.844 5.449 1 91.19 14 ILE B N 1
ATOM 2970 C CA . ILE B 1 14 ? -15.875 -14.359 5.527 1 91.19 14 ILE B CA 1
ATOM 2971 C C . ILE B 1 14 ? -15.906 -15.883 5.613 1 91.19 14 ILE B C 1
ATOM 2973 O O . ILE B 1 14 ? -15.141 -16.562 4.93 1 91.19 14 ILE B O 1
ATOM 2977 N N . GLY B 1 15 ? -16.766 -16.375 6.43 1 92.94 15 GLY B N 1
ATOM 2978 C CA . GLY B 1 15 ? -16.906 -17.828 6.566 1 92.94 15 GLY B CA 1
ATOM 2979 C C . GLY B 1 15 ? -17.297 -18.516 5.273 1 92.94 15 GLY B C 1
ATOM 2980 O O . GLY B 1 15 ? -16.688 -19.5 4.879 1 92.94 15 GLY B O 1
ATOM 2981 N N . ILE B 1 16 ? -18.25 -18 4.641 1 90.25 16 ILE B N 1
ATOM 2982 C CA . ILE B 1 16 ? -18.766 -18.562 3.395 1 90.25 16 ILE B CA 1
ATOM 2983 C C . ILE B 1 16 ? -17.688 -18.484 2.314 1 90.25 16 ILE B C 1
ATOM 2985 O O . ILE B 1 16 ? -17.422 -19.469 1.613 1 90.25 16 ILE B O 1
ATOM 2989 N N . SER B 1 17 ? -17.062 -17.359 2.195 1 90.81 17 SER B N 1
ATOM 2990 C CA . SER B 1 17 ? -16.031 -17.156 1.188 1 90.81 17 SER B CA 1
ATOM 2991 C C . SER B 1 17 ? -14.836 -18.062 1.438 1 90.81 17 SER B C 1
ATOM 2993 O O . SER B 1 17 ? -14.242 -18.578 0.494 1 90.81 17 SER B O 1
ATOM 2995 N N . THR B 1 18 ? -14.539 -18.219 2.705 1 94.38 18 THR B N 1
ATOM 2996 C CA . THR B 1 18 ? -13.43 -19.109 3.045 1 94.38 18 THR B CA 1
ATOM 2997 C C . THR B 1 18 ? -13.742 -20.547 2.662 1 94.38 18 THR B C 1
ATOM 2999 O O . THR B 1 18 ? -12.906 -21.234 2.072 1 94.38 18 THR B O 1
ATOM 3002 N N . ALA B 1 19 ? -14.891 -20.953 2.979 1 95 19 ALA B N 1
ATOM 3003 C CA . ALA B 1 19 ? -15.312 -22.312 2.629 1 95 19 ALA B CA 1
ATOM 3004 C C . ALA B 1 19 ? -15.297 -22.516 1.118 1 95 19 ALA B C 1
ATOM 3006 O O . ALA B 1 19 ? -14.812 -23.531 0.629 1 95 19 ALA B O 1
ATOM 3007 N N . PHE B 1 20 ? -15.82 -21.609 0.463 1 92.88 20 PHE B N 1
ATOM 3008 C CA . PHE B 1 20 ? -15.867 -21.703 -0.991 1 92.88 20 PHE B CA 1
ATOM 3009 C C . PHE B 1 20 ? -14.461 -21.672 -1.581 1 92.88 20 PHE B C 1
ATOM 3011 O O . PHE B 1 20 ? -14.18 -22.375 -2.555 1 92.88 20 PHE B O 1
ATOM 3018 N N . PHE B 1 21 ? -13.602 -20.859 -1.089 1 94.62 21 PHE B N 1
ATOM 3019 C CA . PHE B 1 21 ? -12.211 -20.812 -1.525 1 94.62 21 PHE B CA 1
ATOM 3020 C C . PHE B 1 21 ? -11.547 -22.172 -1.387 1 94.62 21 PHE B C 1
ATOM 3022 O O . PHE B 1 21 ? -10.883 -22.641 -2.311 1 94.62 21 PHE B O 1
ATOM 3029 N N . VAL B 1 22 ? -11.758 -22.766 -0.267 1 95.62 22 VAL B N 1
ATOM 3030 C CA . VAL B 1 22 ? -11.148 -24.078 -0.001 1 95.62 22 VAL B CA 1
ATOM 3031 C C . VAL B 1 22 ? -11.672 -25.094 -1.004 1 95.62 22 VAL B C 1
ATOM 3033 O O . VAL B 1 22 ? -10.891 -25.859 -1.58 1 95.62 22 VAL B O 1
ATOM 3036 N N . VAL B 1 23 ? -12.938 -25.047 -1.249 1 95.75 23 VAL B N 1
ATOM 3037 C CA . VAL B 1 23 ? -13.539 -25.969 -2.199 1 95.75 23 VAL B CA 1
ATOM 3038 C C . VAL B 1 23 ? -12.953 -25.75 -3.59 1 95.75 23 VAL B C 1
ATOM 3040 O O . VAL B 1 23 ? -12.555 -26.688 -4.27 1 95.75 23 VAL B O 1
ATOM 3043 N N . GLU B 1 24 ? -12.883 -24.531 -3.957 1 95.81 24 GLU B N 1
ATOM 3044 C CA . GLU B 1 24 ? -12.391 -24.188 -5.289 1 95.81 24 GLU B CA 1
ATOM 3045 C C . GLU B 1 24 ? -10.922 -24.594 -5.449 1 95.81 24 GLU B C 1
ATOM 3047 O O . GLU B 1 24 ? -10.531 -25.141 -6.484 1 95.81 24 GLU B O 1
ATOM 3052 N N . ILE B 1 25 ? -10.148 -24.297 -4.469 1 94.19 25 ILE B N 1
ATOM 3053 C CA . ILE B 1 25 ? -8.719 -24.578 -4.566 1 94.19 25 ILE B CA 1
ATOM 3054 C C . ILE B 1 25 ? -8.492 -26.094 -4.602 1 94.19 25 ILE B C 1
ATOM 3056 O O . ILE B 1 25 ? -7.703 -26.594 -5.414 1 94.19 25 ILE B O 1
ATOM 3060 N N . VAL B 1 26 ? -9.211 -26.828 -3.775 1 94.31 26 VAL B N 1
ATOM 3061 C CA . VAL B 1 26 ? -9.055 -28.281 -3.709 1 94.31 26 VAL B CA 1
ATOM 3062 C C . VAL B 1 26 ? -9.516 -28.906 -5.02 1 94.31 26 VAL B C 1
ATOM 3064 O O . VAL B 1 26 ? -8.789 -29.703 -5.629 1 94.31 26 VAL B O 1
ATOM 3067 N N . VAL B 1 27 ? -10.688 -28.516 -5.488 1 94.25 27 VAL B N 1
ATOM 3068 C CA . VAL B 1 27 ? -11.219 -29.062 -6.727 1 94.25 27 VAL B CA 1
ATOM 3069 C C . VAL B 1 27 ? -10.375 -28.594 -7.91 1 94.25 27 VAL B C 1
ATOM 3071 O O . VAL B 1 27 ? -10.125 -29.359 -8.852 1 94.25 27 VAL B O 1
ATOM 3074 N N . GLY B 1 28 ? -9.961 -27.344 -7.902 1 93.94 28 GLY B N 1
ATOM 3075 C CA . GLY B 1 28 ? -9.125 -26.828 -8.969 1 93.94 28 GLY B CA 1
ATOM 3076 C C . GLY B 1 28 ? -7.832 -27.609 -9.148 1 93.94 28 GLY B C 1
ATOM 3077 O O . GLY B 1 28 ? -7.484 -27.984 -10.266 1 93.94 28 GLY B O 1
ATOM 3078 N N . PHE B 1 29 ? -7.164 -27.922 -8.102 1 91.62 29 PHE B N 1
ATOM 3079 C CA . PHE B 1 29 ? -5.91 -28.656 -8.172 1 91.62 29 PHE B CA 1
ATOM 3080 C C . PHE B 1 29 ? -6.164 -30.125 -8.523 1 91.62 29 PHE B C 1
ATOM 3082 O O . PHE B 1 29 ? -5.473 -30.688 -9.367 1 91.62 29 PHE B O 1
ATOM 3089 N N . ARG B 1 30 ? -7.172 -30.719 -7.883 1 90.62 30 ARG B N 1
ATOM 3090 C CA . ARG B 1 30 ? -7.438 -32.125 -8.109 1 90.62 30 ARG B CA 1
ATOM 3091 C C . ARG B 1 30 ? -7.863 -32.375 -9.547 1 90.62 30 ARG B C 1
ATOM 3093 O O . ARG B 1 30 ? -7.543 -33.438 -10.117 1 90.62 30 ARG B O 1
ATOM 3100 N N . GLN B 1 31 ? -8.516 -31.422 -10.102 1 91.81 31 GLN B N 1
ATOM 3101 C CA . GLN B 1 31 ? -9.039 -31.625 -11.445 1 91.81 31 GLN B CA 1
ATOM 3102 C C . GLN B 1 31 ? -8.172 -30.906 -12.484 1 91.81 31 GLN B C 1
ATOM 3104 O O . GLN B 1 31 ? -8.516 -30.891 -13.672 1 91.81 31 GLN B O 1
ATOM 3109 N N . ASN B 1 32 ? -7.121 -30.281 -12.055 1 91.25 32 ASN B N 1
ATOM 3110 C CA . ASN B 1 32 ? -6.18 -29.578 -12.93 1 91.25 32 ASN B CA 1
ATOM 3111 C C . ASN B 1 32 ? -6.875 -28.5 -13.742 1 91.25 32 ASN B C 1
ATOM 3113 O O . ASN B 1 32 ? -6.68 -28.406 -14.961 1 91.25 32 ASN B O 1
ATOM 3117 N N . SER B 1 33 ? -7.746 -27.859 -13.086 1 94.06 33 SER B N 1
ATOM 3118 C CA . SER B 1 33 ? -8.43 -26.734 -13.727 1 94.06 33 SER B CA 1
ATOM 3119 C C . SER B 1 33 ? -7.863 -25.391 -13.266 1 94.06 33 SER B C 1
ATOM 3121 O O . SER B 1 33 ? -8.117 -24.969 -12.141 1 94.06 33 SER B O 1
ATOM 3123 N N . LEU B 1 34 ? -7.203 -24.766 -14.148 1 93.19 34 LEU B N 1
ATOM 3124 C CA . LEU B 1 34 ? -6.59 -23.469 -13.82 1 93.19 34 LEU B CA 1
ATOM 3125 C C . LEU B 1 34 ? -7.652 -22.391 -13.664 1 93.19 34 LEU B C 1
ATOM 3127 O O . LEU B 1 34 ? -7.496 -21.484 -12.852 1 93.19 34 LEU B O 1
ATOM 3131 N N . VAL B 1 35 ? -8.672 -22.5 -14.508 1 94.25 35 VAL B N 1
ATOM 3132 C CA . VAL B 1 35 ? -9.703 -21.469 -14.453 1 94.25 35 VAL B CA 1
ATOM 3133 C C . VAL B 1 35 ? -10.391 -21.5 -13.086 1 94.25 35 VAL B C 1
ATOM 3135 O O . VAL B 1 35 ? -10.742 -20.453 -12.547 1 94.25 35 VAL B O 1
ATOM 3138 N N . LEU B 1 36 ? -10.547 -22.641 -12.547 1 93.75 36 LEU B N 1
ATOM 3139 C CA . LEU B 1 36 ? -11.141 -22.734 -11.211 1 93.75 36 LEU B CA 1
ATOM 3140 C C . LEU B 1 36 ? -10.18 -22.219 -10.148 1 93.75 36 LEU B C 1
ATOM 3142 O O . LEU B 1 36 ? -10.602 -21.547 -9.203 1 93.75 36 LEU B O 1
ATOM 3146 N N . ILE B 1 37 ? -8.93 -22.469 -10.266 1 93.12 37 ILE B N 1
ATOM 3147 C CA . ILE B 1 37 ? -7.91 -21.938 -9.375 1 93.12 37 ILE B CA 1
ATOM 3148 C C . ILE B 1 37 ? -7.902 -20.406 -9.469 1 93.12 37 ILE B C 1
ATOM 3150 O O . ILE B 1 37 ? -7.824 -19.719 -8.453 1 93.12 37 ILE B O 1
ATOM 3154 N N . ALA B 1 38 ? -7.984 -19.938 -10.672 1 92.75 38 ALA B N 1
ATOM 3155 C CA . ALA B 1 38 ? -8.047 -18.484 -10.891 1 92.75 38 ALA B CA 1
ATOM 3156 C C . ALA B 1 38 ? -9.242 -17.875 -10.172 1 92.75 38 ALA B C 1
ATOM 3158 O O . ALA B 1 38 ? -9.133 -16.812 -9.547 1 92.75 38 ALA B O 1
ATOM 3159 N N . ASP B 1 39 ? -10.32 -18.531 -10.273 1 92.19 39 ASP B N 1
ATOM 3160 C CA . ASP B 1 39 ? -11.516 -18.062 -9.57 1 92.19 39 ASP B CA 1
ATOM 3161 C C . ASP B 1 39 ? -11.305 -18.078 -8.062 1 92.19 39 ASP B C 1
ATOM 3163 O O . ASP B 1 39 ? -11.758 -17.172 -7.355 1 92.19 39 ASP B O 1
ATOM 3167 N N . ALA B 1 40 ? -10.688 -19.109 -7.598 1 93 40 ALA B N 1
ATOM 3168 C CA . ALA B 1 40 ? -10.375 -19.203 -6.172 1 93 40 ALA B CA 1
ATOM 3169 C C . ALA B 1 40 ? -9.539 -18 -5.723 1 93 40 ALA B C 1
ATOM 3171 O O . ALA B 1 40 ? -9.766 -17.453 -4.641 1 93 40 ALA B O 1
ATOM 3172 N N . PHE B 1 41 ? -8.594 -17.609 -6.527 1 89.5 41 PHE B N 1
ATOM 3173 C CA . PHE B 1 41 ? -7.762 -16.453 -6.207 1 89.5 41 PHE B CA 1
ATOM 3174 C C . PHE B 1 41 ? -8.602 -15.172 -6.18 1 89.5 41 PHE B C 1
ATOM 3176 O O . PHE B 1 41 ? -8.352 -14.281 -5.367 1 89.5 41 PHE B O 1
ATOM 3183 N N . HIS B 1 42 ? -9.523 -15.109 -7.02 1 87.44 42 HIS B N 1
ATOM 3184 C CA . HIS B 1 42 ? -10.43 -13.977 -6.988 1 87.44 42 HIS B CA 1
ATOM 3185 C C . HIS B 1 42 ? -11.219 -13.938 -5.684 1 87.44 42 HIS B C 1
ATOM 3187 O O . HIS B 1 42 ? -11.422 -12.867 -5.105 1 87.44 42 HIS B O 1
ATOM 3193 N N . VAL B 1 43 ? -11.641 -15.094 -5.23 1 88.88 43 VAL B N 1
ATOM 3194 C CA . VAL B 1 43 ? -12.367 -15.203 -3.971 1 88.88 43 VAL B CA 1
ATOM 3195 C C . VAL B 1 43 ? -11.484 -14.719 -2.822 1 88.88 43 VAL B C 1
ATOM 3197 O O . VAL B 1 43 ? -11.977 -14.117 -1.862 1 88.88 43 VAL B O 1
ATOM 3200 N N . VAL B 1 44 ? -10.242 -14.914 -2.939 1 87 44 VAL B N 1
ATOM 3201 C CA . VAL B 1 44 ? -9.312 -14.453 -1.915 1 87 44 VAL B CA 1
ATOM 3202 C C . VAL B 1 44 ? -9.344 -12.93 -1.834 1 87 44 VAL B C 1
ATOM 3204 O O . VAL B 1 44 ? -9.266 -12.359 -0.745 1 87 44 VAL B O 1
ATOM 3207 N N . SER B 1 45 ? -9.438 -12.312 -2.959 1 80.44 45 SER B N 1
ATOM 3208 C CA . SER B 1 45 ? -9.531 -10.852 -2.996 1 80.44 45 SER B CA 1
ATOM 3209 C C . SER B 1 45 ? -10.711 -10.352 -2.172 1 80.44 45 SER B C 1
ATOM 3211 O O . SER B 1 45 ? -10.578 -9.406 -1.395 1 80.44 45 SER B O 1
ATOM 3213 N N . ASP B 1 46 ? -11.812 -11.008 -2.344 1 82.25 46 ASP B N 1
ATOM 3214 C CA . ASP B 1 46 ? -12.992 -10.648 -1.561 1 82.25 46 ASP B CA 1
ATOM 3215 C C . ASP B 1 46 ? -12.75 -10.883 -0.07 1 82.25 46 ASP B C 1
ATOM 3217 O O . ASP B 1 46 ? -13.148 -10.062 0.762 1 82.25 46 ASP B O 1
ATOM 3221 N N . LEU B 1 47 ? -12.172 -11.961 0.158 1 87.56 47 LEU B N 1
ATOM 3222 C CA . LEU B 1 47 ? -11.898 -12.328 1.542 1 87.56 47 LEU B CA 1
ATOM 3223 C C . LEU B 1 47 ? -11.023 -11.289 2.223 1 87.56 47 LEU B C 1
ATOM 3225 O O . LEU B 1 47 ? -11.297 -10.875 3.352 1 87.56 47 LEU B O 1
ATOM 3229 N N . VAL B 1 48 ? -9.992 -10.859 1.563 1 82.06 48 VAL B N 1
ATOM 3230 C CA . VAL B 1 48 ? -9.109 -9.836 2.109 1 82.06 48 VAL B CA 1
ATOM 3231 C C . VAL B 1 48 ? -9.891 -8.539 2.33 1 82.06 48 VAL B C 1
ATOM 3233 O O . VAL B 1 48 ? -9.75 -7.891 3.369 1 82.06 48 VAL B O 1
ATOM 3236 N N . GLY B 1 49 ? -10.688 -8.234 1.387 1 77 49 GLY B N 1
ATOM 3237 C CA . GLY B 1 49 ? -11.523 -7.059 1.538 1 77 49 GLY B CA 1
ATOM 3238 C C . GLY B 1 49 ? -12.438 -7.125 2.752 1 77 49 GLY B C 1
ATOM 3239 O O . GLY B 1 49 ? -12.555 -6.152 3.498 1 77 49 GLY B O 1
ATOM 3240 N N . PHE B 1 50 ? -13.023 -8.297 2.973 1 82.5 50 PHE B N 1
ATOM 3241 C CA . PHE B 1 50 ? -13.914 -8.484 4.109 1 82.5 50 PHE B CA 1
ATOM 3242 C C . PHE B 1 50 ? -13.148 -8.406 5.422 1 82.5 50 PHE B C 1
ATOM 3244 O O . PHE B 1 50 ? -13.617 -7.809 6.391 1 82.5 50 PHE B O 1
ATOM 3251 N N . VAL B 1 51 ? -12.039 -8.938 5.391 1 86.81 51 VAL B N 1
ATOM 3252 C CA . VAL B 1 51 ? -11.234 -8.961 6.605 1 86.81 51 VAL B CA 1
ATOM 3253 C C . VAL B 1 51 ? -10.789 -7.539 6.953 1 86.81 51 VAL B C 1
ATOM 3255 O O . VAL B 1 51 ? -10.875 -7.125 8.109 1 86.81 51 VAL B O 1
ATOM 3258 N N . VAL B 1 52 ? -10.375 -6.844 5.996 1 75.56 52 VAL B N 1
ATOM 3259 C CA . VAL B 1 52 ? -9.953 -5.465 6.215 1 75.56 52 VAL B CA 1
ATOM 3260 C C . VAL B 1 52 ? -11.133 -4.637 6.719 1 75.56 52 VAL B C 1
ATOM 3262 O O . VAL B 1 52 ? -10.984 -3.838 7.648 1 75.56 52 VAL B O 1
ATOM 3265 N N . ALA B 1 53 ? -12.227 -4.848 6.113 1 74.12 53 ALA B N 1
ATOM 3266 C CA . ALA B 1 53 ? -13.43 -4.125 6.531 1 74.12 53 ALA B CA 1
ATOM 3267 C C . ALA B 1 53 ? -13.797 -4.461 7.977 1 74.12 53 ALA B C 1
ATOM 3269 O O . ALA B 1 53 ? -14.164 -3.576 8.75 1 74.12 53 ALA B O 1
ATOM 3270 N N . LEU B 1 54 ? -13.688 -5.676 8.305 1 82.44 54 LEU B N 1
ATOM 3271 C CA . LEU B 1 54 ? -14.016 -6.117 9.656 1 82.44 54 LEU B CA 1
ATOM 3272 C C . LEU B 1 54 ? -13.047 -5.516 10.672 1 82.44 54 LEU B C 1
ATOM 3274 O O . LEU B 1 54 ? -13.469 -5.027 11.719 1 82.44 54 LEU B O 1
ATOM 3278 N N . VAL B 1 55 ? -11.797 -5.5 10.344 1 79.69 55 VAL B N 1
ATOM 3279 C CA . VAL B 1 55 ? -10.781 -4.957 11.242 1 79.69 55 VAL B CA 1
ATOM 3280 C C . VAL B 1 55 ? -10.984 -3.451 11.398 1 79.69 55 VAL B C 1
ATOM 3282 O O . VAL B 1 55 ? -10.898 -2.92 12.508 1 79.69 55 VAL B O 1
ATOM 3285 N N . ALA B 1 56 ? -11.195 -2.85 10.336 1 69.69 56 ALA B N 1
ATOM 3286 C CA . ALA B 1 56 ? -11.453 -1.413 10.391 1 69.69 56 ALA B CA 1
ATOM 3287 C C . ALA B 1 56 ? -12.664 -1.104 11.266 1 69.69 56 ALA B C 1
ATOM 3289 O O . ALA B 1 56 ? -12.648 -0.143 12.039 1 69.69 56 ALA B O 1
ATOM 3290 N N . PHE B 1 57 ? -13.625 -1.898 11.109 1 71.19 57 PHE B N 1
ATOM 3291 C CA . PHE B 1 57 ? -14.852 -1.726 11.891 1 71.19 57 PHE B CA 1
ATOM 3292 C C . PHE B 1 57 ? -14.578 -1.936 13.375 1 71.19 57 PHE B C 1
ATOM 3294 O O . PHE B 1 57 ? -15.047 -1.159 14.211 1 71.19 57 PHE B O 1
ATOM 3301 N N . ARG B 1 58 ? -13.828 -2.844 13.648 1 78.31 58 ARG B N 1
ATOM 3302 C CA . ARG B 1 58 ? -13.531 -3.152 15.047 1 78.31 58 ARG B CA 1
ATOM 3303 C C . ARG B 1 58 ? -12.609 -2.1 15.656 1 78.31 58 ARG B C 1
ATOM 3305 O O . ARG B 1 58 ? -12.703 -1.807 16.844 1 78.31 58 ARG B O 1
ATOM 3312 N N . LEU B 1 59 ? -11.734 -1.615 14.875 1 71.88 59 LEU B N 1
ATOM 3313 C CA . LEU B 1 59 ? -10.805 -0.596 15.359 1 71.88 59 LEU B CA 1
ATOM 3314 C C . LEU B 1 59 ? -11.523 0.736 15.555 1 71.88 59 LEU B C 1
ATOM 3316 O O . LEU B 1 59 ? -11.195 1.492 16.469 1 71.88 59 LEU B O 1
ATOM 3320 N N . ALA B 1 60 ? -12.352 0.984 14.633 1 63.06 60 ALA B N 1
ATOM 3321 C CA . ALA B 1 60 ? -13.133 2.211 14.773 1 63.06 60 ALA B CA 1
ATOM 3322 C C . ALA B 1 60 ? -13.977 2.182 16.047 1 63.06 60 ALA B C 1
ATOM 3324 O O . ALA B 1 60 ? -14.242 3.225 16.641 1 63.06 60 ALA B O 1
ATOM 3325 N N . ASP B 1 61 ? -14.305 1.029 16.266 1 60.72 61 ASP B N 1
ATOM 3326 C CA . ASP B 1 61 ? -15.148 0.867 17.453 1 60.72 61 ASP B CA 1
ATOM 3327 C C . ASP B 1 61 ? -14.32 0.937 18.734 1 60.72 61 ASP B C 1
ATOM 3329 O O . ASP B 1 61 ? -14.859 1.221 19.797 1 60.72 61 ASP B O 1
ATOM 3333 N N . ARG B 1 62 ? -13.078 0.706 18.547 1 59.75 62 ARG B N 1
ATOM 3334 C CA . ARG B 1 62 ? -12.242 0.708 19.75 1 59.75 62 ARG B CA 1
ATOM 3335 C C . ARG B 1 62 ? -11.742 2.115 20.062 1 59.75 62 ARG B C 1
ATOM 3337 O O . ARG B 1 62 ? -10.867 2.639 19.375 1 59.75 62 ARG B O 1
ATOM 3344 N N . LYS B 1 63 ? -12.57 2.98 20.562 1 53.84 63 LYS B N 1
ATOM 3345 C CA . LYS B 1 63 ? -12.219 4.32 21.016 1 53.84 63 LYS B CA 1
ATOM 3346 C C . LYS B 1 63 ? -10.93 4.301 21.844 1 53.84 63 LYS B C 1
ATOM 3348 O O . LYS B 1 63 ? -10.148 5.25 21.797 1 53.84 63 LYS B O 1
ATOM 3353 N N . HIS B 1 64 ? -10.711 3.018 22.562 1 56.91 64 HIS B N 1
ATOM 3354 C CA . HIS B 1 64 ? -9.695 2.895 23.594 1 56.91 64 HIS B CA 1
ATOM 3355 C C . HIS B 1 64 ? -8.578 1.942 23.172 1 56.91 64 HIS B C 1
ATOM 3357 O O . HIS B 1 64 ? -8.859 0.869 22.625 1 56.91 64 HIS B O 1
ATOM 3363 N N . GLY B 1 65 ? -7.512 2.512 22.469 1 62.75 65 GLY B N 1
ATOM 3364 C CA . GLY B 1 65 ? -6.395 1.585 22.375 1 62.75 65 GLY B CA 1
ATOM 3365 C C . GLY B 1 65 ? -5.461 1.898 21.219 1 62.75 65 GLY B C 1
ATOM 3366 O O . GLY B 1 65 ? -4.656 1.055 20.812 1 62.75 65 GLY B O 1
ATOM 3367 N N . VAL B 1 66 ? -5.703 2.941 20.625 1 71.5 66 VAL B N 1
ATOM 3368 C CA . VAL B 1 66 ? -4.75 3.254 19.578 1 71.5 66 VAL B CA 1
ATOM 3369 C C . VAL B 1 66 ? -3.439 3.742 20.188 1 71.5 66 VAL B C 1
ATOM 3371 O O . VAL B 1 66 ? -3.443 4.602 21.062 1 71.5 66 VAL B O 1
ATOM 3374 N N . PRO B 1 67 ? -2.381 3.105 19.828 1 75.88 67 PRO B N 1
ATOM 3375 C CA . PRO B 1 67 ? -1.097 3.596 20.328 1 75.88 67 PRO B CA 1
ATOM 3376 C C . PRO B 1 67 ? -0.879 5.078 20.047 1 75.88 67 PRO B C 1
ATOM 3378 O O . PRO B 1 67 ? -1.337 5.59 19.016 1 75.88 67 PRO B O 1
ATOM 3381 N N . ALA B 1 68 ? -0.229 5.723 20.891 1 76.56 68 ALA B N 1
ATOM 3382 C CA . ALA B 1 68 ? -0.018 7.168 20.844 1 76.56 68 ALA B CA 1
ATOM 3383 C C . ALA B 1 68 ? 0.722 7.578 19.578 1 76.56 68 ALA B C 1
ATOM 3385 O O . ALA B 1 68 ? 0.566 8.703 19.094 1 76.56 68 ALA B O 1
ATOM 3386 N N . ASN B 1 69 ? 1.433 6.625 19 1 80.69 69 ASN B N 1
ATOM 3387 C CA . ASN B 1 69 ? 2.244 6.969 17.844 1 80.69 69 ASN B CA 1
ATOM 3388 C C . ASN B 1 69 ? 1.389 7.125 16.594 1 80.69 69 ASN B C 1
ATOM 3390 O O . ASN B 1 69 ? 1.863 7.625 15.562 1 80.69 69 ASN B O 1
ATOM 3394 N N . TYR B 1 70 ? 0.227 6.691 16.781 1 82.69 70 TYR B N 1
ATOM 3395 C CA . TYR B 1 70 ? -0.713 6.922 15.695 1 82.69 70 TYR B CA 1
ATOM 3396 C C . TYR B 1 70 ? -1.61 8.117 15.992 1 82.69 70 TYR B C 1
ATOM 3398 O O . TYR B 1 70 ? -2.742 7.953 16.453 1 82.69 70 TYR B O 1
ATOM 3406 N N . SER B 1 71 ? -1.047 9.234 15.656 1 79.5 71 SER B N 1
ATOM 3407 C CA . SER B 1 71 ? -1.7 10.484 16.047 1 79.5 71 SER B CA 1
ATOM 3408 C C . SER B 1 71 ? -3.018 10.672 15.297 1 79.5 71 SER B C 1
ATOM 3410 O O . SER B 1 71 ? -3.91 11.383 15.773 1 79.5 71 SER B O 1
ATOM 3412 N N . PHE B 1 72 ? -3.125 10.047 14.086 1 81.06 72 PHE B N 1
ATOM 3413 C CA . PHE B 1 72 ? -4.375 10.125 13.344 1 81.06 72 PHE B CA 1
ATOM 3414 C C . PHE B 1 72 ? -5.211 8.867 13.562 1 81.06 72 PHE B C 1
ATOM 3416 O O . PHE B 1 72 ? -6.246 8.688 12.914 1 81.06 72 PHE B O 1
ATOM 3423 N N . GLY B 1 73 ? -4.688 8.023 14.43 1 77.12 73 GLY B N 1
ATOM 3424 C CA . GLY B 1 73 ? -5.352 6.742 14.594 1 77.12 73 GLY B CA 1
ATOM 3425 C C . GLY B 1 73 ? -5.207 5.832 13.391 1 77.12 73 GLY B C 1
ATOM 3426 O O . GLY B 1 73 ? -4.227 5.93 12.648 1 77.12 73 GLY B O 1
ATOM 3427 N N . PHE B 1 74 ? -6.184 4.957 13.258 1 79.44 74 PHE B N 1
ATOM 3428 C CA . PHE B 1 74 ? -6.125 3.982 12.18 1 79.44 74 PHE B CA 1
ATOM 3429 C C . PHE B 1 74 ? -7.074 4.367 11.047 1 79.44 74 PHE B C 1
ATOM 3431 O O . PHE B 1 74 ? -7.645 3.498 10.391 1 79.44 74 PHE B O 1
ATOM 3438 N N . GLN B 1 75 ? -7.18 5.57 10.859 1 80.25 75 GLN B N 1
ATOM 3439 C CA . GLN B 1 75 ? -8.133 6.078 9.875 1 80.25 75 GLN B CA 1
ATOM 3440 C C . GLN B 1 75 ? -7.719 5.691 8.461 1 80.25 75 GLN B C 1
ATOM 3442 O O . GLN B 1 75 ? -8.57 5.559 7.57 1 80.25 75 GLN B O 1
ATOM 3447 N N . ARG B 1 76 ? -6.484 5.422 8.32 1 86.56 76 ARG B N 1
ATOM 3448 C CA . ARG B 1 76 ? -5.988 5.117 6.98 1 86.56 76 ARG B CA 1
ATOM 3449 C C . ARG B 1 76 ? -5.98 3.615 6.727 1 86.56 76 ARG B C 1
ATOM 3451 O O . ARG B 1 76 ? -5.605 3.164 5.641 1 86.56 76 ARG B O 1
ATOM 3458 N N . ALA B 1 77 ? -6.438 2.883 7.629 1 83.94 77 ALA B N 1
ATOM 3459 C CA . ALA B 1 77 ? -6.422 1.427 7.508 1 83.94 77 ALA B CA 1
ATOM 3460 C C . ALA B 1 77 ? -7.234 0.968 6.301 1 83.94 77 ALA B C 1
ATOM 3462 O O . ALA B 1 77 ? -6.789 0.108 5.539 1 83.94 77 ALA B O 1
ATOM 3463 N N . PRO B 1 78 ? -8.391 1.585 6.059 1 82.81 78 PRO B N 1
ATOM 3464 C CA . PRO B 1 78 ? -9.156 1.141 4.895 1 82.81 78 PRO B CA 1
ATOM 3465 C C . PRO B 1 78 ? -8.438 1.41 3.574 1 82.81 78 PRO B C 1
ATOM 3467 O O . PRO B 1 78 ? -8.438 0.558 2.682 1 82.81 78 PRO B O 1
ATOM 3470 N N . VAL B 1 79 ? -7.871 2.545 3.436 1 87.06 79 VAL B N 1
ATOM 3471 C CA . VAL B 1 79 ? -7.176 2.9 2.203 1 87.06 79 VAL B CA 1
ATOM 3472 C C . VAL B 1 79 ? -5.934 2.027 2.039 1 87.06 79 VAL B C 1
ATOM 3474 O O . VAL B 1 79 ? -5.645 1.552 0.938 1 87.06 79 VAL B O 1
ATOM 3477 N N . THR B 1 80 ? -5.223 1.812 3.102 1 89.25 80 THR B N 1
ATOM 3478 C CA . THR B 1 80 ? -4.047 0.949 3.076 1 89.25 80 THR B CA 1
ATOM 3479 C C . THR B 1 80 ? -4.438 -0.487 2.74 1 89.25 80 THR B C 1
ATOM 3481 O O . THR B 1 80 ? -3.752 -1.157 1.965 1 89.25 80 THR B O 1
ATOM 3484 N N . GLY B 1 81 ? -5.52 -0.916 3.318 1 87.56 81 GLY B N 1
ATOM 3485 C CA . GLY B 1 81 ? -6.031 -2.24 3.008 1 87.56 81 GLY B CA 1
ATOM 3486 C C . GLY B 1 81 ? -6.434 -2.4 1.555 1 87.56 81 GLY B C 1
ATOM 3487 O O . GLY B 1 81 ? -6.188 -3.443 0.948 1 87.56 81 GLY B O 1
ATOM 3488 N N . ALA B 1 82 ? -7.086 -1.437 1.029 1 87.12 82 ALA B N 1
ATOM 3489 C CA . ALA B 1 82 ? -7.477 -1.465 -0.378 1 87.12 82 ALA B CA 1
ATOM 3490 C C . ALA B 1 82 ? -6.254 -1.57 -1.284 1 87.12 82 ALA B C 1
ATOM 3492 O O . ALA B 1 82 ? -6.262 -2.318 -2.264 1 87.12 82 ALA B O 1
ATOM 3493 N N . PHE B 1 83 ? -5.258 -0.787 -0.99 1 91.19 83 PHE B N 1
ATOM 3494 C CA . PHE B 1 83 ? -4.016 -0.848 -1.748 1 91.19 83 PHE B CA 1
ATOM 3495 C C . PHE B 1 83 ? -3.379 -2.229 -1.636 1 91.19 83 PHE B C 1
ATOM 3497 O O . PHE B 1 83 ? -2.912 -2.785 -2.631 1 91.19 83 PHE B O 1
ATOM 3504 N N . PHE B 1 84 ? -3.342 -2.779 -0.458 1 90.62 84 PHE B N 1
ATOM 3505 C CA . PHE B 1 84 ? -2.846 -4.133 -0.255 1 90.62 84 PHE B CA 1
ATOM 3506 C C . PHE B 1 84 ? -3.602 -5.125 -1.132 1 90.62 84 PHE B C 1
ATOM 3508 O O . PHE B 1 84 ? -2.992 -5.938 -1.829 1 90.62 84 PHE B O 1
ATOM 3515 N N . ASN B 1 85 ? -4.832 -5.031 -1.013 1 88.31 85 ASN B N 1
ATOM 3516 C CA . ASN B 1 85 ? -5.672 -5.953 -1.768 1 88.31 85 ASN B CA 1
ATOM 3517 C C . ASN B 1 85 ? -5.391 -5.871 -3.266 1 88.31 85 ASN B C 1
ATOM 3519 O O . ASN B 1 85 ? -5.254 -6.898 -3.932 1 88.31 85 ASN B O 1
ATOM 3523 N N . GLY B 1 86 ? -5.391 -4.691 -3.752 1 90.31 86 GLY B N 1
ATOM 3524 C CA . GLY B 1 86 ? -5.086 -4.508 -5.16 1 90.31 86 GLY B CA 1
ATOM 3525 C C . GLY B 1 86 ? -3.746 -5.094 -5.562 1 90.31 86 GLY B C 1
ATOM 3526 O O . GLY B 1 86 ? -3.648 -5.809 -6.559 1 90.31 86 GLY B O 1
ATOM 3527 N N . ALA B 1 87 ? -2.732 -4.809 -4.82 1 91.62 87 ALA B N 1
ATOM 3528 C CA . ALA B 1 87 ? -1.385 -5.289 -5.121 1 91.62 87 ALA B CA 1
ATOM 3529 C C . ALA B 1 87 ? -1.304 -6.809 -4.996 1 91.62 87 ALA B C 1
ATOM 3531 O O . ALA B 1 87 ? -0.69 -7.473 -5.836 1 91.62 87 ALA B O 1
ATOM 3532 N N . PHE B 1 88 ? -1.871 -7.285 -3.928 1 91.44 88 PHE B N 1
ATOM 3533 C CA . PHE B 1 88 ? -1.904 -8.719 -3.678 1 91.44 88 PHE B CA 1
ATOM 3534 C C . PHE B 1 88 ? -2.572 -9.461 -4.832 1 91.44 88 PHE B C 1
ATOM 3536 O O . PHE B 1 88 ? -2.033 -10.445 -5.34 1 91.44 88 PHE B O 1
ATOM 3543 N N . LEU B 1 89 ? -3.656 -8.914 -5.242 1 90.81 89 LEU B N 1
ATOM 3544 C CA . LEU B 1 89 ? -4.398 -9.523 -6.344 1 90.81 89 LEU B CA 1
ATOM 3545 C C . LEU B 1 89 ? -3.641 -9.367 -7.656 1 90.81 89 LEU B C 1
ATOM 3547 O O . LEU B 1 89 ? -3.719 -10.234 -8.531 1 90.81 89 LEU B O 1
ATOM 3551 N N . ALA B 1 90 ? -3.037 -8.289 -7.793 1 92.12 90 ALA B N 1
ATOM 3552 C CA . ALA B 1 90 ? -2.213 -8.117 -8.984 1 92.12 90 ALA B CA 1
ATOM 3553 C C . ALA B 1 90 ? -1.15 -9.203 -9.086 1 92.12 90 ALA B C 1
ATOM 3555 O O . ALA B 1 90 ? -0.886 -9.727 -10.172 1 92.12 90 ALA B O 1
ATOM 3556 N N . GLY B 1 91 ? -0.521 -9.531 -7.934 1 92.69 91 GLY B N 1
ATOM 3557 C CA . GLY B 1 91 ? 0.43 -10.625 -7.918 1 92.69 91 GLY B CA 1
ATOM 3558 C C . GLY B 1 91 ? -0.187 -11.953 -8.312 1 92.69 91 GLY B C 1
ATOM 3559 O O . GLY B 1 91 ? 0.378 -12.695 -9.117 1 92.69 91 GLY B O 1
ATOM 3560 N N . LEU B 1 92 ? -1.31 -12.219 -7.746 1 92.88 92 LEU B N 1
ATOM 3561 C CA . LEU B 1 92 ? -2.012 -13.453 -8.062 1 92.88 92 LEU B CA 1
ATOM 3562 C C . LEU B 1 92 ? -2.428 -13.484 -9.531 1 92.88 92 LEU B C 1
ATOM 3564 O O . LEU B 1 92 ? -2.275 -14.508 -10.203 1 92.88 92 LEU B O 1
ATOM 3568 N N . GLY B 1 93 ? -3.01 -12.359 -9.969 1 93.25 93 GLY B N 1
ATOM 3569 C CA . GLY B 1 93 ? -3.387 -12.25 -11.375 1 93.25 93 GLY B CA 1
ATOM 3570 C C . GLY B 1 93 ? -2.221 -12.445 -12.32 1 93.25 93 GLY B C 1
ATOM 3571 O O . GLY B 1 93 ? -2.355 -13.109 -13.352 1 93.25 93 GLY B O 1
ATOM 3572 N N . PHE B 1 94 ? -1.139 -11.898 -11.953 1 93.25 94 PHE B N 1
ATOM 3573 C CA . PHE B 1 94 ? 0.077 -12.062 -12.734 1 93.25 94 PHE B CA 1
ATOM 3574 C C . PHE B 1 94 ? 0.462 -13.531 -12.836 1 93.25 94 PHE B C 1
ATOM 3576 O O . PHE B 1 94 ? 0.792 -14.023 -13.922 1 93.25 94 PHE B O 1
ATOM 3583 N N . SER B 1 95 ? 0.422 -14.188 -11.758 1 93.06 95 SER B N 1
ATOM 3584 C CA . SER B 1 95 ? 0.733 -15.609 -11.727 1 93.06 95 SER B CA 1
ATOM 3585 C C . SER B 1 95 ? -0.224 -16.406 -12.609 1 93.06 95 SER B C 1
ATOM 3587 O O . SER B 1 95 ? 0.204 -17.281 -13.375 1 93.06 95 SER B O 1
ATOM 3589 N N . ILE B 1 96 ? -1.488 -16.078 -12.594 1 94.19 96 ILE B N 1
ATOM 3590 C CA . ILE B 1 96 ? -2.502 -16.797 -13.359 1 94.19 96 ILE B CA 1
ATOM 3591 C C . ILE B 1 96 ? -2.277 -16.578 -14.852 1 94.19 96 ILE B C 1
ATOM 3593 O O . ILE B 1 96 ? -2.381 -17.516 -15.648 1 94.19 96 ILE B O 1
ATOM 3597 N N . VAL B 1 97 ? -1.973 -15.383 -15.219 1 95.31 97 VAL B N 1
ATOM 3598 C CA . VAL B 1 97 ? -1.76 -15.07 -16.625 1 95.31 97 VAL B CA 1
ATOM 3599 C C . VAL B 1 97 ? -0.578 -15.867 -17.172 1 95.31 97 VAL B C 1
ATOM 3601 O O . VAL B 1 97 ? -0.653 -16.453 -18.25 1 95.31 97 VAL B O 1
ATOM 3604 N N . LEU B 1 98 ? 0.474 -15.984 -16.422 1 92.81 98 LEU B N 1
ATOM 3605 C CA . LEU B 1 98 ? 1.641 -16.75 -16.844 1 92.81 98 LEU B CA 1
ATOM 3606 C C . LEU B 1 98 ? 1.304 -18.234 -16.969 1 92.81 98 LEU B C 1
ATOM 3608 O O . LEU B 1 98 ? 1.69 -18.875 -17.953 1 92.81 98 LEU B O 1
ATOM 3612 N N . GLN B 1 99 ? 0.61 -18.703 -16.031 1 92.81 99 GLN B N 1
ATOM 3613 C CA . GLN B 1 99 ? 0.212 -20.109 -16.062 1 92.81 99 GLN B CA 1
ATOM 3614 C C . GLN B 1 99 ? -0.75 -20.375 -17.219 1 92.81 99 GLN B C 1
ATOM 3616 O O . GLN B 1 99 ? -0.693 -21.438 -17.844 1 92.81 99 GLN B O 1
ATOM 3621 N N . ALA B 1 100 ? -1.619 -19.391 -17.438 1 95.06 100 ALA B N 1
ATOM 3622 C CA . ALA B 1 100 ? -2.568 -19.531 -18.547 1 95.06 100 ALA B CA 1
ATOM 3623 C C . ALA B 1 100 ? -1.847 -19.609 -19.875 1 95.06 100 ALA B C 1
ATOM 3625 O O . ALA B 1 100 ? -2.221 -20.406 -20.75 1 95.06 100 ALA B O 1
ATOM 3626 N N . ILE B 1 101 ? -0.84 -18.828 -20.031 1 92.31 101 ILE B N 1
ATOM 3627 C CA . ILE B 1 101 ? -0.036 -18.859 -21.234 1 92.31 101 ILE B CA 1
ATOM 3628 C C . ILE B 1 101 ? 0.621 -20.219 -21.391 1 92.31 101 ILE B C 1
ATOM 3630 O O . ILE B 1 101 ? 0.621 -20.797 -22.484 1 92.31 101 ILE B O 1
ATOM 3634 N N . GLU B 1 102 ? 1.137 -20.734 -20.344 1 90.12 102 GLU B N 1
ATOM 3635 C CA . GLU B 1 102 ? 1.729 -22.078 -20.359 1 90.12 102 GLU B CA 1
ATOM 3636 C C . GLU B 1 102 ? 0.7 -23.141 -20.75 1 90.12 102 GLU B C 1
ATOM 3638 O O . GLU B 1 102 ? 0.996 -24.031 -21.531 1 90.12 102 GLU B O 1
ATOM 3643 N N . ARG B 1 103 ? -0.468 -23 -20.234 1 91.19 103 ARG B N 1
ATOM 3644 C CA . ARG B 1 103 ? -1.527 -23.969 -20.5 1 91.19 103 ARG B CA 1
ATOM 3645 C C . ARG B 1 103 ? -1.999 -23.875 -21.938 1 91.19 103 ARG B C 1
ATOM 3647 O O . ARG B 1 103 ? -2.51 -24.859 -22.5 1 91.19 103 ARG B O 1
ATOM 3654 N N . LEU B 1 104 ? -1.869 -22.734 -22.516 1 92 104 LEU B N 1
ATOM 3655 C CA . LEU B 1 104 ? -2.23 -22.547 -23.906 1 92 104 LEU B CA 1
ATOM 3656 C C . LEU B 1 104 ? -1.204 -23.219 -24.828 1 92 104 LEU B C 1
ATOM 3658 O O . LEU B 1 104 ? -1.555 -23.734 -25.891 1 92 104 LEU B O 1
ATOM 3662 N N . ILE B 1 105 ? -0.001 -23.25 -24.422 1 89.19 105 ILE B N 1
ATOM 3663 C CA . ILE B 1 105 ? 1.079 -23.859 -25.188 1 89.19 105 ILE B CA 1
ATOM 3664 C C . ILE B 1 105 ? 1.083 -25.359 -24.969 1 89.19 105 ILE B C 1
ATOM 3666 O O . ILE B 1 105 ? 1.183 -26.141 -25.922 1 89.19 105 ILE B O 1
ATOM 3670 N N . GLU B 1 106 ? 0.902 -25.766 -23.672 1 88.44 106 GLU B N 1
ATOM 3671 C CA . GLU B 1 106 ? 0.818 -27.172 -23.297 1 88.44 106 GLU B CA 1
ATOM 3672 C C . GLU B 1 106 ? -0.444 -27.453 -22.484 1 88.44 106 GLU B C 1
ATOM 3674 O O . GLU B 1 106 ? -0.416 -27.438 -21.25 1 88.44 106 GLU B O 1
ATOM 3679 N N . PRO B 1 107 ? -1.422 -27.812 -23.219 1 88.19 107 PRO B N 1
ATOM 3680 C CA . PRO B 1 107 ? -2.701 -28.031 -22.531 1 88.19 107 PRO B CA 1
ATOM 3681 C C . PRO B 1 107 ? -2.674 -29.234 -21.594 1 88.19 107 PRO B C 1
ATOM 3683 O O . PRO B 1 107 ? -2.002 -30.234 -21.875 1 88.19 107 PRO B O 1
ATOM 3686 N N . GLU B 1 108 ? -3.266 -29.016 -20.5 1 85.94 108 GLU B N 1
ATOM 3687 C CA . GLU B 1 108 ? -3.432 -30.109 -19.531 1 85.94 108 GLU B CA 1
ATOM 3688 C C . GLU B 1 108 ? -4.883 -30.578 -19.469 1 85.94 108 GLU B C 1
ATOM 3690 O O . GLU B 1 108 ? -5.805 -29.766 -19.547 1 85.94 108 GLU B O 1
ATOM 3695 N N . GLU B 1 109 ? -5.004 -31.844 -19.359 1 89.38 109 GLU B N 1
ATOM 3696 C CA . GLU B 1 109 ? -6.352 -32.406 -19.344 1 89.38 109 GLU B CA 1
ATOM 3697 C C . GLU B 1 109 ? -7.035 -32.156 -18 1 89.38 109 GLU B C 1
ATOM 3699 O O . GLU B 1 109 ? -6.41 -32.312 -16.938 1 89.38 109 GLU B O 1
ATOM 3704 N N . VAL B 1 110 ? -8.281 -31.781 -18.109 1 90.5 110 VAL B N 1
ATOM 3705 C CA . VAL B 1 110 ? -9.133 -31.672 -16.938 1 90.5 110 VAL B CA 1
ATOM 3706 C C . VAL B 1 110 ? -9.805 -33 -16.656 1 90.5 110 VAL B C 1
ATOM 3708 O O . VAL B 1 110 ? -10.578 -33.5 -17.469 1 90.5 110 VAL B O 1
ATOM 3711 N N . THR B 1 111 ? -9.57 -33.5 -15.477 1 89.69 111 THR B N 1
ATOM 3712 C CA . THR B 1 111 ? -9.938 -34.875 -15.172 1 89.69 111 THR B CA 1
ATOM 3713 C C . THR B 1 111 ? -11.453 -35.031 -15.07 1 89.69 111 THR B C 1
ATOM 3715 O O . THR B 1 111 ? -12.031 -35.969 -15.641 1 89.69 111 THR B O 1
ATOM 3718 N N . GLU B 1 112 ? -12.117 -34.156 -14.336 1 93.62 112 GLU B N 1
ATOM 3719 C CA . GLU B 1 112 ? -13.562 -34.219 -14.164 1 93.62 112 GLU B CA 1
ATOM 3720 C C . GLU B 1 112 ? -14.195 -32.844 -14.398 1 93.62 112 GLU B C 1
ATOM 3722 O O . GLU B 1 112 ? -14.523 -32.156 -13.438 1 93.62 112 GLU B O 1
ATOM 3727 N N . PRO B 1 113 ? -14.445 -32.562 -15.617 1 93.81 113 PRO B N 1
ATOM 3728 C CA . PRO B 1 113 ? -14.992 -31.25 -15.945 1 93.81 113 PRO B CA 1
ATOM 3729 C C . PRO B 1 113 ? -16.359 -31.016 -15.305 1 93.81 113 PRO B C 1
ATOM 3731 O O . PRO B 1 113 ? -16.719 -29.859 -15.023 1 93.81 113 PRO B O 1
ATOM 3734 N N . LEU B 1 114 ? -17.062 -32.062 -15.07 1 94.5 114 LEU B N 1
ATOM 3735 C CA . LEU B 1 114 ? -18.375 -31.922 -14.469 1 94.5 114 LEU B CA 1
ATOM 3736 C C . LEU B 1 114 ? -18.281 -31.344 -13.055 1 94.5 114 LEU B C 1
ATOM 3738 O O . LEU B 1 114 ? -19.109 -30.531 -12.648 1 94.5 114 LEU B O 1
ATOM 3742 N N . LEU B 1 115 ? -17.328 -31.875 -12.32 1 95.12 115 LEU B N 1
ATOM 3743 C CA . LEU B 1 115 ? -17.125 -31.359 -10.977 1 95.12 115 LEU B CA 1
ATOM 3744 C C . LEU B 1 115 ? -16.75 -29.875 -11.016 1 95.12 115 LEU B C 1
ATOM 3746 O O . LEU B 1 115 ? -17.203 -29.094 -10.172 1 95.12 115 LEU B O 1
ATOM 3750 N N . VAL B 1 116 ? -15.922 -29.516 -11.961 1 95.44 116 VAL B N 1
ATOM 3751 C CA . VAL B 1 116 ? -15.547 -28.109 -12.148 1 95.44 116 VAL B CA 1
ATOM 3752 C C . VAL B 1 116 ? -16.781 -27.281 -12.492 1 95.44 116 VAL B C 1
ATOM 3754 O O . VAL B 1 116 ? -16.969 -26.188 -11.977 1 95.44 116 VAL B O 1
ATOM 3757 N N . LEU B 1 117 ? -17.641 -27.828 -13.305 1 96.06 117 LEU B N 1
ATOM 3758 C CA . LEU B 1 117 ? -18.891 -27.172 -13.703 1 96.06 117 LEU B CA 1
ATOM 3759 C C . LEU B 1 117 ? -19.797 -26.969 -12.492 1 96.06 117 LEU B C 1
ATOM 3761 O O . LEU B 1 117 ? -20.375 -25.891 -12.336 1 96.06 117 LEU B O 1
ATOM 3765 N N . ILE B 1 118 ? -19.875 -27.922 -11.688 1 95.88 118 ILE B N 1
ATOM 3766 C CA . ILE B 1 118 ? -20.734 -27.859 -10.508 1 95.88 118 ILE B CA 1
ATOM 3767 C C . ILE B 1 118 ? -20.219 -26.781 -9.555 1 95.88 118 ILE B C 1
ATOM 3769 O O . ILE B 1 118 ? -21 -25.938 -9.086 1 95.88 118 ILE B O 1
ATOM 3773 N N . VAL B 1 119 ? -18.922 -26.828 -9.297 1 95.5 119 VAL B N 1
ATOM 3774 C CA . VAL B 1 119 ? -18.344 -25.859 -8.383 1 95.5 119 VAL B CA 1
ATOM 3775 C C . VAL B 1 119 ? -18.5 -24.453 -8.953 1 95.5 119 VAL B C 1
ATOM 3777 O O . VAL B 1 119 ? -18.828 -23.5 -8.227 1 95.5 119 VAL B O 1
ATOM 3780 N N . GLY B 1 120 ? -18.266 -24.328 -10.266 1 94.25 120 GLY B N 1
ATOM 3781 C CA . GLY B 1 120 ? -18.5 -23.047 -10.906 1 94.25 120 GLY B CA 1
ATOM 3782 C C . GLY B 1 120 ? -19.938 -22.562 -10.781 1 94.25 120 GLY B C 1
ATOM 3783 O O . GLY B 1 120 ? -20.188 -21.391 -10.523 1 94.25 120 GLY B O 1
ATOM 3784 N N . ALA B 1 121 ? -20.844 -23.438 -10.922 1 95.12 121 ALA B N 1
ATOM 3785 C CA . ALA B 1 121 ? -22.266 -23.109 -10.82 1 95.12 121 ALA B CA 1
ATOM 3786 C C . ALA B 1 121 ? -22.641 -22.703 -9.398 1 95.12 121 ALA B C 1
ATOM 3788 O O . ALA B 1 121 ? -23.422 -21.781 -9.195 1 95.12 121 ALA B O 1
ATOM 3789 N N . VAL B 1 122 ? -22.094 -23.406 -8.477 1 94.38 122 VAL B N 1
ATOM 3790 C CA . VAL B 1 122 ? -22.312 -23.047 -7.078 1 94.38 122 VAL B CA 1
ATOM 3791 C C . VAL B 1 122 ? -21.766 -21.641 -6.812 1 94.38 122 VAL B C 1
ATOM 3793 O O . VAL B 1 122 ? -22.406 -20.844 -6.125 1 94.38 122 VAL B O 1
ATOM 3796 N N . GLY B 1 123 ? -20.609 -21.406 -7.344 1 91 123 GLY B N 1
ATOM 3797 C CA . GLY B 1 123 ? -20.047 -20.078 -7.215 1 91 123 GLY B CA 1
ATOM 3798 C C . GLY B 1 123 ? -20.938 -18.984 -7.781 1 91 123 GLY B C 1
ATOM 3799 O O . GLY B 1 123 ? -21.141 -17.953 -7.148 1 91 123 GLY B O 1
ATOM 3800 N N . LEU B 1 124 ? -21.453 -19.203 -8.938 1 91.75 124 LEU B N 1
ATOM 3801 C CA . LEU B 1 124 ? -22.391 -18.266 -9.555 1 91.75 124 LEU B CA 1
ATOM 3802 C C . LEU B 1 124 ? -23.641 -18.094 -8.695 1 91.75 124 LEU B C 1
ATOM 3804 O O . LEU B 1 124 ? -24.125 -16.969 -8.523 1 91.75 124 LEU B O 1
ATOM 3808 N N . GLY B 1 125 ? -24.109 -19.156 -8.195 1 91.06 125 GLY B N 1
ATOM 3809 C CA . GLY B 1 125 ? -25.266 -19.094 -7.301 1 91.06 125 GLY B CA 1
ATOM 3810 C C . GLY B 1 125 ? -25.016 -18.25 -6.066 1 91.06 125 GLY B C 1
ATOM 3811 O O . GLY B 1 125 ? -25.844 -17.422 -5.695 1 91.06 125 GLY B O 1
ATOM 3812 N N . LEU B 1 126 ? -23.891 -18.484 -5.449 1 87.19 126 LEU B N 1
ATOM 3813 C CA . LEU B 1 126 ? -23.531 -17.703 -4.27 1 87.19 126 LEU B CA 1
ATOM 3814 C C . LEU B 1 126 ? -23.406 -16.219 -4.605 1 87.19 126 LEU B C 1
ATOM 3816 O O . LEU B 1 126 ? -23.812 -15.367 -3.814 1 87.19 126 LEU B O 1
ATOM 3820 N N . ASN B 1 127 ? -22.875 -15.93 -5.723 1 83.38 127 ASN B N 1
ATOM 3821 C CA . ASN B 1 127 ? -22.734 -14.547 -6.172 1 83.38 127 ASN B CA 1
ATOM 3822 C C . ASN B 1 127 ? -24.109 -13.898 -6.402 1 83.38 127 ASN B C 1
ATOM 3824 O O . ASN B 1 127 ? -24.312 -12.742 -6.051 1 83.38 127 ASN B O 1
ATOM 3828 N N . ILE B 1 128 ? -24.938 -14.625 -6.945 1 84.56 128 ILE B N 1
ATOM 3829 C CA . ILE B 1 128 ? -26.281 -14.125 -7.203 1 84.56 128 ILE B CA 1
ATOM 3830 C C . ILE B 1 128 ? -27 -13.867 -5.883 1 84.56 128 ILE B C 1
ATOM 3832 O O . ILE B 1 128 ? -27.656 -12.836 -5.715 1 84.56 128 ILE B O 1
ATOM 3836 N N . VAL B 1 129 ? -26.875 -14.734 -4.98 1 82.5 129 VAL B N 1
ATOM 3837 C CA . VAL B 1 129 ? -27.484 -14.57 -3.664 1 82.5 129 VAL B CA 1
ATOM 3838 C C . VAL B 1 129 ? -26.906 -13.328 -2.984 1 82.5 129 VAL B C 1
ATOM 3840 O O . VAL B 1 129 ? -27.656 -12.539 -2.393 1 82.5 129 VAL B O 1
ATOM 3843 N N . SER B 1 130 ? -25.641 -13.195 -3.059 1 76.69 130 SER B N 1
ATOM 3844 C CA . SER B 1 130 ? -24.984 -12.039 -2.459 1 76.69 130 SER B CA 1
ATOM 3845 C C . SER B 1 130 ? -25.469 -10.734 -3.094 1 76.69 130 SER B C 1
ATOM 3847 O O . SER B 1 130 ? -25.656 -9.734 -2.4 1 76.69 130 SER B O 1
ATOM 3849 N N . ALA B 1 131 ? -25.625 -10.727 -4.371 1 75.44 131 ALA B N 1
ATOM 3850 C CA . ALA B 1 131 ? -26.094 -9.547 -5.09 1 75.44 131 ALA B CA 1
ATOM 3851 C C . ALA B 1 131 ? -27.5 -9.172 -4.668 1 75.44 131 ALA B C 1
ATOM 3853 O O . ALA B 1 131 ? -27.828 -7.988 -4.551 1 75.44 131 ALA B O 1
ATOM 3854 N N . LEU B 1 132 ? -28.266 -10.117 -4.387 1 75.62 132 LEU B N 1
ATOM 3855 C CA . LEU B 1 132 ? -29.656 -9.891 -3.998 1 75.62 132 LEU B CA 1
ATOM 3856 C C . LEU B 1 132 ? -29.734 -9.336 -2.58 1 75.62 132 LEU B C 1
ATOM 3858 O O . LEU B 1 132 ? -30.609 -8.516 -2.281 1 75.62 132 LEU B O 1
ATOM 3862 N N . VAL B 1 133 ? -28.844 -9.727 -1.791 1 69.62 133 VAL B N 1
ATOM 3863 C CA . VAL B 1 133 ? -28.828 -9.25 -0.412 1 69.62 133 VAL B CA 1
ATOM 3864 C C . VAL B 1 133 ? -28.328 -7.805 -0.37 1 69.62 133 VAL B C 1
ATOM 3866 O O . VAL B 1 133 ? -28.859 -6.984 0.389 1 69.62 133 VAL B O 1
ATOM 3869 N N . VAL B 1 134 ? -27.312 -7.508 -1.137 1 62.09 134 VAL B N 1
ATOM 3870 C CA . VAL B 1 134 ? -26.766 -6.152 -1.171 1 62.09 134 VAL B CA 1
ATOM 3871 C C . VAL B 1 134 ? -27.797 -5.207 -1.796 1 62.09 134 VAL B C 1
ATOM 3873 O O . VAL B 1 134 ? -27.938 -4.066 -1.354 1 62.09 134 VAL B O 1
ATOM 3876 N N . HIS B 1 135 ? -28.375 -5.535 -2.893 1 55.84 135 HIS B N 1
ATOM 3877 C CA . HIS B 1 135 ? -29.406 -4.727 -3.543 1 55.84 135 HIS B CA 1
ATOM 3878 C C . HIS B 1 135 ? -30.594 -4.48 -2.611 1 55.84 135 HIS B C 1
ATOM 3880 O O . HIS B 1 135 ? -31.234 -3.428 -2.674 1 55.84 135 HIS B O 1
ATOM 3886 N N . ASP B 1 136 ? -31.031 -5.371 -1.92 1 50.47 136 ASP B N 1
ATOM 3887 C CA . ASP B 1 136 ? -32.188 -5.16 -1.041 1 50.47 136 ASP B CA 1
ATOM 3888 C C . ASP B 1 136 ? -31.891 -4.086 0.003 1 50.47 136 ASP B C 1
ATOM 3890 O O . ASP B 1 136 ? -32.781 -3.342 0.407 1 50.47 136 ASP B O 1
ATOM 3894 N N . HIS B 1 137 ? -30.703 -3.936 0.403 1 46.41 137 HIS B N 1
ATOM 3895 C CA . HIS B 1 137 ? -30.453 -2.957 1.457 1 46.41 137 HIS B CA 1
ATOM 3896 C C . HIS B 1 137 ? -30.312 -1.553 0.882 1 46.41 137 HIS B C 1
ATOM 3898 O O . HIS B 1 137 ? -30.266 -0.573 1.629 1 46.41 137 HIS B O 1
ATOM 3904 N N . GLY B 1 138 ? -29.953 -1.354 -0.347 1 41.53 138 GLY B N 1
ATOM 3905 C CA . GLY B 1 138 ? -29.891 0.008 -0.85 1 41.53 138 GLY B CA 1
ATOM 3906 C C . GLY B 1 138 ? -31.25 0.601 -1.155 1 41.53 138 GLY B C 1
ATOM 3907 O O . GLY B 1 138 ? -31.359 1.789 -1.466 1 41.53 138 GLY B O 1
ATOM 3908 N N . GLY B 1 139 ? -32.25 -0.159 -1.503 1 34.78 139 GLY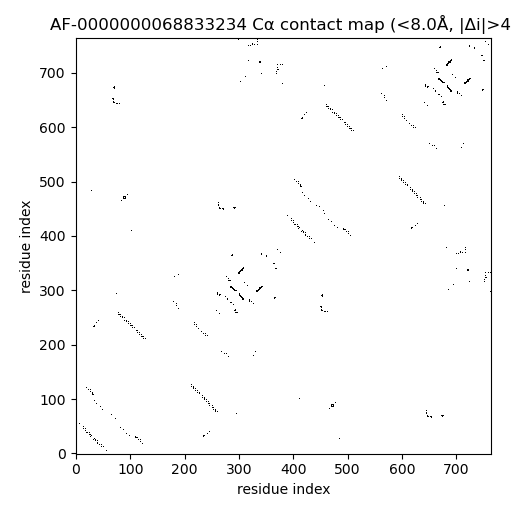 B N 1
ATOM 3909 C CA . GLY B 1 139 ? -33.5 0.422 -2.004 1 34.78 139 GLY B CA 1
ATOM 3910 C C . GLY B 1 139 ? -34.312 1.097 -0.923 1 34.78 139 GLY B C 1
ATOM 3911 O O . GLY B 1 139 ? -35.281 1.828 -1.223 1 34.78 139 GLY B O 1
ATOM 3912 N N . HIS B 1 140 ? -34.469 0.43 0.197 1 34 140 HIS B N 1
ATOM 3913 C CA . HIS B 1 140 ? -35.562 0.998 0.954 1 34 140 HIS B CA 1
ATOM 3914 C C . HIS B 1 140 ? -35.188 2.324 1.597 1 34 140 HIS B C 1
ATOM 3916 O O . HIS B 1 140 ? -34.625 2.346 2.697 1 34 140 HIS B O 1
ATOM 3922 N N . GLY B 1 141 ? -34.594 3.215 0.84 1 30.97 141 GLY B N 1
ATOM 3923 C CA . GLY B 1 141 ? -34.688 4.566 1.364 1 30.97 141 GLY B CA 1
ATOM 3924 C C . GLY B 1 141 ? -36.094 4.945 1.798 1 30.97 141 GLY B C 1
ATOM 3925 O O . GLY B 1 141 ? -37 4.941 0.986 1 30.97 141 GLY B O 1
ATOM 3926 N N . HIS B 1 142 ? -36.5 4.488 2.924 1 28.84 142 HIS B N 1
ATOM 3927 C CA . HIS B 1 142 ? -37.781 4.938 3.502 1 28.84 142 HIS B CA 1
ATOM 3928 C C . HIS B 1 142 ? -37.938 6.445 3.352 1 28.84 142 HIS B C 1
ATOM 3930 O O . HIS B 1 142 ? -37.125 7.219 3.844 1 28.84 142 HIS B O 1
ATOM 3936 N N . SER B 1 143 ? -38.406 6.898 2.205 1 29.42 143 SER B N 1
ATOM 3937 C CA . SER B 1 143 ? -39.062 8.195 2.131 1 29.42 143 SER B CA 1
ATOM 3938 C C . SER B 1 143 ? -40.031 8.383 3.275 1 29.42 143 SER B C 1
ATOM 3940 O O . SER B 1 143 ? -41.094 7.727 3.316 1 29.42 143 SER B O 1
ATOM 3942 N N . HIS B 1 144 ? -39.625 8.359 4.527 1 25.12 144 HIS B N 1
ATOM 3943 C CA . HIS B 1 144 ? -40.562 8.797 5.551 1 25.12 144 HIS B CA 1
ATOM 3944 C C . HIS B 1 144 ? -41.25 10.086 5.145 1 25.12 144 HIS B C 1
ATOM 3946 O O . HIS B 1 144 ? -40.625 11.125 4.988 1 25.12 144 HIS B O 1
ATOM 3952 N N . ASP B 1 145 ? -42.156 9.977 4.238 1 26.55 145 ASP B N 1
ATOM 3953 C CA . ASP B 1 145 ? -43.188 11 4 1 26.55 145 ASP B CA 1
ATOM 3954 C C . ASP B 1 145 ? -43.844 11.438 5.309 1 26.55 145 ASP B C 1
ATOM 3956 O O . ASP B 1 145 ? -44.562 10.656 5.926 1 26.55 145 ASP B O 1
ATOM 3960 N N . GLY B 1 146 ? -43.031 11.914 6.301 1 23.62 146 GLY B N 1
ATOM 3961 C CA . GLY B 1 146 ? -43.688 12.516 7.461 1 23.62 146 GLY B CA 1
ATOM 3962 C C . GLY B 1 146 ? -44.781 13.492 7.094 1 23.62 146 GLY B C 1
ATOM 3963 O O . GLY B 1 146 ? -44.5 14.57 6.559 1 23.62 146 GLY B O 1
ATOM 3964 N N . SER B 1 147 ? -45.844 12.969 6.484 1 25.25 147 SER B N 1
ATOM 3965 C CA . SER B 1 147 ? -47.062 13.734 6.309 1 25.25 147 SER B CA 1
ATOM 3966 C C . SER B 1 147 ? -47.469 14.43 7.605 1 25.25 147 SER B C 1
ATOM 3968 O O . SER B 1 147 ? -47.781 13.766 8.594 1 25.25 147 SER B O 1
ATOM 3970 N N . THR B 1 148 ? -46.594 15.453 7.984 1 24.11 148 THR B N 1
ATOM 3971 C CA . THR B 1 148 ? -46.969 16.344 9.078 1 24.11 148 THR B CA 1
ATOM 3972 C C . THR B 1 148 ? -48.438 16.766 8.969 1 24.11 148 THR B C 1
ATOM 3974 O O . THR B 1 148 ? -48.875 17.188 7.906 1 24.11 148 THR B O 1
ATOM 3977 N N . SER B 1 149 ? -49.219 15.992 9.656 1 23.14 149 SER B N 1
ATOM 3978 C CA . SER B 1 149 ? -50.656 16.219 9.867 1 23.14 149 SER B CA 1
ATOM 3979 C C . SER B 1 149 ? -50.938 17.672 10.195 1 23.14 149 SER B C 1
ATOM 3981 O O . SER B 1 149 ? -50.094 18.375 10.758 1 23.14 149 SER B O 1
ATOM 3983 N N . SER B 1 150 ? -51.906 18.219 9.461 1 23.28 150 SER B N 1
ATOM 3984 C CA . SER B 1 150 ? -52.531 19.5 9.273 1 23.28 150 SER B CA 1
ATOM 3985 C C . SER B 1 150 ? -53.094 20.047 10.586 1 23.28 150 SER B C 1
ATOM 3987 O O . SER B 1 150 ? -54.031 19.484 11.148 1 23.28 150 SER B O 1
ATOM 3989 N N . HIS B 1 151 ? -52.125 20.078 11.648 1 22.2 151 HIS B N 1
ATOM 3990 C CA . HIS B 1 151 ? -52.75 20.562 12.883 1 22.2 151 HIS B CA 1
ATOM 3991 C C . HIS B 1 151 ? -53.594 21.797 12.625 1 22.2 151 HIS B C 1
ATOM 3993 O O . HIS B 1 151 ? -53.312 22.594 11.734 1 22.2 151 HIS B O 1
ATOM 3999 N N . GLY B 1 152 ? -54.844 21.703 13.086 1 20.42 152 GLY B N 1
ATOM 4000 C CA . GLY B 1 152 ? -56.094 22.438 13.109 1 20.42 152 GLY B CA 1
ATOM 4001 C C . GLY B 1 152 ? -55.938 23.859 13.602 1 20.42 152 GLY B C 1
ATOM 4002 O O . GLY B 1 152 ? -55.094 24.141 14.453 1 20.42 152 GLY B O 1
ATOM 4003 N N . SER B 1 153 ? -56.281 24.812 12.711 1 21.78 153 SER B N 1
ATOM 4004 C CA . SER B 1 153 ? -56.25 26.266 12.602 1 21.78 153 SER B CA 1
ATOM 4005 C C . SER B 1 153 ? -57 26.922 13.766 1 21.78 153 SER B C 1
ATOM 4007 O O . SER B 1 153 ? -57.219 28.125 13.766 1 21.78 153 SER B O 1
ATOM 4009 N N . HIS B 1 154 ? -56.781 26.328 15.023 1 20.17 154 HIS B N 1
ATOM 4010 C CA . HIS B 1 154 ? -57.75 26.922 15.93 1 20.17 154 HIS B CA 1
ATOM 4011 C C . HIS B 1 154 ? -57.656 28.453 15.906 1 20.17 154 HIS B C 1
ATOM 4013 O O . HIS B 1 154 ? -56.531 29 15.867 1 20.17 154 HIS B O 1
ATOM 4019 N N . SER B 1 155 ? -58.781 29 15.438 1 20.8 155 SER B N 1
ATOM 4020 C CA . SER B 1 155 ? -59.156 30.375 15.133 1 20.8 155 SER B CA 1
ATOM 4021 C C . SER B 1 155 ? -59.125 31.25 16.375 1 20.8 155 SER B C 1
ATOM 4023 O O . SER B 1 155 ? -59.656 32.375 16.391 1 20.8 155 SER B O 1
ATOM 4025 N N . HIS B 1 156 ? -58.156 30.953 17.281 1 19.7 156 HIS B N 1
ATOM 4026 C CA . HIS B 1 156 ? -58.469 31.75 18.469 1 19.7 156 HIS B CA 1
ATOM 4027 C C . HIS B 1 156 ? -58.625 33.219 18.109 1 19.7 156 HIS B C 1
ATOM 4029 O O . HIS B 1 156 ? -58.031 33.719 17.141 1 19.7 156 HIS B O 1
ATOM 4035 N N . SER B 1 157 ? -59.719 33.75 18.75 1 22.2 157 SER B N 1
ATOM 4036 C CA . SER B 1 157 ? -60.5 35 18.672 1 22.2 157 SER B CA 1
ATOM 4037 C C . SER B 1 157 ? -59.594 36.219 18.891 1 22.2 157 SER B C 1
ATOM 4039 O O . SER B 1 157 ? -58.594 36.125 19.609 1 22.2 157 SER B O 1
ATOM 4041 N N . PRO B 1 158 ? -59.875 37.281 18.109 1 21.52 158 PRO B N 1
ATOM 4042 C CA . PRO B 1 158 ? -59.188 38.5 17.719 1 21.52 158 PRO B CA 1
ATOM 4043 C C . PRO B 1 158 ? -59 39.469 18.891 1 21.52 158 PRO B C 1
ATOM 4045 O O . PRO B 1 158 ? -58.531 40.594 18.703 1 21.52 158 PRO B O 1
ATOM 4048 N N . VAL B 1 159 ? -58.688 38.875 20.156 1 22.09 159 VAL B N 1
ATOM 4049 C CA . VAL B 1 159 ? -58.969 39.938 21.125 1 22.09 159 VAL B CA 1
ATOM 4050 C C . VAL B 1 159 ? -58.312 41.25 20.672 1 22.09 159 VAL B C 1
ATOM 4052 O O . VAL B 1 159 ? -57.375 41.219 19.891 1 22.09 159 VAL B O 1
ATOM 4055 N N . ALA B 1 160 ? -58.781 42.344 21.375 1 23.38 160 ALA B N 1
ATOM 4056 C CA . ALA B 1 160 ? -58.938 43.781 21.25 1 23.38 160 ALA B CA 1
ATOM 4057 C C . ALA B 1 160 ? -57.594 44.5 21.156 1 23.38 160 ALA B C 1
ATOM 4059 O O . ALA B 1 160 ? -56.594 43.969 21.609 1 23.38 160 ALA B O 1
ATOM 4060 N N . GLY B 1 161 ? -57.531 45.5 20.359 1 21.42 161 GLY B N 1
ATOM 4061 C CA . GLY B 1 161 ? -56.75 46.406 19.516 1 21.42 161 GLY B CA 1
ATOM 4062 C C . GLY B 1 161 ? -55.812 47.312 20.297 1 21.42 161 GLY B C 1
ATOM 4063 O O . GLY B 1 161 ? -55.281 48.281 19.75 1 21.42 161 GLY B O 1
ATOM 4064 N N . ASP B 1 162 ? -55.562 46.969 21.625 1 22.27 162 ASP B N 1
ATOM 4065 C CA . ASP B 1 162 ? -55.094 48.219 22.219 1 22.27 162 ASP B CA 1
ATOM 4066 C C . ASP B 1 162 ? -53.969 48.844 21.406 1 22.27 162 ASP B C 1
ATOM 4068 O O . ASP B 1 162 ? -53.25 48.125 20.719 1 22.27 162 ASP B O 1
ATOM 4072 N N . GLU B 1 163 ? -54.094 50.156 21.219 1 23.3 163 GLU B N 1
ATOM 4073 C CA . GLU B 1 163 ? -53.5 51.188 20.375 1 23.3 163 GLU B CA 1
ATOM 4074 C C . GLU B 1 163 ? -52 51.281 20.641 1 23.3 163 GLU B C 1
ATOM 4076 O O . GLU B 1 163 ? -51.344 52.188 20.094 1 23.3 163 GLU B O 1
ATOM 4081 N N . GLY B 1 164 ? -51.375 50.281 21.203 1 20.81 164 GLY B N 1
ATOM 4082 C CA . GLY B 1 164 ? -50.094 50.781 21.734 1 20.81 164 GLY B CA 1
ATOM 4083 C C . GLY B 1 164 ? -49.25 51.469 20.703 1 20.81 164 GLY B C 1
ATOM 4084 O O . GLY B 1 164 ? -49.406 51.219 19.5 1 20.81 164 GLY B O 1
ATOM 4085 N N . GLN B 1 165 ? -48.75 52.688 21.078 1 23.7 165 GLN B N 1
ATOM 4086 C CA . GLN B 1 165 ? -47.906 53.688 20.391 1 23.7 165 GLN B CA 1
ATOM 4087 C C . GLN B 1 165 ? -46.688 53.031 19.734 1 23.7 165 GLN B C 1
ATOM 4089 O O . GLN B 1 165 ? -46.031 52.188 20.344 1 23.7 165 GLN B O 1
ATOM 4094 N N . SER B 1 166 ? -46.812 52.844 18.469 1 23.66 166 SER B N 1
ATOM 4095 C CA . SER B 1 166 ? -45.844 52.281 17.516 1 23.66 166 SER B CA 1
ATOM 4096 C C . SER B 1 166 ? -44.469 52.969 17.641 1 23.66 166 SER B C 1
ATOM 4098 O O . SER B 1 166 ? -44.344 54.156 17.375 1 23.66 166 SER B O 1
ATOM 4100 N N . SER B 1 167 ? -43.906 52.938 18.875 1 23.42 167 SER B N 1
ATOM 4101 C CA . SER B 1 167 ? -42.594 53.594 18.781 1 23.42 167 SER B CA 1
ATOM 4102 C C . SER B 1 167 ? -41.781 53.062 17.609 1 23.42 167 SER B C 1
ATOM 4104 O O . SER B 1 167 ? -41.875 51.875 17.281 1 23.42 167 SER B O 1
ATOM 4106 N N . SER B 1 168 ? -41.625 53.906 16.625 1 23.97 168 SER B N 1
ATOM 4107 C CA . SER B 1 168 ? -40.844 53.75 15.398 1 23.97 168 SER B CA 1
ATOM 4108 C C . SER B 1 168 ? -39.469 53.188 15.688 1 23.97 168 SER B C 1
ATOM 4110 O O . SER B 1 168 ? -38.656 53.812 16.344 1 23.97 168 SER B O 1
ATOM 4112 N N . THR B 1 169 ? -39.375 52 16.266 1 26.25 169 THR B N 1
ATOM 4113 C CA . THR B 1 169 ? -38.031 51.5 16.359 1 26.25 169 THR B CA 1
ATOM 4114 C C . THR B 1 169 ? -37.344 51.531 15 1 26.25 169 THR B C 1
ATOM 4116 O O . THR B 1 169 ? -37.875 51 14.016 1 26.25 169 THR B O 1
ATOM 4119 N N . GLY B 1 170 ? -36.656 52.562 14.672 1 24.72 170 GLY B N 1
ATOM 4120 C CA . GLY B 1 170 ? -35.812 52.688 13.5 1 24.72 170 GLY B CA 1
ATOM 4121 C C . GLY B 1 170 ? -35.062 51.406 13.156 1 24.72 170 GLY B C 1
ATOM 4122 O O . GLY B 1 170 ? -34.531 50.75 14.047 1 24.72 170 GLY B O 1
ATOM 4123 N N . ASP B 1 171 ? -35.562 50.688 12.18 1 28.27 171 ASP B N 1
ATOM 4124 C CA . ASP B 1 171 ? -34.938 49.531 11.5 1 28.27 171 ASP B CA 1
ATOM 4125 C C . ASP B 1 171 ? -33.469 49.844 11.203 1 28.27 171 ASP B C 1
ATOM 4127 O O . ASP B 1 171 ? -33.156 50.719 10.406 1 28.27 171 ASP B O 1
ATOM 4131 N N . ILE B 1 172 ? -32.656 49.938 12.203 1 30.72 172 ILE B N 1
ATOM 4132 C CA . ILE B 1 172 ? -31.25 49.938 11.781 1 30.72 172 ILE B CA 1
ATOM 4133 C C . ILE B 1 172 ? -31.016 48.844 10.758 1 30.72 172 ILE B C 1
ATOM 4135 O O . ILE B 1 172 ? -31.25 47.656 11.039 1 30.72 172 ILE B O 1
ATOM 4139 N N . GLU B 1 173 ? -31.234 49.156 9.5 1 29.58 173 GLU B N 1
ATOM 4140 C CA . GLU B 1 173 ? -30.719 48.344 8.398 1 29.58 173 GLU B CA 1
ATOM 4141 C C . GLU B 1 173 ? -29.375 47.719 8.758 1 29.58 173 GLU B C 1
ATOM 4143 O O . GLU B 1 173 ? -28.406 48.438 9.008 1 29.58 173 GLU B O 1
ATOM 4148 N N . LEU B 1 174 ? -29.344 46.625 9.438 1 31.55 174 LEU B N 1
ATOM 4149 C CA . LEU B 1 174 ? -28.125 45.812 9.484 1 31.55 174 LEU B CA 1
ATOM 4150 C C . LEU B 1 174 ? -27.422 45.812 8.133 1 31.55 174 LEU B C 1
ATOM 4152 O O . LEU B 1 174 ? -27.969 45.344 7.137 1 31.55 174 LEU B O 1
ATOM 4156 N N . SER B 1 175 ? -26.734 46.812 7.77 1 31.73 175 SER B N 1
ATOM 4157 C CA . SER B 1 175 ? -25.812 46.812 6.633 1 31.73 175 SER B CA 1
ATOM 4158 C C . SER B 1 175 ? -25.266 45.438 6.371 1 31.73 175 SER B C 1
ATOM 4160 O O . SER B 1 175 ? -24.828 44.75 7.297 1 31.73 175 SER B O 1
ATOM 4162 N N . SER B 1 176 ? -25.734 44.688 5.387 1 34.44 176 SER B N 1
ATOM 4163 C CA . SER B 1 176 ? -25.266 43.406 4.82 1 34.44 176 SER B CA 1
ATOM 4164 C C . SER B 1 176 ? -23.75 43.312 4.812 1 34.44 176 SER B C 1
ATOM 4166 O O . SER B 1 176 ? -23.078 44.125 4.156 1 34.44 176 SER B O 1
ATOM 4168 N N . VAL B 1 177 ? -23.141 43.062 5.844 1 39.56 177 VAL B N 1
ATOM 4169 C CA . VAL B 1 177 ? -21.719 42.719 5.77 1 39.56 177 VAL B CA 1
ATOM 4170 C C . VAL B 1 177 ? -21.422 41.969 4.469 1 39.56 177 VAL B C 1
ATOM 4172 O O . VAL B 1 177 ? -22.109 41 4.137 1 39.56 177 VAL B O 1
ATOM 4175 N N . PRO B 1 178 ? -20.844 42.531 3.393 1 44.34 178 PRO B N 1
ATOM 4176 C CA . PRO B 1 178 ? -20.5 41.875 2.139 1 44.34 178 PRO B CA 1
ATOM 4177 C C . PRO B 1 178 ? -20.016 40.438 2.354 1 44.34 178 PRO B C 1
ATOM 4179 O O . PRO B 1 178 ? -19.375 40.125 3.361 1 44.34 178 PRO B O 1
ATOM 4182 N N . ASP B 1 179 ? -20.719 39.438 1.885 1 49.81 179 ASP B N 1
ATOM 4183 C CA . ASP B 1 179 ? -20.406 38.031 1.879 1 49.81 179 ASP B CA 1
ATOM 4184 C C . ASP B 1 179 ? -18.922 37.812 1.548 1 49.81 179 ASP B C 1
ATOM 4186 O O . ASP B 1 179 ? -18.484 38.094 0.435 1 49.81 179 ASP B O 1
ATOM 4190 N N . LYS B 1 180 ? -18.141 37.938 2.566 1 58.44 180 LYS B N 1
ATOM 4191 C CA . LYS B 1 180 ? -16.703 37.781 2.48 1 58.44 180 LYS B CA 1
ATOM 4192 C C . LYS B 1 180 ? -16.328 36.625 1.525 1 58.44 180 LYS B C 1
ATOM 4194 O O . LYS B 1 180 ? -15.18 36.562 1.08 1 58.44 180 LYS B O 1
ATOM 4199 N N . HIS B 1 181 ? -17.297 35.75 1.193 1 60.28 181 HIS B N 1
ATOM 4200 C CA . HIS B 1 181 ? -16.984 34.594 0.368 1 60.28 181 HIS B CA 1
ATOM 4201 C C . HIS B 1 181 ? -17.703 34.688 -0.979 1 60.28 181 HIS B C 1
ATOM 4203 O O . HIS B 1 181 ? -17.844 33.656 -1.672 1 60.28 181 HIS B O 1
ATOM 4209 N N . ALA B 1 182 ? -18.469 35.656 -1.334 1 54.28 182 ALA B N 1
ATOM 4210 C CA . ALA B 1 182 ? -19.328 35.781 -2.5 1 54.28 182 ALA B CA 1
ATOM 4211 C C . ALA B 1 182 ? -18.594 35.406 -3.779 1 54.28 182 ALA B C 1
ATOM 4213 O O . ALA B 1 182 ? -19.172 34.781 -4.676 1 54.28 182 ALA B O 1
ATOM 4214 N N . ASP B 1 183 ? -17.281 35.719 -3.961 1 55.03 183 ASP B N 1
ATOM 4215 C CA . ASP B 1 183 ? -16.578 35.5 -5.223 1 55.03 183 ASP B CA 1
ATOM 4216 C C . ASP B 1 183 ? -15.617 34.344 -5.121 1 55.03 183 ASP B C 1
ATOM 4218 O O . ASP B 1 183 ? -14.711 34.188 -5.945 1 55.03 183 ASP B O 1
ATOM 4222 N N . HIS B 1 184 ? -15.992 33.562 -4.133 1 64.06 184 HIS B N 1
ATOM 4223 C CA . HIS B 1 184 ? -15.016 32.5 -3.932 1 64.06 184 HIS B CA 1
ATOM 4224 C C . HIS B 1 184 ? -15.328 31.281 -4.809 1 64.06 18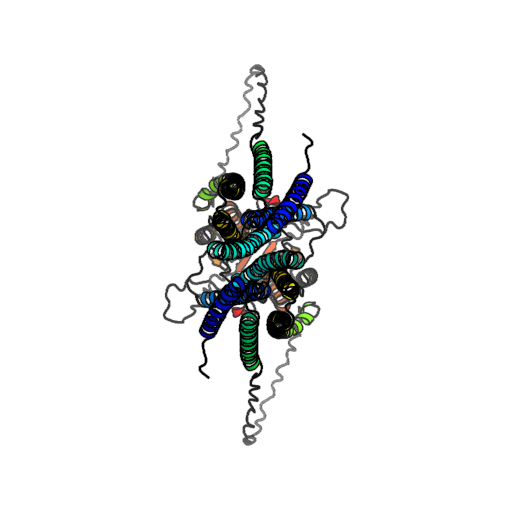4 HIS B C 1
ATOM 4226 O O . HIS B 1 184 ? -16.484 31.047 -5.152 1 64.06 184 HIS B O 1
ATOM 4232 N N . GLN B 1 185 ? -14.367 30.5 -5.32 1 60.53 185 GLN B N 1
ATOM 4233 C CA . GLN B 1 185 ? -14.445 29.359 -6.227 1 60.53 185 GLN B CA 1
ATOM 4234 C C . GLN B 1 185 ? -15.125 28.172 -5.555 1 60.53 185 GLN B C 1
ATOM 4236 O O . GLN B 1 185 ? -15.711 27.328 -6.23 1 60.53 185 GLN B O 1
ATOM 4241 N N . HIS B 1 186 ? -15.164 28.031 -4.277 1 57.34 186 HIS B N 1
ATOM 4242 C CA . HIS B 1 186 ? -15.695 26.859 -3.596 1 57.34 186 HIS B CA 1
ATOM 4243 C C . HIS B 1 186 ? -17.219 26.781 -3.729 1 57.34 186 HIS B C 1
ATOM 4245 O O . HIS B 1 186 ? -17.812 25.75 -3.461 1 57.34 186 HIS B O 1
ATOM 4251 N N . THR B 1 187 ? -18.062 27.719 -3.857 1 52.28 187 THR B N 1
ATOM 4252 C CA . THR B 1 187 ? -19.516 27.703 -3.967 1 52.28 187 THR B CA 1
ATOM 4253 C C . THR B 1 187 ? -19.953 26.703 -5.039 1 52.28 187 THR B C 1
ATOM 4255 O O . THR B 1 187 ? -21.078 26.219 -5.004 1 52.28 187 THR B O 1
ATOM 4258 N N . LYS B 1 188 ? -19.266 26.359 -5.969 1 48.31 188 LYS B N 1
ATOM 4259 C CA . LYS B 1 188 ? -19.625 25.453 -7.055 1 48.31 188 LYS B CA 1
ATOM 4260 C C . LYS B 1 188 ? -19.391 24 -6.66 1 48.31 188 LYS B C 1
ATOM 4262 O O . LYS B 1 188 ? -19.922 23.094 -7.289 1 48.31 188 LYS B O 1
ATOM 4267 N N . LEU B 1 189 ? -18.594 23.609 -5.641 1 51.34 189 LEU B N 1
ATOM 4268 C CA . LEU B 1 189 ? -17.984 22.312 -5.426 1 51.34 189 LEU B CA 1
ATOM 4269 C C . LEU B 1 189 ? -18.891 21.422 -4.559 1 51.34 189 LEU B C 1
ATOM 4271 O O . LEU B 1 189 ? -18.984 20.219 -4.781 1 51.34 189 LEU B O 1
ATOM 4275 N N . GLN B 1 190 ? -19.656 21.828 -3.508 1 49.72 190 GLN B N 1
ATOM 4276 C CA . GLN B 1 190 ? -20.266 20.984 -2.482 1 49.72 190 GLN B CA 1
ATOM 4277 C C . GLN B 1 190 ? -21.297 20.047 -3.086 1 49.72 190 GLN B C 1
ATOM 4279 O O . GLN B 1 190 ? -21.375 18.875 -2.705 1 49.72 190 GLN B O 1
ATOM 4284 N N . GLU B 1 191 ? -22.234 20.5 -3.762 1 46.94 191 GLU B N 1
ATOM 4285 C CA . GLU B 1 191 ? -23.312 19.672 -4.293 1 46.94 191 GLU B CA 1
ATOM 4286 C C . GLU B 1 191 ? -22.75 18.5 -5.105 1 46.94 191 GLU B C 1
ATOM 4288 O O . GLU B 1 191 ? -23.281 17.391 -5.031 1 46.94 191 GLU B O 1
ATOM 4293 N N . VAL B 1 192 ? -21.75 18.688 -5.641 1 46 192 VAL B N 1
ATOM 4294 C CA . VAL B 1 192 ? -21.219 17.719 -6.586 1 46 192 VAL B CA 1
ATOM 4295 C C . VAL B 1 192 ? -20.547 16.578 -5.832 1 46 192 VAL B C 1
ATOM 4297 O O . VAL B 1 192 ? -20.641 15.414 -6.23 1 46 192 VAL B O 1
ATOM 4300 N N . LEU B 1 193 ? -20.094 16.766 -4.625 1 50.03 193 LEU B N 1
ATOM 4301 C CA . LEU B 1 193 ? -19.281 15.789 -3.914 1 50.03 193 LEU B CA 1
ATOM 4302 C C . LEU B 1 193 ? -20.156 14.719 -3.268 1 50.03 193 LEU B C 1
ATOM 4304 O O . LEU B 1 193 ? -19.812 13.539 -3.299 1 50.03 193 LEU 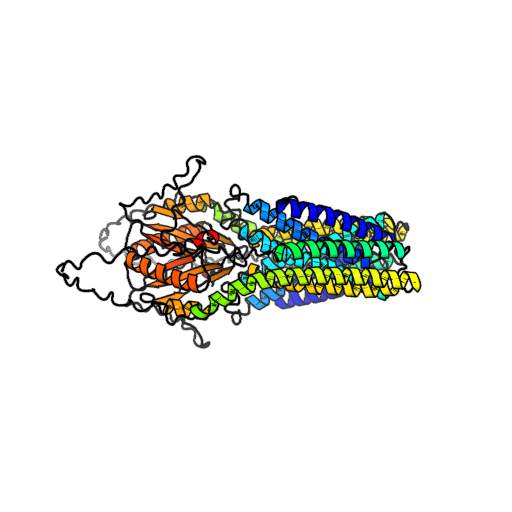B O 1
ATOM 4308 N N . GLU B 1 194 ? -21.203 15.078 -2.539 1 48.66 194 GLU B N 1
ATOM 4309 C CA . GLU B 1 194 ? -22.016 14.094 -1.837 1 48.66 194 GLU B CA 1
ATOM 4310 C C . GLU B 1 194 ? -22.672 13.125 -2.812 1 48.66 194 GLU B C 1
ATOM 4312 O O . GLU B 1 194 ? -22.719 11.914 -2.555 1 48.66 194 GLU B O 1
ATOM 4317 N N . LYS B 1 195 ? -23.375 13.656 -3.711 1 46.75 195 LYS B N 1
ATOM 4318 C CA . LYS B 1 195 ? -24.078 12.828 -4.684 1 46.75 195 LYS B CA 1
ATOM 4319 C C . LYS B 1 195 ? -23.125 11.867 -5.391 1 46.75 195 LYS B C 1
ATOM 4321 O O . LYS B 1 195 ? -23.469 10.703 -5.617 1 46.75 195 LYS B O 1
ATOM 4326 N N . LYS B 1 196 ? -22.031 12.242 -5.555 1 48.97 196 LYS B N 1
ATOM 4327 C CA . LYS B 1 196 ? -21.047 11.469 -6.312 1 48.97 196 LYS B CA 1
ATOM 4328 C C . LYS B 1 196 ? -20.484 10.328 -5.477 1 48.97 196 LYS B C 1
ATOM 4330 O O . LYS B 1 196 ? -20.234 9.242 -6 1 48.97 196 LYS B O 1
ATOM 4335 N N . SER B 1 197 ? -20.469 10.469 -4.156 1 50.94 197 SER B N 1
ATOM 4336 C CA . SER B 1 197 ? -19.875 9.438 -3.312 1 50.94 197 SER B CA 1
ATOM 4337 C C . SER B 1 197 ? -20.781 8.211 -3.217 1 50.94 197 SER B C 1
ATOM 4339 O O . SER B 1 197 ? -20.312 7.074 -3.289 1 50.94 197 SER B O 1
ATOM 4341 N N . TYR B 1 198 ? -22.109 8.461 -2.904 1 47.62 198 TYR B N 1
ATOM 4342 C CA . TYR B 1 198 ? -23.062 7.371 -2.807 1 47.62 198 TYR B CA 1
ATOM 4343 C C . TYR B 1 198 ? -23.125 6.586 -4.113 1 47.62 198 TYR B C 1
ATOM 4345 O O . TYR B 1 198 ? -23.125 5.352 -4.102 1 47.62 198 TYR B O 1
ATOM 4353 N N . ASP B 1 199 ? -23.156 7.352 -5.156 1 49.62 199 ASP B N 1
ATOM 4354 C CA . ASP B 1 199 ? -23.266 6.738 -6.477 1 49.62 199 ASP B CA 1
ATOM 4355 C C . ASP B 1 199 ? -22.031 5.922 -6.816 1 49.62 199 ASP B C 1
ATOM 4357 O O . ASP B 1 199 ? -22.125 4.816 -7.352 1 49.62 199 ASP B O 1
ATOM 4361 N N . LEU B 1 200 ? -21.047 6.355 -6.262 1 52.78 200 LEU B N 1
ATOM 4362 C CA . LEU B 1 200 ? -19.797 5.684 -6.613 1 52.78 200 LEU B CA 1
ATOM 4363 C C . LEU B 1 200 ? -19.641 4.398 -5.809 1 52.78 200 LEU B C 1
ATOM 4365 O O . LEU B 1 200 ? -19.109 3.408 -6.32 1 52.78 200 LEU B O 1
ATOM 4369 N N . GLY B 1 201 ? -20.234 4.434 -4.625 1 56.19 201 GLY B N 1
ATOM 4370 C CA . GLY B 1 201 ? -20.188 3.225 -3.816 1 56.19 201 GLY B CA 1
ATOM 4371 C C . GLY B 1 201 ? -21.031 2.09 -4.391 1 56.19 201 GLY B C 1
ATOM 4372 O O . GLY B 1 201 ? -20.562 0.948 -4.453 1 56.19 201 GLY B O 1
ATOM 4373 N N . LEU B 1 202 ? -22.219 2.5 -4.758 1 57.25 202 LEU B N 1
ATOM 4374 C CA . LEU B 1 202 ? -23.109 1.513 -5.352 1 57.25 202 LEU B CA 1
ATOM 4375 C C . LEU B 1 202 ? -22.562 1.007 -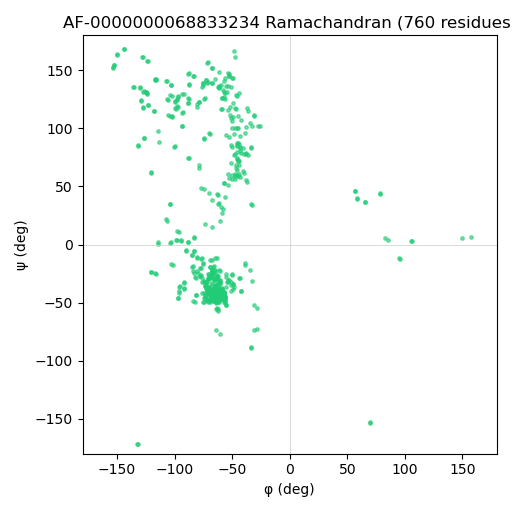6.68 1 57.25 202 LEU B C 1
ATOM 4377 O O . LEU B 1 202 ? -22.609 -0.193 -6.961 1 57.25 202 LEU B O 1
ATOM 4381 N N . LEU B 1 203 ? -22.094 1.903 -7.398 1 59.38 203 LEU B N 1
ATOM 4382 C CA . LEU B 1 203 ? -21.484 1.529 -8.68 1 59.38 203 LEU B CA 1
ATOM 4383 C C . LEU B 1 203 ? -20.297 0.602 -8.461 1 59.38 203 LEU B C 1
ATOM 4385 O O . LEU B 1 203 ? -20.125 -0.383 -9.188 1 59.38 203 LEU B O 1
ATOM 4389 N N . GLY B 1 204 ? -19.578 0.866 -7.457 1 63.69 204 GLY B N 1
ATOM 4390 C CA . GLY B 1 204 ? -18.453 0.018 -7.133 1 63.69 204 GLY B CA 1
ATOM 4391 C C . GLY B 1 204 ? -18.844 -1.395 -6.75 1 63.69 204 GLY B C 1
ATOM 4392 O O . GLY B 1 204 ? -18.234 -2.363 -7.199 1 63.69 204 GLY B O 1
ATOM 4393 N N . ALA B 1 205 ? -19.922 -1.459 -6.023 1 64.69 205 ALA B N 1
ATOM 4394 C CA . ALA B 1 205 ? -20.406 -2.766 -5.594 1 64.69 205 ALA B CA 1
ATOM 4395 C C . ALA B 1 205 ? -20.969 -3.557 -6.777 1 64.69 205 ALA B C 1
ATOM 4397 O O . ALA B 1 205 ? -20.734 -4.762 -6.891 1 64.69 205 ALA B O 1
ATOM 4398 N N . MET B 1 206 ? -21.641 -2.863 -7.637 1 64.31 206 MET B N 1
ATOM 4399 C CA . MET B 1 206 ? -22.219 -3.518 -8.805 1 64.31 206 MET B CA 1
ATOM 4400 C C . MET B 1 206 ? -21.141 -4.016 -9.75 1 64.31 206 MET B C 1
ATOM 4402 O O . MET B 1 206 ? -21.234 -5.129 -10.273 1 64.31 206 MET B O 1
ATOM 4406 N N . VAL B 1 207 ? -20.172 -3.252 -9.953 1 67.12 207 VAL B N 1
ATOM 4407 C CA . VAL B 1 207 ? -19.078 -3.621 -10.828 1 67.12 207 VAL B CA 1
ATOM 4408 C C . VAL B 1 207 ? -18.344 -4.836 -10.266 1 67.12 207 VAL B C 1
ATOM 4410 O O . VAL B 1 207 ? -17.969 -5.742 -11.016 1 67.12 207 VAL B O 1
ATOM 4413 N N . HIS B 1 208 ? -18.297 -4.805 -9 1 70.06 208 HIS B N 1
ATOM 4414 C CA . HIS B 1 208 ? -17.641 -5.934 -8.344 1 70.06 208 HIS B CA 1
ATOM 4415 C C . HIS B 1 208 ? -18.438 -7.215 -8.523 1 70.06 208 HIS B C 1
ATOM 4417 O O . HIS B 1 208 ? -17.891 -8.258 -8.891 1 70.06 208 HIS B O 1
ATOM 4423 N N . LEU B 1 209 ? -19.766 -7.062 -8.359 1 71.06 209 LEU B N 1
ATOM 4424 C CA . LEU B 1 209 ? -20.625 -8.227 -8.477 1 71.06 209 LEU B CA 1
ATOM 4425 C C . LEU B 1 209 ? -20.672 -8.734 -9.922 1 71.06 209 LEU B C 1
ATOM 4427 O O . LEU B 1 209 ? -20.688 -9.945 -10.156 1 71.06 209 LEU B O 1
ATOM 4431 N N . PHE B 1 210 ? -20.578 -7.832 -10.797 1 74.06 210 PHE B N 1
ATOM 4432 C CA . PHE B 1 210 ? -20.562 -8.195 -12.203 1 74.06 210 PHE B CA 1
ATOM 4433 C C . PHE B 1 210 ? -19.25 -8.883 -12.57 1 74.06 210 PHE B C 1
ATOM 4435 O O . PHE B 1 210 ? -19.234 -9.852 -13.328 1 74.06 210 PHE B O 1
ATOM 4442 N N . GLY B 1 211 ? -18.234 -8.344 -12.078 1 76.19 211 GLY B N 1
ATOM 4443 C CA . GLY B 1 211 ? -16.938 -8.977 -12.297 1 76.19 211 GLY B CA 1
ATOM 4444 C C . GLY B 1 211 ? -16.875 -10.398 -11.758 1 76.19 211 GLY B C 1
ATOM 4445 O O . GLY B 1 211 ? -16.375 -11.297 -12.438 1 76.19 211 GLY B O 1
ATOM 4446 N N . ASP B 1 212 ? -17.5 -10.57 -10.664 1 82.31 212 ASP B N 1
ATOM 4447 C CA . ASP B 1 212 ? -17.547 -11.898 -10.055 1 82.31 212 ASP B CA 1
ATOM 4448 C C . ASP B 1 212 ? -18.359 -12.867 -10.914 1 82.31 212 ASP B C 1
ATOM 4450 O O . ASP B 1 212 ? -17.969 -14.016 -11.102 1 82.31 212 ASP B O 1
ATOM 4454 N N . ALA B 1 213 ? -19.453 -12.344 -11.336 1 83.69 213 ALA B N 1
ATOM 4455 C CA . ALA B 1 213 ? -20.328 -13.18 -12.164 1 83.69 213 ALA B CA 1
ATOM 4456 C C . ALA B 1 213 ? -19.625 -13.57 -13.461 1 83.69 213 ALA B C 1
ATOM 4458 O O . ALA B 1 213 ? -19.766 -14.711 -13.922 1 83.69 213 ALA B O 1
ATOM 4459 N N . LEU B 1 214 ? -18.953 -12.688 -14.008 1 86.81 214 LEU B N 1
ATOM 4460 C CA . LEU B 1 214 ? -18.234 -12.961 -15.242 1 86.81 214 LEU B CA 1
ATOM 4461 C C . LEU B 1 214 ? -17.188 -14.047 -15.031 1 86.81 214 LEU B C 1
ATOM 4463 O O . LEU B 1 214 ? -17.031 -14.93 -15.883 1 86.81 214 LEU B O 1
ATOM 4467 N N . ASN B 1 215 ? -16.484 -13.984 -13.992 1 88.94 215 ASN B N 1
ATOM 4468 C CA . ASN B 1 215 ? -15.484 -15 -13.688 1 88.94 215 ASN B CA 1
ATOM 4469 C C . ASN B 1 215 ? -16.109 -16.391 -13.555 1 88.94 215 ASN B C 1
ATOM 4471 O O . ASN B 1 215 ? -15.586 -17.359 -14.102 1 88.94 215 ASN B O 1
ATOM 4475 N N . ASN B 1 216 ? -17.25 -16.422 -12.875 1 90.56 216 ASN B N 1
ATOM 4476 C CA . ASN B 1 216 ? -17.953 -17.703 -12.742 1 90.56 216 ASN B CA 1
ATOM 4477 C C . ASN B 1 216 ? -18.438 -18.219 -14.094 1 90.56 216 ASN B C 1
ATOM 4479 O O . ASN B 1 216 ? -18.406 -19.422 -14.352 1 90.56 216 ASN B O 1
ATOM 4483 N N . LEU B 1 217 ? -18.812 -17.312 -14.867 1 92.88 217 LEU B N 1
ATOM 4484 C CA . LEU B 1 217 ? -19.281 -17.703 -16.188 1 92.88 217 LEU B CA 1
ATOM 4485 C C . LEU B 1 217 ? -18.141 -18.312 -17.016 1 92.88 217 LEU B C 1
ATOM 4487 O O . LEU B 1 217 ? -18.344 -19.297 -17.719 1 92.88 217 LEU B O 1
ATOM 4491 N N . PHE B 1 218 ? -17 -17.719 -16.938 1 94.44 218 PHE B N 1
ATOM 4492 C CA . PHE B 1 218 ? -15.844 -18.266 -17.656 1 94.44 218 PHE B CA 1
ATOM 4493 C C . PHE B 1 218 ? -15.555 -19.688 -17.188 1 94.44 218 PHE B C 1
ATOM 4495 O O . PHE B 1 218 ? -15.25 -20.562 -18.016 1 94.44 218 PHE B O 1
ATOM 4502 N N . VAL B 1 219 ? -15.648 -19.906 -15.891 1 94.12 219 VAL B N 1
ATOM 4503 C CA . VAL B 1 219 ? -15.406 -21.234 -15.328 1 94.12 219 VAL B CA 1
ATOM 4504 C C . VAL B 1 219 ? -16.438 -22.219 -15.867 1 94.12 219 VAL B C 1
ATOM 4506 O O . VAL B 1 219 ? -16.094 -23.297 -16.344 1 94.12 219 VAL B O 1
ATOM 4509 N N . ILE B 1 220 ? -17.688 -21.812 -15.836 1 95.56 220 ILE B N 1
ATOM 4510 C CA . ILE B 1 220 ? -18.797 -22.672 -16.219 1 95.56 220 ILE B CA 1
ATOM 4511 C C . ILE B 1 220 ? -18.703 -22.984 -17.719 1 95.56 220 ILE B C 1
ATOM 4513 O O . ILE B 1 220 ? -18.812 -24.141 -18.125 1 95.56 220 ILE B O 1
ATOM 4517 N N . ILE B 1 221 ? -18.438 -22.016 -18.5 1 95.62 221 ILE B N 1
ATOM 4518 C CA . ILE B 1 221 ? -18.359 -22.188 -19.953 1 95.62 221 ILE B CA 1
ATOM 4519 C C . ILE B 1 221 ? -17.188 -23.109 -20.297 1 95.62 221 ILE B C 1
ATOM 4521 O O . ILE B 1 221 ? -17.328 -24.031 -21.094 1 95.62 221 ILE B O 1
ATOM 4525 N N . ALA B 1 222 ? -16.094 -22.844 -19.703 1 96.12 222 ALA B N 1
ATOM 4526 C CA . ALA B 1 222 ? -14.906 -23.656 -19.953 1 96.12 222 ALA B CA 1
ATOM 4527 C C . ALA B 1 222 ? -15.156 -25.109 -19.578 1 96.12 222 ALA B C 1
ATOM 4529 O O . ALA B 1 222 ? -14.859 -26.031 -20.359 1 96.12 222 ALA B O 1
ATOM 4530 N N . ALA B 1 223 ? -15.773 -25.281 -18.422 1 95.75 223 ALA B N 1
ATOM 4531 C CA . ALA B 1 223 ? -16.047 -26.625 -17.953 1 95.75 223 ALA B CA 1
ATOM 4532 C C . ALA B 1 223 ? -17.047 -27.344 -18.859 1 95.75 223 ALA B C 1
ATOM 4534 O O . ALA B 1 223 ? -16.875 -28.516 -19.188 1 95.75 223 ALA B O 1
ATOM 4535 N N . ALA B 1 224 ? -18.016 -26.672 -19.328 1 96.19 224 ALA B N 1
ATOM 4536 C CA . ALA B 1 224 ? -19.047 -27.234 -20.203 1 96.19 224 ALA B CA 1
ATOM 4537 C C . ALA B 1 224 ? -18.438 -27.625 -21.547 1 96.19 224 ALA B C 1
ATOM 4539 O O . ALA B 1 224 ? -18.734 -28.703 -22.078 1 96.19 224 ALA B O 1
ATOM 4540 N N . VAL B 1 225 ? -17.656 -26.766 -22.062 1 96.38 225 VAL B N 1
ATOM 4541 C CA . VAL B 1 225 ? -17.031 -27.016 -23.359 1 96.38 225 VAL B CA 1
ATOM 4542 C C . VAL B 1 225 ? -16.094 -28.234 -23.25 1 96.38 225 VAL B C 1
ATOM 4544 O O . VAL B 1 225 ? -16.109 -29.109 -24.109 1 96.38 225 VAL B O 1
ATOM 4547 N N . ILE B 1 226 ? -15.344 -28.297 -22.172 1 94.69 226 ILE B N 1
ATOM 4548 C CA . ILE B 1 226 ? -14.422 -29.422 -21.984 1 94.69 226 ILE B CA 1
ATOM 4549 C C . ILE B 1 226 ? -15.211 -30.703 -21.797 1 94.69 226 ILE B C 1
ATOM 4551 O O . ILE B 1 226 ? -14.844 -31.75 -22.328 1 94.69 226 ILE B O 1
ATOM 4555 N N . TRP B 1 227 ? -16.297 -30.594 -21.062 1 94.06 227 TRP B N 1
ATOM 4556 C CA . TRP B 1 227 ? -17.141 -31.766 -20.781 1 94.06 227 TRP B CA 1
ATOM 4557 C C . TRP B 1 227 ? -17.75 -32.312 -22.062 1 94.06 227 TRP B C 1
ATOM 4559 O O . TRP B 1 227 ? -17.766 -33.531 -22.266 1 94.06 227 TRP B O 1
ATOM 4569 N N . LYS B 1 228 ? -18.125 -31.531 -22.953 1 95 228 LYS B N 1
ATOM 4570 C CA . LYS B 1 228 ? -18.844 -31.969 -24.141 1 95 228 LYS B CA 1
ATOM 4571 C C . LYS B 1 228 ? -17.875 -32.281 -25.281 1 95 228 LYS B C 1
ATOM 4573 O O . LYS B 1 228 ? -18.109 -33.188 -26.078 1 95 228 LYS B O 1
ATOM 4578 N N . THR B 1 229 ? -16.719 -31.547 -25.359 1 94.06 229 THR B N 1
ATOM 4579 C CA . THR B 1 229 ? -15.875 -31.656 -26.547 1 94.06 229 THR B CA 1
ATOM 4580 C C . THR B 1 229 ? -14.516 -32.25 -26.203 1 94.06 229 THR B C 1
ATOM 4582 O O . THR B 1 229 ? -13.781 -32.719 -27.078 1 94.06 229 THR B O 1
ATOM 4585 N N . GLY B 1 230 ? -14.07 -32.125 -25.031 1 90.81 230 GLY B N 1
ATOM 4586 C CA . GLY B 1 230 ? -12.75 -32.562 -24.625 1 90.81 230 GLY B CA 1
ATOM 4587 C C . GLY B 1 230 ? -11.656 -31.578 -24.938 1 90.81 230 GLY B C 1
ATOM 4588 O O . GLY B 1 230 ? -10.469 -31.844 -24.719 1 90.81 230 GLY B O 1
ATOM 4589 N N . PHE B 1 231 ? -12.07 -30.391 -25.438 1 92.19 231 PHE B N 1
ATOM 4590 C CA . PHE B 1 231 ? -11.117 -29.344 -25.797 1 92.19 231 PHE B CA 1
ATOM 4591 C C . PHE B 1 231 ? -10.555 -28.672 -24.547 1 92.19 231 PHE B C 1
ATOM 4593 O O . PHE B 1 231 ? -11.055 -27.641 -24.109 1 92.19 231 PHE B O 1
ATOM 4600 N N . SER B 1 232 ? -9.461 -29.188 -24.062 1 91.19 232 SER B N 1
ATOM 4601 C CA . SER B 1 232 ? -8.906 -28.797 -22.766 1 91.19 232 SER B CA 1
ATOM 4602 C C . SER B 1 232 ? -8.242 -27.422 -22.859 1 91.19 232 SER B C 1
ATOM 4604 O O . SER B 1 232 ? -8.023 -26.766 -21.828 1 91.19 232 SER B O 1
ATOM 4606 N N . ARG B 1 233 ? -7.93 -26.906 -24.062 1 93.06 233 ARG B N 1
ATOM 4607 C CA . ARG B 1 233 ? -7.281 -25.609 -24.234 1 93.06 233 ARG B CA 1
ATOM 4608 C C . ARG B 1 233 ? -8.203 -24.469 -23.781 1 93.06 233 ARG B C 1
ATOM 4610 O O . ARG B 1 233 ? -7.742 -23.359 -23.516 1 93.06 233 ARG B O 1
ATOM 4617 N N . VAL B 1 234 ? -9.445 -24.844 -23.719 1 94.69 234 VAL B N 1
ATOM 4618 C CA . VAL B 1 234 ? -10.414 -23.828 -23.312 1 94.69 234 VAL B CA 1
ATOM 4619 C C . VAL B 1 234 ? -10.156 -23.422 -21.859 1 94.69 234 VAL B C 1
ATOM 4621 O O . VAL B 1 234 ? -10.422 -22.281 -21.469 1 94.69 234 VAL B O 1
ATOM 4624 N N . ASP B 1 235 ? -9.648 -24.344 -21.078 1 94.69 235 ASP B N 1
ATOM 4625 C CA . ASP B 1 235 ? -9.289 -24 -19.703 1 94.69 235 ASP B CA 1
ATOM 4626 C C . ASP B 1 235 ? -8.227 -22.906 -19.672 1 94.69 235 ASP B C 1
ATOM 4628 O O . ASP B 1 235 ? -8.305 -21.984 -18.844 1 94.69 235 ASP B O 1
ATOM 4632 N N . GLY B 1 236 ? -7.223 -22.984 -20.516 1 94.75 236 GLY B N 1
ATOM 4633 C CA . GLY B 1 236 ? -6.195 -21.969 -20.625 1 94.75 236 GLY B CA 1
ATOM 4634 C C . GLY B 1 236 ? -6.73 -20.625 -21.078 1 94.75 236 GLY B C 1
ATOM 4635 O O . GLY B 1 236 ? -6.359 -19.578 -20.516 1 94.75 236 GLY B O 1
ATOM 4636 N N . ILE B 1 237 ? -7.586 -20.656 -22.031 1 96.06 237 ILE B N 1
ATOM 4637 C CA . ILE B 1 237 ? -8.18 -19.422 -22.547 1 96.06 237 ILE B CA 1
ATOM 4638 C C . ILE B 1 237 ? -9.008 -18.75 -21.469 1 96.06 237 ILE B C 1
ATOM 4640 O O . ILE B 1 237 ? -8.859 -17.547 -21.219 1 96.06 237 ILE B O 1
ATOM 4644 N N . ALA B 1 238 ? -9.852 -19.547 -20.859 1 95.88 238 ALA B N 1
ATOM 4645 C CA . ALA B 1 238 ? -10.703 -19.016 -19.797 1 95.88 238 ALA B CA 1
ATOM 4646 C C . ALA B 1 238 ? -9.859 -18.469 -18.656 1 95.88 238 ALA B C 1
ATOM 4648 O O . ALA B 1 238 ? -10.172 -17.422 -18.094 1 95.88 238 ALA B O 1
ATOM 4649 N N . SER B 1 239 ? -8.828 -19.188 -18.281 1 95.62 239 SER B N 1
ATOM 4650 C CA . SER B 1 239 ? -7.941 -18.734 -17.219 1 95.62 239 SER B CA 1
ATOM 4651 C C . SER B 1 239 ? -7.254 -17.422 -17.578 1 95.62 239 SER B C 1
ATOM 4653 O O . SER B 1 239 ? -7.059 -16.562 -16.719 1 95.62 239 SER B O 1
ATOM 4655 N N . PHE B 1 240 ? -6.844 -17.344 -18.812 1 96 240 PHE B N 1
ATOM 4656 C CA . PHE B 1 240 ? -6.234 -16.109 -19.297 1 96 240 PHE B CA 1
ATOM 4657 C C . PHE B 1 240 ? -7.207 -14.945 -19.172 1 96 240 PHE B C 1
ATOM 4659 O O . PHE B 1 240 ? -6.832 -13.867 -18.688 1 96 240 PHE B O 1
ATOM 4666 N N . LEU B 1 241 ? -8.414 -15.188 -19.516 1 95.25 241 LEU B N 1
ATOM 4667 C CA . LEU B 1 241 ? -9.445 -14.148 -19.438 1 95.25 241 LEU B CA 1
ATOM 4668 C C . LEU B 1 241 ? -9.719 -13.773 -17.984 1 95.25 241 LEU B C 1
ATOM 4670 O O . LEU B 1 241 ? -9.852 -12.594 -17.672 1 95.25 241 LEU B O 1
ATOM 4674 N N . VAL B 1 242 ? -9.781 -14.719 -17.141 1 93.56 242 VAL B N 1
ATOM 4675 C CA . VAL B 1 242 ? -10 -14.453 -15.727 1 93.56 242 VAL B CA 1
ATOM 4676 C C . VAL B 1 242 ? -8.797 -13.703 -15.156 1 93.56 242 VAL B C 1
ATOM 4678 O O . VAL B 1 242 ? -8.961 -12.75 -14.383 1 93.56 242 VAL B O 1
ATOM 4681 N N . GLY B 1 243 ? -7.598 -14.156 -15.539 1 94.25 243 GLY B N 1
ATOM 4682 C CA . GLY B 1 243 ? -6.402 -13.445 -15.102 1 94.25 243 GLY B CA 1
ATOM 4683 C C . GLY B 1 243 ? -6.402 -11.984 -15.5 1 94.25 243 GLY B C 1
ATOM 4684 O O . GLY B 1 243 ? -6.082 -11.109 -14.688 1 94.25 243 GLY B O 1
ATOM 4685 N N . ILE B 1 244 ? -6.816 -11.734 -16.703 1 93.81 244 ILE B N 1
ATOM 4686 C CA . ILE B 1 244 ? -6.898 -10.367 -17.203 1 93.81 244 ILE B CA 1
ATOM 4687 C C . ILE B 1 244 ? -7.969 -9.594 -16.422 1 93.81 244 ILE B C 1
ATOM 4689 O O . ILE B 1 244 ? -7.781 -8.422 -16.094 1 93.81 244 ILE B O 1
ATOM 4693 N N . SER B 1 245 ? -8.984 -10.297 -16.203 1 91.06 245 SER B N 1
ATOM 4694 C CA . SER B 1 245 ? -10.062 -9.664 -15.445 1 91.06 245 SER B CA 1
ATOM 4695 C C . SER B 1 245 ? -9.594 -9.281 -14.047 1 91.06 245 SER B C 1
ATOM 4697 O O . SER B 1 245 ? -9.906 -8.195 -13.562 1 91.06 245 SER B O 1
ATOM 4699 N N . ILE B 1 246 ? -8.859 -10.141 -13.383 1 89.44 246 ILE B N 1
ATOM 4700 C CA . ILE B 1 246 ? -8.32 -9.875 -12.047 1 89.44 246 ILE B CA 1
ATOM 4701 C C . ILE B 1 246 ? -7.395 -8.664 -12.102 1 89.44 246 ILE B C 1
ATOM 4703 O O . ILE B 1 246 ? -7.504 -7.758 -11.273 1 89.44 246 ILE B O 1
ATOM 4707 N N . LEU B 1 247 ? -6.625 -8.57 -13.133 1 92.38 247 LEU B N 1
ATOM 4708 C CA . LEU B 1 247 ? -5.699 -7.457 -13.273 1 92.38 247 LEU B CA 1
ATOM 4709 C C . LEU B 1 247 ? -6.445 -6.168 -13.602 1 92.38 247 LEU B C 1
ATOM 4711 O O . LEU B 1 247 ? -6.105 -5.102 -13.086 1 92.38 247 LEU B O 1
ATOM 4715 N N . ALA B 1 248 ? -7.43 -6.285 -14.375 1 90 248 ALA B N 1
ATOM 4716 C CA . ALA B 1 248 ? -8.203 -5.125 -14.812 1 90 248 ALA B CA 1
ATOM 4717 C C . ALA B 1 248 ? -8.969 -4.504 -13.648 1 90 248 ALA B C 1
ATOM 4719 O O . ALA B 1 248 ? -9.266 -3.307 -13.664 1 90 248 ALA B O 1
ATOM 4720 N N . THR B 1 249 ? -9.258 -5.25 -12.656 1 83.94 249 THR B N 1
ATOM 4721 C CA . THR B 1 249 ? -9.984 -4.73 -11.508 1 83.94 249 THR B CA 1
ATOM 4722 C C . THR B 1 249 ? -9.023 -4.324 -10.391 1 83.94 249 THR B C 1
ATOM 4724 O O . THR B 1 249 ? -9.258 -3.33 -9.703 1 83.94 249 THR B O 1
ATOM 4727 N N . SER B 1 250 ? -7.98 -5.082 -10.258 1 88.88 250 SER B N 1
ATOM 4728 C CA . SER B 1 250 ? -7.059 -4.836 -9.156 1 88.88 250 SER B CA 1
ATOM 4729 C C . SER B 1 250 ? -6.195 -3.607 -9.414 1 88.88 250 SER B C 1
ATOM 4731 O O . SER B 1 250 ? -5.895 -2.846 -8.5 1 88.88 250 SER B O 1
ATOM 4733 N N . ILE B 1 251 ? -5.863 -3.32 -10.656 1 91.12 251 ILE B N 1
ATOM 4734 C CA . ILE B 1 251 ? -4.93 -2.25 -10.984 1 91.12 251 ILE B CA 1
ATOM 4735 C C . ILE B 1 251 ? -5.586 -0.896 -10.734 1 91.12 251 ILE B C 1
ATOM 4737 O O . ILE B 1 251 ? -5.02 -0.038 -10.055 1 91.12 251 ILE B O 1
ATOM 4741 N N . PRO B 1 252 ? -6.836 -0.654 -11.211 1 89.06 252 PRO B N 1
ATOM 4742 C CA . PRO B 1 252 ? -7.484 0.62 -10.898 1 89.06 252 PRO B CA 1
ATOM 4743 C C . PRO B 1 252 ? -7.691 0.824 -9.398 1 89.06 252 PRO B C 1
ATOM 4745 O O . PRO B 1 252 ? -7.551 1.943 -8.898 1 89.06 252 PRO B O 1
ATOM 4748 N N . LEU B 1 253 ? -8.078 -0.226 -8.703 1 83.62 253 LEU B N 1
ATOM 4749 C CA . LEU B 1 253 ? -8.234 -0.153 -7.25 1 83.62 253 LEU B CA 1
ATOM 4750 C C . LEU B 1 253 ? -6.926 0.279 -6.59 1 83.62 253 LEU B C 1
ATOM 4752 O O . LEU B 1 253 ? -6.93 1.13 -5.695 1 83.62 253 LEU B O 1
ATOM 4756 N N . MET B 1 254 ? -5.875 -0.32 -7.043 1 89.88 254 MET B N 1
ATOM 4757 C CA . MET B 1 254 ? -4.551 0.004 -6.523 1 89.88 254 MET B CA 1
ATOM 4758 C C . MET B 1 254 ? -4.199 1.461 -6.805 1 89.88 254 MET B C 1
ATOM 4760 O O . MET B 1 254 ? -3.717 2.17 -5.918 1 89.88 254 MET B O 1
ATOM 4764 N N . TRP B 1 255 ? -4.508 1.957 -7.926 1 89.94 255 TRP B N 1
ATOM 4765 C CA . TRP B 1 255 ? -4.145 3.314 -8.312 1 89.94 255 TRP B CA 1
ATOM 4766 C C . TRP B 1 255 ? -4.961 4.34 -7.531 1 89.94 255 TRP B C 1
ATOM 4768 O O . TRP B 1 255 ? -4.43 5.367 -7.098 1 89.94 255 TRP B O 1
ATOM 4778 N N . ARG B 1 256 ? -6.168 4.082 -7.363 1 86.75 256 ARG B N 1
ATOM 4779 C CA . ARG B 1 256 ? -7.02 4.996 -6.613 1 86.75 256 ARG B CA 1
ATOM 4780 C C . ARG B 1 256 ? -6.566 5.098 -5.16 1 86.75 256 ARG B C 1
ATOM 4782 O O . ARG B 1 256 ? -6.535 6.191 -4.59 1 86.75 256 ARG B O 1
ATOM 4789 N N . SER B 1 257 ? -6.25 3.992 -4.621 1 89.5 257 SER B N 1
ATOM 4790 C CA . SER B 1 257 ? -5.793 3.986 -3.236 1 89.5 257 SER B CA 1
ATOM 4791 C C . SER B 1 257 ? -4.391 4.57 -3.117 1 89.5 257 SER B C 1
ATOM 4793 O O . SER B 1 257 ? -4.074 5.242 -2.131 1 89.5 257 SER B O 1
ATOM 4795 N N . ALA B 1 258 ? -3.562 4.348 -4.133 1 91.44 258 ALA B N 1
ATOM 4796 C CA . ALA B 1 258 ? -2.201 4.879 -4.133 1 91.44 258 ALA B CA 1
ATOM 4797 C C . ALA B 1 258 ? -2.211 6.406 -4.113 1 91.44 258 ALA B C 1
ATOM 4799 O O . ALA B 1 258 ? -1.368 7.031 -3.463 1 91.44 258 ALA B O 1
ATOM 4800 N N . ARG B 1 259 ? -3.109 6.992 -4.777 1 88.88 259 ARG B N 1
ATOM 4801 C CA . ARG B 1 259 ? -3.221 8.445 -4.816 1 88.88 259 ARG B CA 1
ATOM 4802 C C . ARG B 1 259 ? -3.406 9.023 -3.414 1 88.88 259 ARG B C 1
ATOM 4804 O O . ARG B 1 259 ? -2.777 10.023 -3.059 1 88.88 259 ARG B O 1
ATOM 4811 N N . LEU B 1 260 ? -4.211 8.391 -2.654 1 88.44 260 LEU B N 1
ATOM 4812 C CA . LEU B 1 260 ? -4.461 8.836 -1.288 1 88.44 260 LEU B CA 1
ATOM 4813 C C . LEU B 1 260 ? -3.23 8.617 -0.413 1 88.44 260 LEU B C 1
ATOM 4815 O O . LEU B 1 260 ? -2.877 9.484 0.394 1 88.44 260 LEU B O 1
ATOM 4819 N N . LEU B 1 261 ? -2.588 7.531 -0.646 1 89.19 261 LEU B N 1
ATOM 4820 C CA . LEU B 1 261 ? -1.423 7.195 0.166 1 89.19 261 LEU B CA 1
ATOM 4821 C C . LEU B 1 261 ? -0.251 8.117 -0.156 1 89.19 261 LEU B C 1
ATOM 4823 O O . LEU B 1 261 ? 0.615 8.344 0.692 1 89.19 261 LEU B O 1
ATOM 4827 N N . LEU B 1 262 ? -0.255 8.648 -1.359 1 87.25 262 LEU B N 1
ATOM 4828 C CA . LEU B 1 262 ? 0.776 9.594 -1.768 1 87.25 262 LEU B CA 1
ATOM 4829 C C . LEU B 1 262 ? 0.437 11.008 -1.297 1 87.25 262 LEU B C 1
ATOM 4831 O O . LEU B 1 262 ? 1.133 11.969 -1.641 1 87.25 262 LEU B O 1
ATOM 4835 N N . GLU B 1 263 ? -0.56 11.109 -0.555 1 87.25 263 GLU B N 1
ATOM 4836 C CA . GLU B 1 263 ? -0.995 12.375 0.042 1 87.25 263 GLU B CA 1
ATOM 4837 C C . GLU B 1 263 ? -1.448 13.359 -1.027 1 87.25 263 GLU B C 1
ATOM 4839 O O . GLU B 1 263 ? -1.16 14.555 -0.938 1 87.25 263 GLU B O 1
ATOM 4844 N N . ALA B 1 264 ? -2.059 12.852 -2.012 1 85.19 264 ALA B N 1
ATOM 4845 C CA . ALA B 1 264 ? -2.625 13.734 -3.029 1 85.19 264 ALA B CA 1
ATOM 4846 C C . ALA B 1 264 ? -3.904 14.398 -2.527 1 85.19 264 ALA B C 1
ATOM 4848 O O . ALA B 1 264 ? -4.715 13.766 -1.845 1 85.19 264 ALA B O 1
ATOM 4849 N N . ALA B 1 265 ? -4.027 15.641 -2.838 1 86.25 265 ALA B N 1
ATOM 4850 C CA . ALA B 1 265 ? -5.293 16.328 -2.588 1 86.25 265 ALA B CA 1
ATOM 4851 C C . ALA B 1 265 ? -6.395 15.789 -3.492 1 86.25 265 ALA B C 1
ATOM 4853 O O . ALA B 1 265 ? -6.117 15.234 -4.562 1 86.25 265 ALA B O 1
ATOM 4854 N N . PRO B 1 266 ? -7.609 15.891 -3 1 83.5 266 PRO B N 1
ATOM 4855 C CA . PRO B 1 266 ? -8.711 15.445 -3.863 1 83.5 266 PRO B CA 1
ATOM 4856 C C . PRO B 1 266 ? -8.672 16.109 -5.242 1 83.5 266 PRO B C 1
ATOM 4858 O O . PRO B 1 266 ? -8.297 17.266 -5.367 1 83.5 266 PRO B O 1
ATOM 4861 N N . GLU B 1 267 ? -9.055 15.352 -6.164 1 79.56 267 GLU B N 1
ATOM 4862 C CA . GLU B 1 267 ? -8.992 15.805 -7.551 1 79.56 267 GLU B CA 1
ATOM 4863 C C . GLU B 1 267 ? -9.906 17 -7.777 1 79.56 267 GLU B C 1
ATOM 4865 O O . GLU B 1 267 ? -9.617 17.859 -8.617 1 79.56 267 GLU B O 1
ATOM 4870 N N . GLU B 1 268 ? -10.891 17.062 -7 1 77.69 268 GLU B N 1
ATOM 4871 C CA . GLU B 1 268 ? -11.883 18.109 -7.18 1 77.69 268 GLU B CA 1
ATOM 4872 C C . GLU B 1 268 ? -11.414 19.438 -6.574 1 77.69 268 GLU B C 1
ATOM 4874 O O . GLU B 1 268 ? -11.984 20.484 -6.852 1 77.69 268 GLU B O 1
ATOM 4879 N N . MET B 1 269 ? -10.422 19.344 -5.871 1 82.38 269 MET B N 1
ATOM 4880 C CA . MET B 1 269 ? -9.922 20.547 -5.195 1 82.38 269 MET B CA 1
ATOM 4881 C C . MET B 1 269 ? -8.773 21.172 -5.98 1 82.38 269 MET B C 1
ATOM 4883 O O . MET B 1 269 ? -7.848 20.484 -6.402 1 82.38 269 MET B O 1
ATOM 4887 N N . SER B 1 270 ? -8.953 22.391 -6.258 1 83.81 270 SER B N 1
ATOM 4888 C CA . SER B 1 270 ? -7.883 23.156 -6.891 1 83.81 270 SER B CA 1
ATOM 4889 C C . SER B 1 270 ? -7.031 23.875 -5.855 1 83.81 270 SER B C 1
ATOM 4891 O O . SER B 1 270 ? -7.492 24.812 -5.211 1 83.81 270 SER B O 1
ATOM 4893 N N . LEU B 1 271 ? -5.781 23.469 -5.73 1 85.75 271 LEU B N 1
ATOM 4894 C CA . LEU B 1 271 ? -4.895 24.109 -4.77 1 85.75 271 LEU B CA 1
ATOM 4895 C C . LEU B 1 271 ? -4.684 25.578 -5.121 1 85.75 271 LEU B C 1
ATOM 4897 O O . LEU B 1 271 ? -4.625 26.438 -4.234 1 85.75 271 LEU B O 1
ATOM 4901 N N . ALA B 1 272 ? -4.602 25.812 -6.422 1 84.81 272 ALA B N 1
ATOM 4902 C CA . ALA B 1 272 ? -4.449 27.188 -6.875 1 84.81 272 ALA B CA 1
ATOM 4903 C C . ALA B 1 272 ? -5.676 28.031 -6.512 1 84.81 272 ALA B C 1
ATOM 4905 O O . ALA B 1 272 ? -5.543 29.172 -6.098 1 84.81 272 ALA B O 1
ATOM 4906 N N . GLY B 1 273 ? -6.789 27.406 -6.68 1 85.69 273 GLY B N 1
ATOM 4907 C CA . GLY B 1 273 ? -8.016 28.094 -6.305 1 85.69 273 GLY B CA 1
ATOM 4908 C C . GLY B 1 273 ? -8.102 28.391 -4.816 1 85.69 273 GLY B C 1
ATOM 4909 O O . GLY B 1 273 ? -8.523 29.469 -4.418 1 85.69 273 GLY B O 1
ATOM 4910 N N . ILE B 1 274 ? -7.695 27.469 -4.016 1 89.75 274 ILE B N 1
ATOM 4911 C CA . ILE B 1 274 ? -7.711 27.641 -2.566 1 89.75 274 ILE B CA 1
ATOM 4912 C C . ILE B 1 274 ? -6.738 28.75 -2.162 1 89.75 274 ILE B C 1
ATOM 4914 O O . ILE B 1 274 ? -7.078 29.609 -1.35 1 89.75 274 ILE B O 1
ATOM 4918 N N . GLU B 1 275 ? -5.574 28.719 -2.705 1 88.75 275 GLU B N 1
ATOM 4919 C CA . GLU B 1 275 ? -4.566 29.734 -2.416 1 88.75 275 GLU B CA 1
ATOM 4920 C C . GLU B 1 275 ? -5.074 31.125 -2.771 1 88.75 275 GLU B C 1
ATOM 4922 O O . GLU B 1 275 ? -4.895 32.062 -2.002 1 88.75 275 GLU B O 1
ATOM 4927 N N . GLU B 1 276 ? -5.676 31.234 -3.9 1 89.31 276 GLU B N 1
ATOM 4928 C CA . GLU B 1 276 ? -6.211 32.5 -4.352 1 89.31 276 GLU B CA 1
ATOM 4929 C C . GLU B 1 276 ? -7.316 33 -3.422 1 89.31 276 GLU B C 1
ATOM 4931 O O . GLU B 1 276 ? -7.379 34.188 -3.094 1 89.31 276 GLU B O 1
ATOM 4936 N N . ASP B 1 277 ? -8.188 32.125 -3.051 1 90.5 277 ASP B N 1
ATOM 4937 C CA . ASP B 1 277 ? -9.289 32.469 -2.162 1 90.5 277 ASP B CA 1
ATOM 4938 C C . ASP B 1 277 ? -8.773 32.969 -0.814 1 90.5 277 ASP B C 1
ATOM 4940 O O . ASP B 1 277 ? -9.266 33.969 -0.284 1 90.5 277 ASP B O 1
ATOM 4944 N N . ILE B 1 278 ? -7.805 32.281 -0.299 1 91.56 278 ILE B N 1
ATOM 4945 C CA . ILE B 1 278 ? -7.266 32.656 1.009 1 91.56 278 ILE B CA 1
ATOM 4946 C C . ILE B 1 278 ? -6.492 33.969 0.907 1 91.56 278 ILE B C 1
ATOM 4948 O O . ILE B 1 278 ? -6.602 34.812 1.785 1 91.56 278 ILE B O 1
ATOM 4952 N N . ALA B 1 279 ? -5.77 34.156 -0.146 1 89.44 279 ALA B N 1
ATOM 4953 C CA . ALA B 1 279 ? -4.992 35.375 -0.354 1 89.44 279 ALA B CA 1
ATOM 4954 C C . ALA B 1 279 ? -5.902 36.594 -0.49 1 89.44 279 ALA B C 1
ATOM 4956 O O . ALA B 1 279 ? -5.488 37.719 -0.214 1 89.44 279 ALA B O 1
ATOM 4957 N N . ALA B 1 280 ? -7.113 36.375 -0.863 1 90.38 280 ALA B N 1
ATOM 4958 C CA . ALA B 1 280 ? -8.062 37.469 -1.096 1 90.38 280 ALA B CA 1
ATOM 4959 C C . ALA B 1 280 ? -8.727 37.906 0.207 1 90.38 280 ALA B C 1
ATOM 4961 O O . ALA B 1 280 ? -9.383 38.938 0.258 1 90.38 280 ALA B O 1
ATOM 4962 N N . LEU B 1 281 ? -8.539 37.219 1.241 1 90.44 281 LEU B N 1
ATOM 4963 C CA . LEU B 1 281 ? -9.156 37.562 2.52 1 90.44 281 LEU B CA 1
ATOM 4964 C C . LEU B 1 281 ? -8.5 38.781 3.141 1 90.44 281 LEU B C 1
ATOM 4966 O O . LEU B 1 281 ? -7.281 38.938 3.062 1 90.44 281 LEU B O 1
ATOM 4970 N N . PRO B 1 282 ? -9.297 39.594 3.73 1 90.5 282 PRO B N 1
ATOM 4971 C CA . PRO B 1 282 ? -8.719 40.75 4.418 1 90.5 282 PRO B CA 1
ATOM 4972 C C . PRO B 1 282 ? -7.781 40.344 5.555 1 90.5 282 PRO B C 1
ATOM 4974 O O . PRO B 1 282 ? -8.102 39.438 6.332 1 90.5 282 PRO B O 1
ATOM 4977 N N . GLY B 1 283 ? -6.613 41 5.656 1 88.88 283 GLY B N 1
ATOM 4978 C CA . GLY B 1 283 ? -5.656 40.719 6.719 1 88.88 283 GLY B CA 1
ATOM 4979 C C . GLY B 1 283 ? -4.574 39.75 6.305 1 88.88 283 GLY B C 1
ATOM 4980 O O . GLY B 1 283 ? -3.592 39.562 7.027 1 88.88 283 GLY B O 1
ATOM 4981 N N . VAL B 1 284 ? -4.805 39.125 5.184 1 91.25 284 VAL B N 1
ATOM 4982 C CA . VAL B 1 284 ? -3.83 38.156 4.684 1 91.25 284 VAL B CA 1
ATOM 4983 C C . VAL B 1 284 ? -2.92 38.812 3.656 1 91.25 284 VAL B C 1
ATOM 4985 O O . VAL B 1 284 ? -3.4 39.438 2.691 1 91.25 284 VAL B O 1
ATOM 4988 N N . LYS B 1 285 ? -1.646 38.719 3.822 1 88.25 285 LYS B N 1
ATOM 4989 C CA . LYS B 1 285 ? -0.688 39.312 2.879 1 88.25 285 LYS B CA 1
ATOM 4990 C C . LYS B 1 285 ? -0.2 38.25 1.886 1 88.25 285 LYS B C 1
ATOM 4992 O O . LYS B 1 285 ? -0.08 38.531 0.69 1 88.25 285 LYS B O 1
ATOM 4997 N N . ALA B 1 286 ? 0.125 37.125 2.506 1 87.25 286 ALA B N 1
ATOM 4998 C CA . ALA B 1 286 ? 0.622 36 1.683 1 87.25 286 ALA B CA 1
ATOM 4999 C C . ALA B 1 286 ? 0.349 34.656 2.342 1 87.25 286 ALA B C 1
ATOM 5001 O O . ALA B 1 286 ? 0.183 34.594 3.562 1 87.25 286 ALA B O 1
ATOM 5002 N N . VAL B 1 287 ? 0.226 33.719 1.478 1 89.56 287 VAL B N 1
ATOM 5003 C CA . VAL B 1 287 ? 0.059 32.344 1.939 1 89.56 287 VAL B CA 1
ATOM 5004 C C . VAL B 1 287 ? 1.135 31.453 1.318 1 89.56 287 VAL B C 1
ATOM 5006 O O . VAL B 1 287 ? 1.464 31.594 0.138 1 89.56 287 VAL B O 1
ATOM 5009 N N . HIS B 1 288 ? 1.808 30.656 2.143 1 83.94 288 HIS B N 1
ATOM 5010 C CA . HIS B 1 288 ? 2.816 29.734 1.626 1 83.94 288 HIS B CA 1
ATOM 5011 C C . HIS B 1 288 ? 2.824 28.438 2.408 1 83.94 288 HIS B C 1
ATOM 5013 O O . HIS B 1 288 ? 2.119 28.297 3.412 1 83.94 288 HIS B O 1
ATOM 5019 N N . GLU B 1 289 ? 3.529 27.422 1.892 1 84.06 289 GLU B N 1
ATOM 5020 C CA . GLU B 1 289 ? 3.631 26.094 2.496 1 84.06 289 GLU B CA 1
ATOM 5021 C C . GLU B 1 289 ? 2.252 25.469 2.703 1 84.06 289 GLU B C 1
ATOM 5023 O O . GLU B 1 289 ? 1.936 25 3.797 1 84.06 289 GLU B O 1
ATOM 5028 N N . ILE B 1 290 ? 1.469 25.578 1.688 1 87.69 290 ILE B N 1
ATOM 5029 C CA . ILE B 1 290 ? 0.142 24.969 1.738 1 87.69 290 ILE B CA 1
ATOM 5030 C C . ILE B 1 290 ? 0.247 23.469 1.485 1 87.69 290 ILE B C 1
ATOM 5032 O O . ILE B 1 290 ? 0.783 23.047 0.46 1 87.69 290 ILE B O 1
ATOM 5036 N N . HIS B 1 291 ? -0.207 22.719 2.361 1 88.44 291 HIS B N 1
ATOM 5037 C CA . HIS B 1 291 ? -0.265 21.266 2.232 1 88.44 291 HIS B CA 1
ATOM 5038 C C . HIS B 1 291 ? -1.668 20.75 2.518 1 88.44 291 HIS B C 1
ATOM 5040 O O . HIS B 1 291 ? -2.203 20.953 3.609 1 88.44 291 HIS B O 1
ATOM 5046 N N . ILE B 1 292 ? -2.197 20.172 1.545 1 89.25 292 ILE B N 1
ATOM 5047 C CA . ILE B 1 292 ? -3.512 19.547 1.671 1 89.25 292 ILE B CA 1
ATOM 5048 C C . ILE B 1 292 ? -3.43 18.078 1.272 1 89.25 292 ILE B C 1
ATOM 5050 O O . ILE B 1 292 ? -2.877 17.75 0.223 1 89.25 292 ILE B O 1
ATOM 5054 N N . PHE B 1 293 ? -3.939 17.234 2.1 1 87 293 PHE B N 1
ATOM 5055 C CA . PHE B 1 293 ? -3.957 15.805 1.78 1 87 293 PHE B CA 1
ATOM 5056 C C . PHE B 1 293 ? -5.16 15.117 2.42 1 87 293 PHE B C 1
ATOM 5058 O O . PHE B 1 293 ? -5.82 15.695 3.285 1 87 293 PHE B O 1
ATOM 5065 N N . SER B 1 294 ? -5.434 13.977 1.925 1 85.31 294 SER B N 1
ATOM 5066 C CA . SER B 1 294 ? -6.602 13.242 2.4 1 85.31 294 SER B CA 1
ATOM 5067 C C . SER B 1 294 ? -6.191 12.07 3.289 1 85.31 294 SER B C 1
ATOM 5069 O O . SER B 1 294 ? -5.363 11.242 2.898 1 85.31 294 SER B O 1
ATOM 5071 N N . LEU B 1 295 ? -6.77 12.078 4.52 1 82.25 295 LEU B N 1
ATOM 5072 C CA . LEU B 1 295 ? -6.605 10.914 5.383 1 82.25 295 LEU B CA 1
ATOM 5073 C C . LEU B 1 295 ? -7.461 9.75 4.891 1 82.25 295 LEU B C 1
ATOM 5075 O O . LEU B 1 295 ? -7.008 8.602 4.883 1 82.25 295 LEU B O 1
ATOM 5079 N N . THR B 1 296 ? -8.609 10.039 4.586 1 80.38 296 THR B N 1
ATOM 5080 C CA . THR B 1 296 ? -9.57 9.117 3.98 1 80.38 296 THR B CA 1
ATOM 5081 C C . THR B 1 296 ? -10.258 9.766 2.783 1 80.38 296 THR B C 1
ATOM 5083 O O . THR B 1 296 ? -9.867 10.852 2.344 1 80.38 296 THR B O 1
ATOM 5086 N N . GLN B 1 297 ? -11.234 9.117 2.275 1 76.12 297 GLN B N 1
ATOM 5087 C CA . GLN B 1 297 ? -11.953 9.664 1.133 1 76.12 297 GLN B CA 1
ATOM 5088 C C . GLN B 1 297 ? -12.758 10.898 1.529 1 76.12 297 GLN B C 1
ATOM 5090 O O . GLN B 1 297 ? -13.055 11.75 0.688 1 76.12 297 GLN B O 1
ATOM 5095 N N . ILE B 1 298 ? -13.008 11.039 2.779 1 74.38 298 ILE B N 1
ATOM 5096 C CA . ILE B 1 298 ? -13.922 12.109 3.18 1 74.38 298 ILE B CA 1
ATOM 5097 C C . ILE B 1 298 ? -13.203 13.07 4.121 1 74.38 298 ILE B C 1
ATOM 5099 O O . ILE B 1 298 ? -13.641 14.211 4.309 1 74.38 298 ILE B O 1
ATOM 5103 N N . LYS B 1 299 ? -12.227 12.641 4.742 1 83.44 299 LYS B N 1
ATOM 5104 C CA . LYS B 1 299 ? -11.516 13.492 5.695 1 83.44 299 LYS B CA 1
ATOM 5105 C C . LYS B 1 299 ? -10.25 14.078 5.07 1 83.44 299 LYS B C 1
ATOM 5107 O O . LYS B 1 299 ? -9.32 13.344 4.727 1 83.44 299 LYS B O 1
ATOM 5112 N N . HIS B 1 300 ? -10.273 15.375 4.992 1 87.31 300 HIS B N 1
ATOM 5113 C CA . HIS B 1 300 ? -9.156 16.094 4.402 1 87.31 300 HIS B CA 1
ATOM 5114 C C . HIS B 1 300 ? -8.477 17 5.43 1 87.31 300 HIS B C 1
ATOM 5116 O O . HIS B 1 300 ? -9.148 17.578 6.285 1 87.31 300 HIS B O 1
ATOM 5122 N N . ILE B 1 301 ? -7.18 17.062 5.344 1 88.06 301 ILE B N 1
ATOM 5123 C CA . ILE B 1 301 ? -6.363 17.828 6.27 1 88.06 301 ILE B CA 1
ATOM 5124 C C . ILE B 1 301 ? -5.641 18.938 5.512 1 88.06 301 ILE B C 1
ATOM 5126 O O . ILE B 1 301 ? -5.27 18.766 4.352 1 88.06 301 ILE B O 1
ATOM 5130 N N . ALA B 1 302 ? -5.539 20.062 6.164 1 90.75 302 ALA B N 1
ATOM 5131 C CA . ALA B 1 302 ? -4.84 21.203 5.555 1 90.75 302 ALA B CA 1
ATOM 5132 C C . ALA B 1 302 ? -3.918 21.875 6.562 1 90.75 302 ALA B C 1
ATOM 5134 O O . ALA B 1 302 ? -4.266 22.016 7.734 1 90.75 302 ALA B O 1
ATOM 5135 N N . SER B 1 303 ? -2.771 22.172 6.156 1 90.5 303 SER B N 1
ATOM 5136 C CA . SER B 1 303 ? -1.827 23 6.902 1 90.5 303 SER B CA 1
ATOM 5137 C C . SER B 1 303 ? -1.252 24.109 6.023 1 90.5 303 SER B C 1
ATOM 5139 O O . SER B 1 303 ? -0.958 23.891 4.848 1 90.5 303 SER B O 1
ATOM 5141 N N . LEU B 1 304 ? -1.184 25.297 6.523 1 91.06 304 LEU B N 1
ATOM 5142 C CA . LEU B 1 304 ? -0.656 26.406 5.746 1 91.06 304 LEU B CA 1
ATOM 5143 C C . LEU B 1 304 ? -0.06 27.469 6.66 1 91.06 304 LEU B C 1
ATOM 5145 O O . LEU B 1 304 ? -0.376 27.516 7.852 1 91.06 304 LEU B O 1
ATOM 5149 N N . HIS B 1 305 ? 0.85 28.203 6.145 1 89.38 305 HIS B N 1
ATOM 5150 C CA . HIS B 1 305 ? 1.396 29.406 6.77 1 89.38 305 HIS B CA 1
ATOM 5151 C C . HIS B 1 305 ? 0.825 30.672 6.133 1 89.38 305 HIS B C 1
ATOM 5153 O O . HIS B 1 305 ? 0.676 30.75 4.91 1 89.38 305 HIS B O 1
ATOM 5159 N N . VAL B 1 306 ? 0.494 31.609 6.988 1 91.69 306 VAL B N 1
ATOM 5160 C CA . VAL B 1 306 ? -0.088 32.844 6.48 1 91.69 306 VAL B CA 1
ATOM 5161 C C . VAL B 1 306 ? 0.696 34.031 7.016 1 91.69 306 VAL B C 1
ATOM 5163 O O . VAL B 1 306 ? 0.993 34.125 8.211 1 91.69 306 VAL B O 1
ATOM 5166 N N . SER B 1 307 ? 1.033 34.906 6.129 1 89.75 307 SER B N 1
ATOM 5167 C CA . SER B 1 307 ? 1.656 36.156 6.516 1 89.75 307 SER B CA 1
ATOM 5168 C C . SER B 1 307 ? 0.608 37.219 6.812 1 89.75 307 SER B C 1
ATOM 5170 O O . SER B 1 307 ? -0.271 37.469 5.988 1 89.75 307 SER B O 1
ATOM 5172 N N . VAL B 1 308 ? 0.739 37.781 7.992 1 89.75 308 VAL B N 1
ATOM 5173 C CA . VAL B 1 308 ? -0.223 38.781 8.406 1 89.75 308 VAL B CA 1
ATOM 5174 C C . VAL B 1 308 ? 0.51 40.094 8.766 1 89.75 308 VAL B C 1
ATOM 5176 O O . VAL B 1 308 ? 1.701 40.062 9.086 1 89.75 308 VAL B O 1
ATOM 5179 N N . ASN B 1 309 ? -0.182 41.188 8.727 1 83.62 309 ASN B N 1
ATOM 5180 C CA . ASN B 1 309 ? 0.422 42.469 9.016 1 83.62 309 ASN B CA 1
ATOM 5181 C C . ASN B 1 309 ? 0.089 42.938 10.422 1 83.62 309 ASN B C 1
ATOM 5183 O O . ASN B 1 309 ? 0.756 43.844 10.961 1 83.62 309 ASN B O 1
ATOM 5187 N N . SER B 1 310 ? -0.883 42.406 11.039 1 84.94 310 SER B N 1
ATOM 5188 C CA . SER B 1 310 ? -1.256 42.812 12.391 1 84.94 310 SER B CA 1
ATOM 5189 C C . SER B 1 310 ? -0.466 42.031 13.438 1 84.94 310 SER B C 1
ATOM 5191 O O . SER B 1 310 ? -0.261 40.812 13.289 1 84.94 310 SER B O 1
ATOM 5193 N N . SER B 1 311 ? -0.036 42.719 14.414 1 84.06 311 SER B N 1
ATOM 5194 C CA . SER B 1 311 ? 0.723 42.094 15.477 1 84.06 311 SER B CA 1
ATOM 5195 C C . SER B 1 311 ? -0.199 41.562 16.562 1 84.06 311 SER B C 1
ATOM 5197 O O . SER B 1 311 ? 0.264 40.969 17.547 1 84.06 311 SER B O 1
ATOM 5199 N N . SER B 1 312 ? -1.433 41.688 16.391 1 88.31 312 SER B N 1
ATOM 5200 C CA . SER B 1 312 ? -2.389 41.25 17.406 1 88.31 312 SER B CA 1
ATOM 5201 C C . SER B 1 312 ? -2.857 39.844 17.125 1 88.31 312 SER B C 1
ATOM 5203 O O . SER B 1 312 ? -3.328 39.531 16.031 1 88.31 312 SER B O 1
ATOM 5205 N N . LEU B 1 313 ? -2.789 39.031 18.094 1 88.56 313 LEU B N 1
ATOM 5206 C CA . LEU B 1 313 ? -3.271 37.656 17.984 1 88.56 313 LEU B CA 1
ATOM 5207 C C . LEU B 1 313 ? -4.793 37.625 17.875 1 88.56 313 LEU B C 1
ATOM 5209 O O . LEU B 1 313 ? -5.359 36.688 17.297 1 88.56 313 LEU B O 1
ATOM 5213 N N . HIS B 1 314 ? -5.422 38.594 18.438 1 84.88 314 HIS B N 1
ATOM 5214 C CA . HIS B 1 314 ? -6.867 38.719 18.297 1 84.88 314 HIS B CA 1
ATOM 5215 C C . HIS B 1 314 ? -7.266 38.906 16.844 1 84.88 314 HIS B C 1
ATOM 5217 O O . HIS B 1 314 ? -8.203 38.25 16.359 1 84.88 314 HIS B O 1
ATOM 5223 N N . ASP B 1 315 ? -6.566 39.781 16.219 1 87.62 315 ASP B N 1
ATOM 5224 C CA . ASP B 1 315 ? -6.82 40 14.805 1 87.62 315 ASP B CA 1
ATOM 5225 C C . ASP B 1 315 ? -6.566 38.75 14 1 87.62 315 ASP B C 1
ATOM 5227 O O . ASP B 1 315 ? -7.32 38.438 13.07 1 87.62 315 ASP B O 1
ATOM 5231 N N . PHE B 1 316 ? -5.574 38.062 14.383 1 89.88 316 PHE B N 1
ATOM 5232 C CA . PHE B 1 316 ? -5.262 36.812 13.68 1 89.88 316 PHE B CA 1
ATOM 5233 C C . PHE B 1 316 ? -6.375 35.781 13.859 1 89.88 316 PHE B C 1
ATOM 5235 O O . PHE B 1 316 ? -6.691 35.031 12.938 1 89.88 316 PHE B O 1
ATOM 5242 N N . THR B 1 317 ? -6.863 35.688 15.047 1 86.56 317 THR B N 1
ATOM 5243 C CA . THR B 1 317 ? -7.938 34.719 15.305 1 86.56 317 THR B CA 1
ATOM 5244 C C . THR B 1 317 ? -9.102 34.969 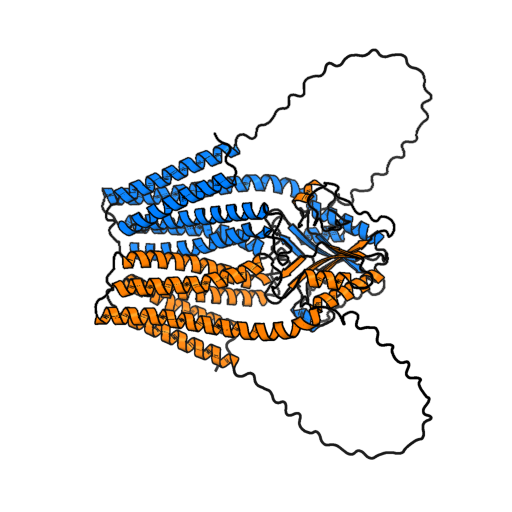14.352 1 86.56 317 THR B C 1
ATOM 5246 O O . THR B 1 317 ? -9.719 34 13.875 1 86.56 317 THR B O 1
ATOM 5249 N N . HIS B 1 318 ? -9.344 36.188 14.086 1 85.69 318 HIS B N 1
ATOM 5250 C CA . HIS B 1 318 ? -10.398 36.5 13.133 1 85.69 318 HIS B CA 1
ATOM 5251 C C . HIS B 1 318 ? -10.016 36.062 11.727 1 85.69 318 HIS B C 1
ATOM 5253 O O . HIS B 1 318 ? -10.859 35.531 10.992 1 85.69 318 HIS B O 1
ATOM 5259 N N . VAL B 1 319 ? -8.82 36.312 11.359 1 89.75 319 VAL B N 1
ATOM 5260 C CA . VAL B 1 319 ? -8.336 35.875 10.055 1 89.75 319 VAL B CA 1
ATOM 5261 C C . VAL B 1 319 ? -8.375 34.375 9.945 1 89.75 319 VAL B C 1
ATOM 5263 O O . VAL B 1 319 ? -8.82 33.812 8.93 1 89.75 319 VAL B O 1
ATOM 5266 N N . ALA B 1 320 ? -7.938 33.688 10.953 1 90.31 320 ALA B N 1
ATOM 5267 C CA . ALA B 1 320 ? -7.922 32.25 10.984 1 90.31 320 ALA B CA 1
ATOM 5268 C C . ALA B 1 320 ? -9.328 31.672 10.828 1 90.31 320 ALA B C 1
ATOM 5270 O O . ALA B 1 320 ? -9.523 30.672 10.133 1 90.31 320 ALA B O 1
ATOM 5271 N N . ARG B 1 321 ? -10.258 32.281 11.477 1 85.81 321 ARG B N 1
ATOM 5272 C CA . ARG B 1 321 ? -11.648 31.844 11.352 1 85.81 321 ARG B CA 1
ATOM 5273 C C . ARG B 1 321 ? -12.141 32 9.914 1 85.81 321 ARG B C 1
ATOM 5275 O O . ARG B 1 321 ? -12.812 31.109 9.391 1 85.81 321 ARG B O 1
ATOM 5282 N N . SER B 1 322 ? -11.805 33.094 9.359 1 87.5 322 SER B N 1
ATOM 5283 C CA . SER B 1 322 ? -12.195 33.312 7.977 1 87.5 322 SER B CA 1
ATOM 5284 C C . SER B 1 322 ? -11.562 32.312 7.043 1 87.5 322 SER B C 1
ATOM 5286 O O . SER B 1 322 ? -12.203 31.828 6.102 1 87.5 322 SER B O 1
ATOM 5288 N N . ILE B 1 323 ? -10.328 32 7.238 1 90.69 323 ILE B N 1
ATOM 5289 C CA . ILE B 1 323 ? -9.625 31 6.441 1 90.69 323 ILE B CA 1
ATOM 5290 C C . ILE B 1 323 ? -10.297 29.641 6.613 1 90.69 323 ILE B C 1
ATOM 5292 O O . ILE B 1 323 ? -10.5 28.906 5.637 1 90.69 323 ILE B O 1
ATOM 5296 N N . ARG B 1 324 ? -10.578 29.281 7.809 1 87.38 324 ARG B N 1
ATOM 5297 C CA . ARG B 1 324 ? -11.234 28.016 8.094 1 87.38 324 ARG B CA 1
ATOM 5298 C C . ARG B 1 324 ? -12.578 27.922 7.371 1 87.38 324 ARG B C 1
ATOM 5300 O O . ARG B 1 324 ? -12.953 26.844 6.887 1 87.38 324 ARG B O 1
ATOM 5307 N N . GLU B 1 325 ? -13.305 29 7.395 1 83.88 325 GLU B N 1
ATOM 5308 C CA . GLU B 1 325 ? -14.578 29.031 6.68 1 83.88 325 GLU B CA 1
ATOM 5309 C C . GLU B 1 325 ? -14.375 28.797 5.188 1 83.88 325 GLU B C 1
ATOM 5311 O O . GLU B 1 325 ? -15.156 28.078 4.559 1 83.88 325 GLU B O 1
ATOM 5316 N N . CYS B 1 326 ? -13.383 29.375 4.707 1 84.62 326 CYS B N 1
ATOM 5317 C CA . CYS B 1 326 ? -13.055 29.172 3.303 1 84.62 326 CYS B CA 1
ATOM 5318 C C . CYS B 1 326 ? -12.727 27.703 3.027 1 84.62 326 CYS B C 1
ATOM 5320 O O . CYS B 1 326 ? -13.266 27.109 2.092 1 84.62 326 CYS B O 1
ATOM 5322 N N . LEU B 1 327 ? -11.883 27.156 3.828 1 87.69 327 LEU B N 1
ATOM 5323 C CA . LEU B 1 327 ? -11.477 25.766 3.668 1 87.69 327 LEU B CA 1
ATOM 5324 C C . LEU B 1 327 ? -12.664 24.828 3.854 1 87.69 327 LEU B C 1
ATOM 5326 O O . LEU B 1 327 ? -12.773 23.797 3.164 1 87.69 327 LEU B O 1
ATOM 5330 N N . HIS B 1 328 ? -13.5 25.172 4.766 1 83.5 328 HIS B N 1
ATOM 5331 C CA . HIS B 1 328 ? -14.727 24.406 4.965 1 83.5 328 HIS B CA 1
ATOM 5332 C C . HIS B 1 328 ? -15.555 24.359 3.686 1 83.5 328 HIS B C 1
ATOM 5334 O O . HIS B 1 328 ? -16.094 23.312 3.332 1 83.5 328 HIS B O 1
ATOM 5340 N N . ALA B 1 329 ? -15.648 25.438 3.088 1 82.25 329 ALA B N 1
ATOM 5341 C CA . ALA B 1 329 ? -16.406 25.531 1.844 1 82.25 329 ALA B CA 1
ATOM 5342 C C . ALA B 1 329 ? -15.766 24.672 0.751 1 82.25 329 ALA B C 1
ATOM 5344 O O . ALA B 1 329 ? -16.469 24.172 -0.137 1 82.25 329 ALA B O 1
ATOM 5345 N N . TRP B 1 330 ? -14.477 24.516 0.853 1 84.94 330 TRP B N 1
ATOM 5346 C CA . TRP B 1 330 ? -13.75 23.688 -0.109 1 84.94 330 TRP B CA 1
ATOM 5347 C C . TRP B 1 330 ? -13.828 22.219 0.272 1 84.94 330 TRP B C 1
ATOM 5349 O O . TRP B 1 330 ? -13.336 21.359 -0.456 1 84.94 330 TRP B O 1
ATOM 5359 N N . GLY B 1 331 ? -14.398 21.859 1.418 1 80.25 331 GLY B N 1
ATOM 5360 C CA . GLY B 1 331 ? -14.602 20.469 1.813 1 80.25 331 GLY B CA 1
ATOM 5361 C C . GLY B 1 331 ? -13.633 20.016 2.887 1 80.25 331 GLY B C 1
ATOM 5362 O O . GLY B 1 331 ? -13.578 18.828 3.215 1 80.25 331 GLY B O 1
ATOM 5363 N N . ILE B 1 332 ? -12.82 20.891 3.354 1 86.19 332 ILE B N 1
ATOM 5364 C CA . ILE B 1 332 ? -11.906 20.578 4.441 1 86.19 332 ILE B CA 1
ATOM 5365 C C . ILE B 1 332 ? -12.531 20.969 5.777 1 86.19 332 ILE B C 1
ATOM 5367 O O . ILE B 1 332 ? -12.531 22.141 6.156 1 86.19 332 ILE B O 1
ATOM 5371 N N . HIS B 1 333 ? -12.992 20.062 6.422 1 76.06 333 HIS B N 1
ATOM 5372 C CA . HIS B 1 333 ? -13.812 20.312 7.602 1 76.06 333 HIS B CA 1
ATOM 5373 C C . HIS B 1 333 ? -12.984 20.25 8.875 1 76.06 333 HIS B C 1
ATOM 5375 O O . HIS B 1 333 ? -13.242 20.969 9.836 1 76.06 333 HIS B O 1
ATOM 5381 N N . GLY B 1 334 ? -12.117 19.25 8.867 1 70.81 334 GLY B N 1
ATOM 5382 C CA . GLY B 1 334 ? -11.297 19.062 10.055 1 70.81 334 GLY B CA 1
ATOM 5383 C C . GLY B 1 334 ? -9.812 19 9.758 1 70.81 334 GLY B C 1
ATOM 5384 O O . GLY B 1 334 ? -9.414 19.016 8.594 1 70.81 334 GLY B O 1
ATOM 5385 N N . GLY B 1 335 ? -9.031 19.219 10.805 1 79.19 335 GLY B N 1
ATOM 5386 C CA . GLY B 1 335 ? -7.59 19.031 10.719 1 79.19 335 GLY B CA 1
ATOM 5387 C C . GLY B 1 335 ? -6.883 20.188 10.023 1 79.19 335 GLY B C 1
ATOM 5388 O O . GLY B 1 335 ? -6.152 19.969 9.047 1 79.19 335 GLY B O 1
ATOM 5389 N N . VAL B 1 336 ? -7.281 21.344 10.367 1 88.44 336 VAL B N 1
ATOM 5390 C CA . VAL B 1 336 ? -6.668 22.531 9.781 1 88.44 336 VAL B CA 1
ATOM 5391 C C . VAL B 1 336 ? -5.688 23.156 10.766 1 88.44 336 VAL B C 1
ATOM 5393 O O . VAL B 1 336 ? -6 23.297 11.953 1 88.44 336 VAL B O 1
ATOM 5396 N N . SER B 1 337 ? -4.523 23.375 10.312 1 89.75 337 SER B N 1
ATOM 5397 C CA . SER B 1 337 ? -3.516 24.094 11.094 1 89.75 337 SER B CA 1
ATOM 5398 C C . SER B 1 337 ? -2.996 25.312 10.336 1 89.75 337 SER B C 1
ATOM 5400 O O . SER B 1 337 ? -2.461 25.188 9.234 1 89.75 337 SER B O 1
ATOM 5402 N N . ILE B 1 338 ? -3.18 26.5 10.945 1 92.25 338 ILE B N 1
ATOM 5403 C CA . ILE B 1 338 ? -2.773 27.75 10.328 1 92.25 338 ILE B CA 1
ATOM 5404 C C . ILE B 1 338 ? -1.707 28.422 11.188 1 92.25 338 ILE B C 1
ATOM 5406 O O . ILE B 1 338 ? -1.967 28.797 12.336 1 92.25 338 ILE B O 1
ATOM 5410 N N . GLN B 1 339 ? -0.573 28.531 10.664 1 90.62 339 GLN B N 1
ATOM 5411 C CA . GLN B 1 339 ? 0.502 29.203 11.383 1 90.62 339 GLN B CA 1
ATOM 5412 C C . GLN B 1 339 ? 0.677 30.641 10.898 1 90.62 339 GLN B C 1
ATOM 5414 O O . GLN B 1 339 ? 0.953 30.875 9.719 1 90.62 339 GLN B O 1
ATOM 5419 N N . PRO B 1 340 ? 0.579 31.594 11.789 1 91.12 340 PRO B N 1
ATOM 5420 C CA . PRO B 1 340 ? 0.794 32.969 11.391 1 91.12 340 PRO B CA 1
ATOM 5421 C C . PRO B 1 340 ? 2.271 33.375 11.367 1 91.12 340 PRO B C 1
ATOM 5423 O O . PRO B 1 340 ? 3.062 32.844 12.164 1 91.12 340 PRO B O 1
ATOM 5426 N N . GLU B 1 341 ? 2.604 34.188 10.453 1 86.81 341 GLU B N 1
ATOM 5427 C CA . GLU B 1 341 ? 3.918 34.812 10.352 1 86.81 341 GLU B CA 1
ATOM 5428 C C . GLU B 1 341 ? 3.799 36.312 10.203 1 86.81 341 GLU B C 1
ATOM 5430 O O . GLU B 1 341 ? 3.062 36.812 9.344 1 86.81 341 GLU B O 1
ATOM 5435 N N . LEU B 1 342 ? 4.484 37.031 11.148 1 85.12 342 LEU B N 1
ATOM 5436 C CA . LEU B 1 342 ? 4.406 38.5 11.141 1 85.12 342 LEU B CA 1
ATOM 5437 C C . LEU B 1 342 ? 5.348 39.062 10.094 1 85.12 342 LEU B C 1
ATOM 5439 O O . LEU B 1 342 ? 6.52 38.688 10.031 1 85.12 342 LEU B O 1
ATOM 5443 N N . VAL B 1 343 ? 4.863 39.75 9.195 1 76.06 343 VAL B N 1
ATOM 5444 C CA . VAL B 1 343 ? 5.691 40.438 8.203 1 76.06 343 VAL B CA 1
ATOM 5445 C C . VAL B 1 343 ? 5.727 41.938 8.484 1 76.06 343 VAL B C 1
ATOM 5447 O O . VAL B 1 343 ? 4.691 42.531 8.766 1 76.06 343 VAL B O 1
ATOM 5450 N N . ASP B 1 344 ? 6.953 42.469 8.914 1 60.91 344 ASP B N 1
ATOM 5451 C CA . ASP B 1 344 ? 7.109 43.906 9.133 1 60.91 344 ASP B CA 1
ATOM 5452 C C . ASP B 1 344 ? 6.832 44.688 7.848 1 60.91 344 ASP B C 1
ATOM 5454 O O . ASP B 1 344 ? 7.109 44.219 6.746 1 60.91 344 ASP B O 1
ATOM 5458 N N . ASP B 1 345 ? 5.75 45.562 7.84 1 54 345 ASP B N 1
ATOM 5459 C CA . ASP B 1 345 ? 5.48 46.438 6.715 1 54 345 ASP B CA 1
ATOM 5460 C C . ASP B 1 345 ? 6.77 46.844 6 1 54 345 ASP B C 1
ATOM 5462 O O . ASP B 1 345 ? 6.781 47 4.781 1 54 345 ASP B O 1
ATOM 5466 N N . ASP B 1 346 ? 7.844 47.375 6.68 1 46.5 346 ASP B N 1
ATOM 5467 C CA . ASP B 1 346 ? 9 47.938 5.984 1 46.5 346 ASP B CA 1
ATOM 5468 C C . ASP B 1 346 ? 9.828 46.844 5.324 1 46.5 346 ASP B C 1
ATOM 5470 O O . ASP B 1 346 ? 10.578 47.094 4.383 1 46.5 346 ASP B O 1
ATOM 5474 N N . GLU B 1 347 ? 10.18 45.844 5.941 1 41.25 347 GLU B N 1
ATOM 5475 C CA . GLU B 1 347 ? 11.141 44.875 5.402 1 41.25 347 GLU B CA 1
ATOM 5476 C C . GLU B 1 347 ? 10.477 43.938 4.398 1 41.25 347 GLU B C 1
ATOM 5478 O O . GLU B 1 347 ? 9.664 43.094 4.77 1 41.25 347 GLU B O 1
ATOM 5483 N N . GLN B 1 348 ? 10.086 44.375 3.318 1 40 348 GLN B N 1
ATOM 5484 C CA . GLN B 1 348 ? 9.914 43.594 2.098 1 40 348 GLN B CA 1
ATOM 5485 C C . GLN B 1 348 ? 10.945 42.469 2.012 1 40 348 GLN B C 1
ATOM 5487 O O . GLN B 1 348 ? 12.047 42.688 1.5 1 40 348 GLN B O 1
ATOM 5492 N N . SER B 1 349 ? 11.375 41.875 2.961 1 37.22 349 SER B N 1
ATOM 5493 C CA . SER B 1 349 ? 12.445 40.906 2.729 1 37.22 349 SER B CA 1
ATOM 5494 C C . SER B 1 349 ? 12.109 40 1.573 1 37.22 349 SER B C 1
ATOM 5496 O O . SER B 1 349 ? 11.32 39.062 1.736 1 37.22 349 SER B O 1
ATOM 5498 N N . ILE B 1 350 ? 11.891 40.562 0.389 1 35.47 350 ILE B N 1
ATOM 5499 C CA . ILE B 1 350 ? 12.031 39.844 -0.882 1 35.47 350 ILE B CA 1
ATOM 5500 C C . ILE B 1 350 ? 13.32 39.031 -0.875 1 35.47 350 ILE B C 1
ATOM 5502 O O . ILE B 1 350 ? 14.422 39.594 -0.868 1 35.47 350 ILE B O 1
ATOM 5506 N N . VAL B 1 351 ? 13.664 38.156 -0.122 1 32.69 351 VAL B N 1
ATOM 5507 C CA . VAL B 1 351 ? 14.859 37.406 -0.491 1 32.69 351 VAL B CA 1
ATOM 5508 C C . VAL B 1 351 ? 14.828 37.094 -1.985 1 32.69 351 VAL B C 1
ATOM 5510 O O . VAL B 1 351 ? 13.961 36.344 -2.451 1 32.69 351 VAL B O 1
ATOM 5513 N N . VAL B 1 352 ? 15.164 38.062 -2.826 1 30.77 352 VAL B N 1
ATOM 5514 C CA . VAL B 1 352 ? 15.594 37.875 -4.207 1 30.77 352 VAL B CA 1
ATOM 5515 C C . VAL B 1 352 ? 16.594 36.719 -4.281 1 30.77 352 VAL B C 1
ATOM 5517 O O . VAL B 1 352 ? 17.688 36.812 -3.729 1 30.77 352 VAL B O 1
ATOM 5520 N N . LEU B 1 353 ? 16.297 35.469 -4.145 1 30.56 353 LEU B N 1
ATOM 5521 C CA . LEU B 1 353 ? 17.312 34.594 -4.676 1 30.56 353 LEU B CA 1
ATOM 5522 C C . LEU B 1 353 ? 17.781 35.062 -6.051 1 30.56 353 LEU B C 1
ATOM 5524 O O . LEU B 1 353 ? 16.969 35.219 -6.969 1 30.56 353 LEU B O 1
ATOM 5528 N N . GLY B 1 354 ? 18.703 35.938 -6.168 1 27.31 354 GLY B N 1
ATOM 5529 C CA . GLY B 1 354 ? 19.5 36.344 -7.316 1 27.31 354 GLY B CA 1
ATOM 5530 C C . GLY B 1 354 ? 19.781 35.219 -8.281 1 27.31 354 GLY B C 1
ATOM 5531 O O . GLY B 1 354 ? 20.531 35.375 -9.242 1 27.31 354 GLY B O 1
ATOM 5532 N N . THR B 1 355 ? 19.953 33.969 -8.211 1 30.08 355 THR B N 1
ATOM 5533 C CA . THR B 1 355 ? 20.531 33.531 -9.484 1 30.08 355 THR B CA 1
ATOM 5534 C C . THR B 1 355 ? 19.578 33.875 -10.641 1 30.08 355 THR B C 1
ATOM 5536 O O . THR B 1 355 ? 18.375 33.969 -10.445 1 30.08 355 THR B O 1
ATOM 5539 N N . ALA B 1 356 ? 20.047 34.438 -11.914 1 29.28 356 ALA B N 1
ATOM 5540 C CA . ALA B 1 356 ? 19.609 34.906 -13.219 1 29.28 356 ALA B CA 1
ATOM 5541 C C . ALA B 1 356 ? 18.406 34.125 -13.727 1 29.28 356 ALA B C 1
ATOM 5543 O O . ALA B 1 356 ? 17.453 34.688 -14.234 1 29.28 356 ALA B O 1
ATOM 5544 N N . GLN B 1 357 ? 18.656 32.969 -14.469 1 29.61 357 GLN B N 1
ATOM 5545 C CA . GLN B 1 357 ? 17.891 32.5 -15.609 1 29.61 357 GLN B CA 1
ATOM 5546 C C . GLN B 1 357 ? 16.453 32.156 -15.195 1 29.61 357 GLN B C 1
ATOM 5548 O O . GLN B 1 357 ? 15.523 32.281 -16 1 29.61 357 GLN B O 1
ATOM 5553 N N . GLU B 1 358 ? 16.234 31.031 -14.484 1 31.55 358 GLU B N 1
ATOM 5554 C CA . GLU B 1 358 ? 14.93 30.422 -14.672 1 31.55 358 GLU B CA 1
ATOM 5555 C C . GLU B 1 358 ? 13.828 31.281 -14.055 1 31.55 358 GLU B C 1
ATOM 5557 O O . GLU B 1 358 ? 13.875 31.609 -12.875 1 31.55 358 GLU B O 1
ATOM 5562 N N . THR B 1 359 ? 13.062 32.219 -14.703 1 30.05 359 THR B N 1
ATOM 5563 C CA . THR B 1 359 ? 11.984 33.188 -14.703 1 30.05 359 THR B CA 1
ATOM 5564 C C . THR B 1 359 ? 10.883 32.781 -13.727 1 30.05 359 THR B C 1
ATOM 5566 O O . THR B 1 359 ? 10.242 33.625 -13.102 1 30.05 359 THR B O 1
ATOM 5569 N N . ALA B 1 360 ? 10.156 31.781 -14.133 1 32.97 360 ALA B N 1
ATOM 5570 C CA . ALA B 1 360 ? 8.859 31.578 -13.5 1 32.97 360 ALA B CA 1
ATOM 5571 C C . ALA B 1 360 ? 9.016 31.391 -11.992 1 32.97 360 ALA B C 1
ATOM 5573 O O . ALA B 1 360 ? 9.102 30.25 -11.516 1 32.97 360 ALA B O 1
ATOM 5574 N N . THR B 1 361 ? 10.023 31.984 -11.32 1 33.19 361 THR B N 1
ATOM 5575 C CA . THR B 1 361 ? 10.57 31.875 -9.969 1 33.19 361 THR B CA 1
ATOM 5576 C C . THR B 1 361 ? 9.539 32.281 -8.93 1 33.19 361 THR B C 1
ATOM 5578 O O . THR B 1 361 ? 9.305 33.5 -8.727 1 33.19 361 THR B O 1
ATOM 5581 N N . GLY B 1 362 ? 8.289 31.891 -9.047 1 33 362 GLY B N 1
ATOM 5582 C CA . GLY B 1 362 ? 7.293 32.312 -8.086 1 33 362 GLY B CA 1
ATOM 5583 C C . GLY B 1 362 ? 7.863 32.531 -6.695 1 33 362 GLY B C 1
ATOM 5584 O O . GLY B 1 362 ? 8.781 31.828 -6.27 1 33 362 GLY B O 1
ATOM 5585 N N . ILE B 1 363 ? 7.898 33.781 -6.254 1 33.94 363 ILE B N 1
ATOM 5586 C CA . ILE B 1 363 ? 8.266 34.344 -4.969 1 33.94 363 ILE B CA 1
ATOM 5587 C C . ILE B 1 363 ? 7.805 33.438 -3.834 1 33.94 363 ILE B C 1
ATOM 5589 O O . ILE B 1 363 ? 6.605 33.344 -3.557 1 33.94 363 ILE B O 1
ATOM 5593 N N . ARG B 1 364 ? 8.117 32.25 -3.803 1 39.53 364 ARG B N 1
ATOM 5594 C CA . ARG B 1 364 ? 7.809 31.484 -2.607 1 39.53 364 ARG B CA 1
ATOM 5595 C C . ARG B 1 364 ? 8.297 32.188 -1.351 1 39.53 364 ARG B C 1
ATOM 5597 O O . ARG B 1 364 ? 9.484 32.5 -1.216 1 39.53 364 ARG B O 1
ATOM 5604 N N . GLN B 1 365 ? 7.496 33.125 -0.828 1 44.5 365 GLN B N 1
ATOM 5605 C CA . GLN B 1 365 ? 7.828 33.719 0.454 1 44.5 365 GLN B CA 1
ATOM 5606 C C . GLN B 1 365 ? 8.305 32.688 1.458 1 44.5 365 GLN B C 1
ATOM 5608 O O . GLN B 1 365 ? 7.719 31.594 1.555 1 44.5 365 GLN B O 1
ATOM 5613 N N . ARG B 1 366 ? 9.555 32.688 1.735 1 49.56 366 ARG B N 1
ATOM 5614 C CA . ARG B 1 366 ? 10.234 31.781 2.652 1 49.56 366 ARG B CA 1
ATOM 5615 C C . ARG B 1 366 ? 9.633 31.875 4.051 1 49.56 366 ARG B C 1
ATOM 5617 O O . ARG B 1 366 ? 9.164 32.938 4.469 1 49.56 366 ARG B O 1
ATOM 5624 N N . CYS B 1 367 ? 9.367 30.812 4.633 1 54.22 367 CYS B N 1
ATOM 5625 C CA . CYS B 1 367 ? 8.898 30.703 6.008 1 54.22 367 CYS B CA 1
ATOM 5626 C C . CYS B 1 367 ? 9.742 31.562 6.945 1 54.22 367 CYS B C 1
ATOM 5628 O O . CYS B 1 367 ? 10.969 31.562 6.859 1 54.22 367 CYS B O 1
ATOM 5630 N N . GLN B 1 368 ? 9.227 32.5 7.551 1 48.09 368 GLN B N 1
ATOM 5631 C CA . GLN B 1 368 ? 9.914 33.406 8.445 1 48.09 368 GLN B CA 1
ATOM 5632 C C . GLN B 1 368 ? 10.383 32.688 9.711 1 48.09 368 GLN B C 1
ATOM 5634 O O . GLN B 1 368 ? 11.203 33.25 10.461 1 48.09 368 GLN B O 1
ATOM 5639 N N . ILE B 1 369 ? 9.891 31.516 9.93 1 52.84 369 ILE B N 1
ATOM 5640 C CA . ILE B 1 369 ? 10.32 30.75 11.086 1 52.84 369 ILE B CA 1
ATOM 5641 C C . ILE B 1 369 ? 10.938 29.422 10.633 1 52.84 369 ILE B C 1
ATOM 5643 O O . ILE B 1 369 ? 10.359 28.359 10.844 1 52.84 369 ILE B O 1
ATOM 5647 N N . PRO B 1 370 ? 12.039 29.688 9.875 1 46.75 370 PRO B N 1
ATOM 5648 C CA . PRO B 1 370 ? 12.656 28.453 9.359 1 46.75 370 PRO B CA 1
ATOM 5649 C C . PRO B 1 370 ? 13.367 27.656 10.453 1 46.75 370 PRO B C 1
ATOM 5651 O O . PRO B 1 370 ? 13.539 28.141 11.57 1 46.75 370 PRO B O 1
ATOM 5654 N N . CYS B 1 371 ? 13.469 26.406 10.133 1 52.66 371 CYS B N 1
ATOM 5655 C CA . CYS B 1 371 ? 14.305 25.625 11.031 1 52.66 371 CYS B CA 1
ATOM 5656 C C . CYS B 1 371 ? 15.703 26.219 11.133 1 52.66 371 CYS B C 1
ATOM 5658 O O . CYS B 1 371 ? 16.219 26.781 10.164 1 52.66 371 CYS B O 1
ATOM 5660 N N . ALA B 1 372 ? 16.172 26.516 12.273 1 47.5 372 ALA B N 1
ATOM 5661 C CA . ALA B 1 372 ? 17.406 27.234 12.578 1 47.5 372 ALA B CA 1
ATOM 5662 C C . ALA B 1 372 ? 18.594 26.656 11.805 1 47.5 372 ALA B C 1
ATOM 5664 O O . ALA B 1 372 ? 19.547 27.375 11.492 1 47.5 372 ALA B O 1
ATOM 5665 N N . LYS B 1 373 ? 18.594 25.312 11.57 1 49.84 373 LYS B N 1
ATOM 5666 C CA . LYS B 1 373 ? 19.812 24.781 10.961 1 49.84 373 LYS B CA 1
ATOM 5667 C C . LYS B 1 373 ? 19.656 24.641 9.445 1 49.84 373 LYS B C 1
ATOM 5669 O O . LYS B 1 373 ? 18.688 24.047 8.969 1 49.84 373 LYS B O 1
ATOM 5674 N N . ALA B 1 374 ? 20.469 25.344 8.672 1 49.19 374 ALA B N 1
ATOM 5675 C CA . ALA B 1 374 ? 20.516 25.375 7.215 1 49.19 374 ALA B CA 1
ATOM 5676 C C . ALA B 1 374 ? 20.547 23.969 6.641 1 49.19 374 ALA B C 1
ATOM 5678 O O . ALA B 1 374 ? 20.016 23.719 5.555 1 49.19 374 ALA B O 1
ATOM 5679 N N . SER B 1 375 ? 21.172 23.016 7.285 1 50 375 SER B N 1
ATOM 5680 C CA . SER B 1 375 ? 21.312 21.641 6.812 1 50 375 SER B CA 1
ATOM 5681 C C . SER B 1 375 ? 19.969 20.938 6.719 1 50 375 SER B C 1
ATOM 5683 O O . SER B 1 375 ? 19.828 19.922 6.039 1 50 375 SER B O 1
ATOM 5685 N N . CYS B 1 376 ? 19.062 21.609 7.281 1 55.41 376 CYS B N 1
ATOM 5686 C CA . CYS B 1 376 ? 17.75 20.969 7.348 1 55.41 376 CYS B CA 1
ATOM 5687 C C . CYS B 1 376 ? 16.906 21.312 6.125 1 55.41 376 CYS B C 1
ATOM 5689 O O . CYS B 1 376 ? 15.82 20.766 5.945 1 55.41 376 CYS B O 1
ATOM 5691 N N . ASP B 1 377 ? 17.484 22.172 5.328 1 52.12 377 ASP B N 1
ATOM 5692 C CA . ASP B 1 377 ? 16.734 22.609 4.148 1 52.12 377 ASP B CA 1
ATOM 5693 C C . ASP B 1 377 ? 16.438 21.422 3.23 1 52.12 377 ASP B C 1
ATOM 5695 O O . ASP B 1 377 ? 15.398 21.406 2.564 1 52.12 377 ASP B O 1
ATOM 5699 N N . GLU B 1 378 ? 17.391 20.531 3.238 1 52.22 378 GLU B N 1
ATOM 5700 C CA . GLU B 1 378 ? 17.172 19.359 2.387 1 52.22 378 GLU B CA 1
ATOM 5701 C C . GLU B 1 378 ? 16.016 18.516 2.895 1 52.22 378 GLU B C 1
ATOM 5703 O O . GLU B 1 378 ? 15.359 17.812 2.119 1 52.22 378 GLU B O 1
ATOM 5708 N N . ASN B 1 379 ? 15.789 18.688 4.18 1 48.53 379 ASN B N 1
ATOM 5709 C CA . ASN B 1 379 ? 14.734 17.875 4.777 1 48.53 379 ASN B CA 1
ATOM 5710 C C . ASN B 1 379 ? 13.422 18.656 4.879 1 48.53 379 ASN B C 1
ATOM 5712 O O . ASN B 1 379 ? 12.516 18.25 5.605 1 48.53 379 ASN B O 1
ATOM 5716 N N . ALA B 1 380 ? 13.531 19.781 4.156 1 48.78 380 ALA B N 1
ATOM 5717 C CA . ALA B 1 380 ? 12.32 20.594 4.188 1 48.78 380 ALA B CA 1
ATOM 5718 C C . ALA B 1 380 ? 11.195 19.953 3.381 1 48.78 380 ALA B C 1
ATOM 5720 O O . ALA B 1 380 ? 11.461 19.125 2.494 1 48.78 380 ALA B O 1
ATOM 5721 N N . CYS B 1 381 ? 9.984 20 3.891 1 50.72 381 CYS B N 1
ATOM 5722 C CA . CYS B 1 381 ? 8.82 19.391 3.262 1 50.72 381 CYS B CA 1
ATOM 5723 C C . CYS B 1 381 ? 8.648 19.891 1.832 1 50.72 381 CYS B C 1
ATOM 5725 O O . CYS B 1 381 ? 7.91 19.281 1.047 1 50.72 381 CYS B O 1
ATOM 5727 N N . CYS B 1 382 ? 9.219 21.219 1.55 1 44.5 382 CYS B N 1
ATOM 5728 C CA . CYS B 1 382 ? 9.039 21.797 0.222 1 44.5 382 CYS B CA 1
ATOM 5729 C C . CYS B 1 382 ? 10.305 21.625 -0.615 1 44.5 382 CYS B C 1
ATOM 5731 O O . CYS B 1 382 ? 11.414 21.656 -0.082 1 44.5 382 CYS B O 1
#

Secondary structure (DSSP, 8-state):
-----HHHHHHHHHHHHHHHHHHHHHHHHHTT-HHHHHHHHHHHHHHHHHHHHHHHHHHHH-SS---TT-TTTTTTHHHHHHHHHHHHHHHHHHHHHHHHHHHHHS----S-HHHHHHHHHHHHHHHHHHHHHHHHHHH----------------------------------------TTTT-GGGGTHHHHHHHHHHHHHHHHHHHHHHHHHHHHHHHHHHHHHHHH--THHHHHHHHHHHHHHHHHHHHHHHHHHHHHTTPPPTT--HHHHHHHHHTSTTEEEEEEEEEEESSSS-EEEEEEEEES--BHHHHHHHHHHHHHHHHHTT--S-EEEEEEE--SS----------S----------SS--S-GGGGGG---/-----HHHHHHHHHHHHHHHHHHHHHHHHHTT-HHHHHHHHHHHHHHHHHHHHHHHHHHHH-SS---TT-TTTTTTHHHHHHHHHHHHHHHHHHHHHHHHHHHHHS----S-HHHHHHHHHHHHHHHHHHHHHHHHHHH----------------------------------------TTTT-GGGGTHHHHHHHHHHHHHHHHHHHHHHHHHHHHHHHHHHHHHHHH--THHHHHHHHHHHHHHHHHHHHHHHHHHHHHTTPPPTT--HHHHHHHHHTSTTEEEEEEEEEEESSSS-EEEEEEEEES--BHHHHHHHHHHHHHHHHHTT--S-EEEEEEE--SS----------S----------SS--S-GGGGGG---

Solvent-accessible surface area (backbone atoms only — not comparable to full-atom values): 41285 Å² total; per-residue (Å²): 130,84,82,62,51,70,64,53,50,42,50,49,51,42,51,53,44,49,52,49,29,51,51,30,42,53,51,12,60,74,24,50,32,56,26,40,34,46,49,23,54,52,43,47,46,52,41,50,52,41,51,45,51,49,50,48,52,53,49,68,65,39,85,75,75,68,56,72,42,28,44,58,38,71,62,27,47,60,47,53,42,45,27,39,45,13,26,19,36,34,23,40,17,51,53,36,35,54,49,14,53,48,24,57,76,52,59,52,72,49,76,47,29,62,61,48,26,50,52,21,48,50,50,36,50,52,50,51,53,51,51,52,56,57,53,59,69,69,62,73,68,75,75,76,74,77,75,76,76,80,76,78,79,75,71,77,76,80,75,82,75,76,74,70,79,76,72,79,71,78,74,74,74,75,73,76,71,75,65,89,60,75,86,42,80,36,82,75,50,57,76,59,52,61,63,49,50,61,52,46,51,54,49,50,50,50,52,49,52,49,52,52,45,50,47,24,46,40,30,28,50,28,20,50,46,27,60,76,68,63,51,34,46,40,35,16,52,34,15,31,51,42,16,49,50,41,34,64,53,17,49,58,45,23,51,60,28,45,43,38,66,40,31,25,32,58,85,85,52,51,58,67,56,51,51,52,51,50,43,67,38,80,70,40,75,41,71,38,77,61,37,40,27,28,62,43,98,73,34,29,32,36,36,34,35,35,30,26,70,65,55,39,39,67,61,43,52,54,41,51,50,53,46,48,52,51,38,36,48,61,55,36,52,17,48,70,36,58,16,78,38,80,46,61,87,81,61,70,75,66,76,70,76,64,82,82,75,83,71,91,58,72,79,69,72,70,70,88,78,58,61,89,53,73,82,32,55,80,43,31,58,113,131,84,81,62,51,72,64,53,50,42,50,49,50,40,51,54,45,49,51,51,28,52,50,30,44,52,50,12,61,77,24,51,32,56,25,39,34,47,48,22,54,52,43,47,46,52,41,50,52,40,50,44,51,48,50,46,52,52,51,67,64,41,84,75,72,66,57,74,43,28,45,58,38,70,61,27,47,60,47,52,41,44,28,40,43,13,26,20,36,34,23,41,18,50,52,36,33,55,50,14,53,49,23,58,76,54,58,51,72,49,76,48,28,63,61,49,24,50,54,21,47,49,50,37,48,52,49,51,53,50,51,53,55,55,54,58,68,68,62,71,66,74,75,74,72,73,72,75,73,78,76,76,72,77,71,78,75,78,74,82,73,77,74,71,81,76,70,78,71,75,75,73,73,73,72,76,70,73,64,90,60,74,89,40,80,36,82,74,50,57,74,59,52,61,62,47,50,60,52,46,51,53,49,50,51,49,53,50,53,49,51,50,45,50,44,25,45,37,30,30,50,29,19,48,47,26,59,77,68,60,50,34,47,39,35,16,51,34,15,31,51,41,15,48,49,40,35,66,54,17,50,57,47,23,52,60,29,45,42,37,64,40,31,26,31,58,85,87,54,53,60,68,57,51,52,52,50,50,44,68,37,79,71,40,75,40,70,38,76,60,37,41,27,28,61,41,97,75,33,29,33,36,36,33,35,36,30,25,71,65,55,40,40,67,61,45,52,52,41,53,50,53,46,49,52,51,38,37,49,61,56,36,51,17,48,71,37,57,15,78,37,82,46,59,87,82,61,69,76,66,78,69,78,67,85,82,74,84,71,92,58,71,82,68,70,69,70,87,78,57,60,87,54,74,81,32,53,81,44,32,57,112

InterPro domains:
  IPR002524 Cation efflux [TIGR01297] (7-320)
  IPR027469 Cation efflux transmembrane domain superfamily [G3DSA:1.20.1510.10] (6-261)
  IPR027469 Cation efflux transmembrane domain superfamily [SSF161111] (8-263)
  IPR027470 Cation efflux protein, cytoplasmic domain [PF16916] (266-329)
  IPR036837 Cation efflux protein, cytoplasmic domain superfamily [SSF160240] (266-341)
  IPR058533 Cation efflux protein, transmembrane domain [PF01545] (12-262)

Foldseek 3Di:
DPPDDPLRVLVVLLVVLVVLLVVLCVLCVVQVFLLSPLLSLVSVLVNLLSVLVNVVVVQVVCPPDFDVVPVVGCLQSNLVSLLVSLVSLLVVLVVLLVVLVVCLVPPDFGRALVSLLVSLVVQLVVLVVVVVVVVVVPPPPPPPPPPPDPPDPPPPDDPDDPPPDPPCPPPPPPPPPPPLCVPAPLLVQPVVPPVCVVVVVVVVVVVSSVLSNVSSVLSNVQSVCCVVPVPRSSSSVSSNVSSVSSNVVSVVSNVVSVCQVVFHADPSFDPVRLQVSLCSGPFFPHKAPWGKGASDPQEIAIEIETEGADPDVVVVVVSVVVSQVSVVSNRHNDHYHYHYDHDHPPCPVQVPPPDPDDPVPPSRPDDPDDDPDPVCVVVDPD/DPPDDPLRVLVVLLVVLVVLLVVLCVLCVVQVFLLSPLLSLVSVLVNLLSVLVNVVVVQVVCPPDFDVVPVVGCLLSNLVSLLVSLVSLLVVLVVLLVVLVVCLVPPDFGRALVSLLVSLVVQLVVLVVVVVVVVVVPPPPPPPPVPVPPPDPPPPDDPDDPPPDPPCPPPPPPPPPPPLCVPAPLLVQPVVQPVCVVVVVVVVVVVSSVLSNLSSVLSNVQSVCCVVPVPRSSSSVSSNVSSVSSNVVSVVSNVVSVCQVVFHADPSFDPVRLQVSLCSGPQFPHKAPWGKGASDPQEIAIEIETEGADPDVVVVVVSVVVSQVSVVSNRHNDHYHYHYDYDHPPCPVQVPPPDPDDPVPPSRPDDPDDDPDPVCVVVDPD

Radius of gyration: 33.25 Å; Cα contacts (8 Å, |Δi|>4): 1011; chains: 2; bounding box: 121×94×61 Å

Nearest PDB structures (foldseek):
  8xma-assembly1_B  TM=7.889E-01  e=1.092E-18  Homo sapiens
  8xma-assembly1_A  TM=7.691E-01  e=1.914E-18  Homo sapiens
  8xm6-assembly1_A  TM=7.245E-01  e=2.714E-17  Homo sapiens
  8xn1-assembly1_B  TM=8.212E-01  e=7.797E-15  Homo sapiens
  7y5g-assembly1_A  TM=7.480E-01  e=2.145E-13  Xenopus tropicalis

Sequence (764 aa):
MFALSKARKLEIAIGISTAFFVVEIVVGFRQNSLVLIADAFHVVSDLVGFVVALVAFRLADRKHGVPANYSFGFQRAPVTGAFFNGAFLAGLGFSIVLQAIERLIEPEEVTEPLLVLIVGAVGLGLNIVSALVVHDHGGHGHSHDGSTSSHGSHSHSPVAGDEGQSSSTGDIELSSVPDKHADHQHTKLQEVLEKKSYDLGLLGAMVHLFGDALNNLFVIIAAAVIWKTGFSRVDGIASFLVGISILATSIPLMWRSARLLLEAAPEEMSLAGIEEDIAALPGVKAVHEIHIFSLTQIKHIASLHVSVNSSSLHDFTHVARSIRECLHAWGIHGGVSIQPELVDDDEQSIVVLGTAQETATGIRQRCQIPCAKASCDENACCMFALSKARKLEIAIGISTAFFVVEIVVGFRQNSLVLIADAFHVVSDLVGFVVALVAFRLADRKHGVPANYSFGFQRAPVTGAFFNGAFLAGLGFSIVLQAIERLIEPEEVTEPLLVLIVGAVGLGLNIVSALVVHDHGGHGHSHDGSTSSHGSHSHSPVAGDEGQSSSTGDIELSSVPDKHADHQHTKLQEVLEKKSYDLGLLGAMVHLFGDALNNLFVIIAAAVIWKTGFSRVDGIASFLVGISILATSIPLMWRSARLLLEAAPEEMSLAGIEEDIAALPGVKAVHEIHIFSLTQIKHIASLHVSVNSSSLHDFTHVARSIRECLHAWGIHGGVSIQPELVDDDEQSIVVLGTAQETATGIRQRCQIPCAKASCDENACC